Protein 6IEJ (pdb70)

InterPro domains:
  IPR000008 C2 domain [PF00168] (20-119)
  IPR000008 C2 domain [PS50004] (6-124)
  IPR000008 C2 domain [SM00239] (19-121)
  IPR002642 Lysophospholipase, catalytic domain [PF01735] (190-674)
  IPR002642 Lysophospholipase, catalytic domain [PS51210] (138-740)
  IPR002642 Lysophospholipase, catalytic domain [SM00022] (117-669)
  IPR016035 Acyl transferase/acyl hydrolase/lysophospholipase [SSF52151] (143-721)
  IPR035892 C2 domain superfamily [G3DSA:2.60.40.150] (14-139)
  IPR035892 C2 domain superfamily [SSF49562] (16-137)
  IPR041847 Cytosolic phospholipase A2, C2 domain [cd04036] (19-138)

CATH classification: 2.60.40.150

B-factor: mean 60.33, std 14.62, range [33.15, 112.2]

Radius of gyration: 29.11 Å; Cα contacts (8 Å, |Δi|>4): 959; chains: 3; bounding box: 84×60×53 Å

Sequence (378 aa):
SYSHVFTVTVRRKATNVTKGAIGDMLDTPDPYVELFIPSAPDCRKRTKHFNNDVNPVWNETFEFILDPNQDNVLEVTLMDANYVMDETLGMATFPISSLKLGEKKEVQLTFNNVTEMTLELSLEVCSSYSHVFTVTVRKATNVTKGAIGDMLDTPDPYVELFIPSAPDCRKRTKHFNNDVNPVWNETFEFILDPNQDNVLEVTLMDANYVMDETLGMATFPISSLKLGEKKEVQLTFNNVTEMTLELSLEVCSSYSHVFTVTVRKATNVTKGAIGDMLDTPDPYVELFIPSAPDCRKRTKHFNNDVNPVWNETFEFILDPNQDNVLEVTLMDANYVMDETLGMATFPISSLKLGEKKEVQLTFNNVTEMTLELSLEVCS

Secondary structure (DSSP, 8-state):
---EEEEEEEEEEES--S-HHHHHH----EEEEEE-TTSSS-EEEPPP-TTBSS-EEEEEEEEEE-TTS--EEEEEEEE--SSS-EEEEEEEEEGGG--TT-EEEEEEEETTTEEEEEEEEEEE--/---EEEEEEEEEEES--S-HHHHHH----EEEEEE-TTSSS-EEEPPP-TTBSS-EEEEEEEEEE-TTS--EEEEEEEE--SSS-EEEEEEEEEGGG--TT-EEEEEEEETTTEEEEEEEEEEE--/---EEEEEEEEEEES--S-HHHHHH----EEEEEE-TTSSS-EEE----TT-SS-EEEEEEEEEE-TTS--EEEEEEEE--SSS-EEEEEEEEEGGG--TT-EEEEEEEETTTEEEEEEEEEEE--

Structure (mmCIF, N/CA/C/O backbone):
data_6IEJ
#
_entry.id   6IEJ
#
_cell.length_a   108.294
_cell.length_b   187.388
_cell.length_c   68.754
_cell.angle_alpha   90.00
_cell.angle_beta   90.00
_cell.angle_gamma   90.00
#
_symmetry.space_group_name_H-M   'C 2 2 2'
#
loop_
_entity.id
_entity.type
_entity.pdbx_description
1 polymer 'Cytosolic phospholipase A2'
2 non-polymer 'CALCIUM ION'
3 non-polymer 'MAGNESIUM ION'
4 non-polymer 1,2-dihexanoyl-sn-glycero-3-phosphocholine
5 water water
#
loop_
_atom_site.group_PDB
_atom_site.id
_atom_site.type_symbol
_atom_site.label_atom_id
_atom_site.label_alt_id
_atom_site.label_comp_id
_atom_site.label_asym_id
_atom_site.label_entity_id
_atom_site.label_seq_id
_atom_site.pdbx_PDB_ins_code
_atom_site.Cartn_x
_atom_site.Cartn_y
_atom_site.Cartn_z
_atom_site.occupancy
_atom_site.B_iso_or_equiv
_atom_site.auth_seq_id
_atom_site.auth_comp_id
_atom_site.auth_asym_id
_atom_site.auth_atom_id
_atom_site.pdbx_PDB_model_num
ATOM 1 N N . SER A 1 2 ? -3.169 5.160 0.491 1.00 89.37 15 SER A N 1
ATOM 2 C CA . SER A 1 2 ? -3.633 3.814 0.168 1.00 83.40 15 SER A CA 1
ATOM 3 C C . SER A 1 2 ? -4.471 3.222 1.300 1.00 69.17 15 SER A C 1
ATOM 4 O O . SER A 1 2 ? -4.267 3.546 2.468 1.00 67.26 15 SER A O 1
ATOM 7 N N . TYR A 1 3 ? -5.426 2.358 0.956 1.00 62.37 16 TYR A N 1
ATOM 8 C CA . TYR A 1 3 ? -6.302 1.717 1.937 1.00 61.99 16 TYR A CA 1
ATOM 9 C C . TYR A 1 3 ? -5.709 0.349 2.259 1.00 65.28 16 TYR A C 1
ATOM 10 O O . TYR A 1 3 ? -5.811 -0.587 1.462 1.00 64.52 16 TYR A O 1
ATOM 19 N N . SER A 1 4 ? -5.098 0.231 3.440 1.00 70.67 17 SER A N 1
ATOM 20 C CA . SER A 1 4 ? -4.320 -0.952 3.783 1.00 71.30 17 SER A CA 1
ATOM 21 C C . SER A 1 4 ? -4.595 -1.471 5.190 1.00 67.54 17 SER A C 1
ATOM 22 O O . SER A 1 4 ? -3.869 -2.356 5.657 1.00 70.36 17 SER A O 1
ATOM 25 N N . HIS A 1 5 ? -5.618 -0.969 5.875 1.00 61.79 18 HIS A N 1
ATOM 26 C CA . HIS A 1 5 ? -5.974 -1.433 7.210 1.00 63.83 18 HIS A CA 1
ATOM 27 C C . HIS A 1 5 ? -7.333 -2.118 7.173 1.00 69.75 18 HIS A C 1
ATOM 28 O O . HIS A 1 5 ? -8.304 -1.559 6.652 1.00 68.09 18 HIS A O 1
ATOM 35 N N . VAL A 1 6 ? -7.393 -3.325 7.724 1.00 64.58 19 VAL A N 1
ATOM 36 C CA . VAL A 1 6 ? -8.617 -4.117 7.778 1.00 61.77 19 VAL A CA 1
ATOM 37 C C . VAL A 1 6 ? -9.192 -3.984 9.182 1.00 67.60 19 VAL A C 1
ATOM 38 O O . VAL A 1 6 ? -8.616 -4.490 10.151 1.00 61.90 19 VAL A O 1
ATOM 42 N N . PHE A 1 7 ? -10.333 -3.311 9.290 1.00 52.36 20 PHE A N 1
ATOM 43 C CA . PHE A 1 7 ? -10.995 -3.054 10.565 1.00 51.92 20 PHE A CA 1
ATOM 44 C C . PHE A 1 7 ? -12.226 -3.947 10.653 1.00 60.09 20 PHE A C 1
ATOM 45 O O . PHE A 1 7 ? -13.227 -3.702 9.972 1.00 61.87 20 PHE A O 1
ATOM 53 N N . THR A 1 8 ? -12.148 -4.983 11.486 1.00 61.21 21 THR A N 1
ATOM 54 C CA . THR A 1 8 ? -13.221 -5.957 11.629 1.00 57.05 21 THR A CA 1
ATOM 55 C C . THR A 1 8 ? -14.131 -5.594 12.798 1.00 61.81 21 THR A C 1
ATOM 56 O O . THR A 1 8 ? -13.656 -5.288 13.891 1.00 61.03 21 THR A O 1
ATOM 60 N N . VAL A 1 9 ? -15.439 -5.615 12.557 1.00 56.35 22 VAL A N 1
ATOM 61 C CA . VAL A 1 9 ? -16.413 -5.339 13.604 1.00 54.56 22 VAL A CA 1
ATOM 62 C C . VAL A 1 9 ? -17.413 -6.477 13.739 1.00 53.36 22 VAL A C 1
ATOM 63 O O . VAL A 1 9 ? -18.107 -6.829 12.784 1.00 51.14 22 VAL A O 1
ATOM 67 N N . THR A 1 10 ? -17.480 -7.054 14.930 1.00 47.81 23 THR A N 1
ATOM 68 C CA . THR A 1 10 ? -18.495 -8.049 15.215 1.00 51.05 23 THR A CA 1
ATOM 69 C C . THR A 1 10 ? -19.509 -7.464 16.188 1.00 52.23 23 THR A C 1
ATOM 70 O O . THR A 1 10 ? -19.186 -7.171 17.339 1.00 53.34 23 THR A O 1
ATOM 74 N N . VAL A 1 11 ? -20.726 -7.259 15.697 1.00 46.89 24 VAL A N 1
ATOM 75 C CA . VAL A 1 11 ? -21.837 -6.851 16.536 1.00 46.25 24 VAL A CA 1
ATOM 76 C C . VAL A 1 11 ? -22.408 -8.101 17.191 1.00 49.72 24 VAL A C 1
ATOM 77 O O . VAL A 1 11 ? -22.992 -8.946 16.515 1.00 49.73 24 VAL A O 1
ATOM 81 N N A ARG A 1 12 ? -22.206 -8.238 18.499 0.50 48.90 25 ARG A N 1
ATOM 82 N N B ARG A 1 12 ? -22.199 -8.245 18.502 0.50 48.95 25 ARG A N 1
ATOM 83 C CA A ARG A 1 12 ? -22.616 -9.453 19.196 0.50 47.85 25 ARG A CA 1
ATOM 84 C CA B ARG A 1 12 ? -22.594 -9.460 19.213 0.50 47.82 25 ARG A CA 1
ATOM 85 C C A ARG A 1 12 ? -24.067 -9.371 19.660 0.50 46.48 25 ARG A C 1
ATOM 86 C C B ARG A 1 12 ? -24.045 -9.397 19.691 0.50 46.57 25 ARG A C 1
ATOM 87 O O A ARG A 1 12 ? -24.917 -10.141 19.200 0.50 46.75 25 ARG A O 1
ATOM 88 O O B ARG A 1 12 ? -24.873 -10.215 19.278 0.50 46.60 25 ARG A O 1
ATOM 103 N N . LYS A 1 13 ? -24.368 -8.433 20.553 1.00 46.10 26 LYS A N 1
ATOM 104 C CA . LYS A 1 13 ? -25.701 -8.326 21.133 1.00 50.81 26 LYS A CA 1
ATOM 105 C C . LYS A 1 13 ? -25.941 -6.989 21.827 1.00 51.47 26 LYS A C 1
ATOM 106 O O . LYS A 1 13 ? -25.026 -6.175 21.976 1.00 45.67 26 LYS A O 1
ATOM 112 N N . ALA A 1 14 ? -27.186 -6.781 22.244 1.00 43.66 27 ALA A N 1
ATOM 113 C CA . ALA A 1 14 ? -27.569 -5.616 23.027 1.0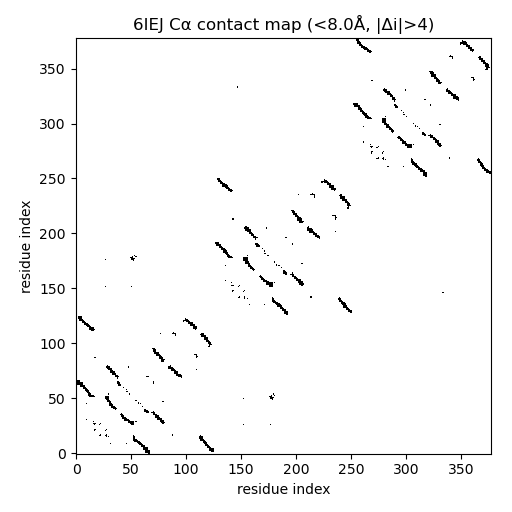0 47.70 27 ALA A CA 1
ATOM 114 C C . ALA A 1 14 ? -28.475 -6.047 24.175 1.00 51.75 27 ALA A C 1
ATOM 115 O O . ALA A 1 14 ? -29.097 -7.104 24.119 1.00 49.25 27 ALA A O 1
ATOM 117 N N . THR A 1 15 ? -28.540 -5.234 25.223 1.00 51.06 28 THR A N 1
ATOM 118 C CA . THR A 1 15 ? -29.389 -5.545 26.366 1.00 53.16 28 THR A CA 1
ATOM 119 C C . THR A 1 15 ? -30.252 -4.348 26.741 1.00 53.80 28 THR A C 1
ATOM 120 O O . THR A 1 15 ? -29.777 -3.208 26.782 1.00 50.70 28 THR A O 1
ATOM 124 N N . ASN A 1 16 ? -31.523 -4.627 27.008 1.00 52.03 29 ASN A N 1
ATOM 125 C CA . ASN A 1 16 ? -32.498 -3.619 27.405 1.00 45.85 29 ASN A CA 1
ATOM 126 C C . ASN A 1 16 ? -32.614 -2.479 26.404 1.00 43.32 29 ASN A C 1
ATOM 127 O O . ASN A 1 16 ? -32.480 -1.305 26.757 1.00 43.27 29 ASN A O 1
ATOM 132 N N . VAL A 1 17 ? -32.846 -2.838 25.149 1.00 41.52 30 VAL A N 1
ATOM 133 C CA . VAL A 1 17 ? -33.143 -1.864 24.117 1.00 40.20 30 VAL A CA 1
ATOM 134 C C . VAL A 1 17 ? -34.485 -1.211 24.443 1.00 42.95 30 VAL A C 1
ATOM 135 O O . VAL A 1 17 ? -35.445 -1.907 24.772 1.00 47.45 30 VAL A O 1
ATOM 139 N N . THR A 1 18 ? -34.552 0.117 24.375 1.00 43.10 31 THR A N 1
ATOM 140 C CA . THR A 1 18 ? -35.790 0.818 24.707 1.00 47.79 31 THR A CA 1
ATOM 141 C C . THR A 1 18 ? -36.017 2.048 23.837 1.00 51.46 31 THR A C 1
ATOM 142 O O . THR A 1 18 ? -35.069 2.723 23.435 1.00 49.26 31 THR A O 1
ATOM 146 N N . LYS A 1 19 ? -37.286 2.324 23.548 1.00 48.58 32 LYS A N 1
ATOM 147 C CA . LYS A 1 19 ? -37.680 3.536 22.845 1.00 50.54 32 LYS A CA 1
ATOM 148 C C . LYS A 1 19 ? -38.153 4.566 23.861 1.00 56.26 32 LYS A C 1
ATOM 149 O O . LYS A 1 19 ? -38.615 5.647 23.499 1.00 61.22 32 LYS A O 1
ATOM 155 N N . GLY A 1 20 ? -38.040 4.213 25.138 1.00 55.13 33 GLY A N 1
ATOM 156 C CA . GLY A 1 20 ? -38.597 5.016 26.209 1.00 56.07 33 GLY A CA 1
ATOM 157 C C . GLY A 1 20 ? -39.858 4.380 26.766 1.00 56.96 33 GLY A C 1
ATOM 158 O O . GLY A 1 20 ? -40.380 3.414 26.205 1.00 50.83 33 GLY A O 1
ATOM 159 N N . ALA A 1 21 ? -40.352 4.931 27.870 1.00 65.97 34 ALA A N 1
ATOM 160 C CA . ALA A 1 21 ? -41.522 4.390 28.556 1.00 66.88 34 ALA A CA 1
ATOM 161 C C . ALA A 1 21 ? -42.754 4.320 27.655 1.00 62.60 34 ALA A C 1
ATOM 162 O O . ALA A 1 21 ? -43.376 3.265 27.524 1.00 61.40 34 ALA A O 1
ATOM 164 N N . ILE A 1 22 ? -43.105 5.443 27.035 1.00 61.95 35 ILE A N 1
ATOM 165 C CA . ILE A 1 22 ? -44.297 5.510 26.191 1.00 57.44 35 ILE A CA 1
ATOM 166 C C . ILE A 1 22 ? -44.095 4.753 24.880 1.00 57.59 35 ILE A C 1
ATOM 167 O O . ILE A 1 22 ? -44.982 4.015 24.437 1.00 55.40 35 ILE A O 1
ATOM 172 N N . GLY A 1 23 ? -42.924 4.927 24.270 1.00 48.21 36 GLY A N 1
ATOM 173 C CA . GLY A 1 23 ? -42.603 4.261 23.018 1.00 37.92 36 GLY A CA 1
ATOM 174 C C . GLY A 1 23 ? -42.668 2.744 23.106 1.00 43.88 36 GLY A C 1
ATOM 175 O O . GLY A 1 23 ? -43.130 2.081 22.173 1.00 42.33 36 GLY A O 1
ATOM 176 N N . ASP A 1 24 ? -42.203 2.192 24.223 1.00 43.53 37 ASP A N 1
ATOM 177 C CA . ASP A 1 24 ? -42.223 0.744 24.422 1.00 43.26 37 ASP A CA 1
ATOM 178 C C . ASP A 1 24 ? -43.653 0.213 24.569 1.00 50.03 37 ASP A C 1
ATOM 179 O O . ASP A 1 24 ? -43.948 -0.911 24.167 1.00 48.44 37 ASP A O 1
ATOM 184 N N . MET A 1 25 ? -44.540 1.022 25.141 1.00 44.56 38 MET A N 1
ATOM 185 C CA . MET A 1 25 ? -45.946 0.623 25.287 1.00 49.18 38 MET A CA 1
ATOM 186 C C . MET A 1 25 ? -46.641 0.471 23.939 1.00 45.00 38 MET A C 1
ATOM 187 O O . MET A 1 25 ? -47.470 -0.419 23.748 1.00 48.33 38 MET A O 1
ATOM 192 N N . LEU A 1 26 ? -46.293 1.346 23.004 1.00 45.82 39 LEU A N 1
ATOM 193 C CA . LEU A 1 26 ? -46.843 1.295 21.656 1.00 48.36 39 LEU A CA 1
ATOM 194 C C . LEU A 1 26 ? -46.200 0.204 20.804 1.00 53.86 39 LEU A C 1
ATOM 195 O O . LEU A 1 26 ? -46.874 -0.451 20.005 1.00 49.56 39 LEU A O 1
ATOM 200 N N . ASP A 1 27 ? -44.896 0.006 20.974 1.00 41.60 40 ASP A N 1
ATOM 201 C CA . ASP A 1 27 ? -44.153 -0.852 20.062 1.00 48.06 40 ASP A CA 1
ATOM 202 C C . ASP A 1 27 ? -42.902 -1.430 20.722 1.00 50.10 40 ASP A C 1
ATOM 203 O O . ASP A 1 27 ? -41.971 -0.695 21.050 1.00 42.11 40 ASP A O 1
ATOM 208 N N . THR A 1 28 ? -42.889 -2.740 20.939 1.00 43.41 41 THR A N 1
ATOM 209 C CA . THR A 1 28 ? -41.689 -3.387 21.452 1.00 47.33 41 THR A CA 1
ATOM 210 C C . THR A 1 28 ? -40.605 -3.283 20.391 1.00 43.19 41 THR A C 1
ATOM 211 O O . THR A 1 28 ? -40.826 -3.670 19.242 1.00 42.72 41 THR A O 1
ATOM 215 N N . PRO A 1 29 ? -39.473 -2.762 20.735 1.00 43.71 42 PRO A N 1
ATOM 216 C CA . PRO A 1 29 ? -38.356 -2.542 19.802 1.00 36.70 42 PRO A CA 1
ATOM 217 C C . PRO A 1 29 ? -38.056 -3.746 18.940 1.00 37.84 42 PRO A C 1
ATOM 218 O O . PRO A 1 29 ? -38.025 -4.881 19.412 1.00 38.74 42 PRO A O 1
ATOM 222 N N . ASP A 1 30 ? -37.784 -3.432 17.679 1.00 39.83 43 ASP A N 1
ATOM 223 C CA . ASP A 1 30 ? -37.412 -4.457 16.717 1.00 36.09 43 ASP A CA 1
ATOM 224 C C . ASP A 1 30 ? -36.022 -4.133 16.175 1.00 47.98 43 ASP A C 1
ATOM 225 O O . ASP A 1 30 ? -35.879 -3.619 15.064 1.00 47.01 43 ASP A O 1
ATOM 230 N N . PRO A 1 31 ? -34.988 -4.440 16.968 1.00 43.67 44 PRO A N 1
ATOM 231 C CA . PRO A 1 31 ? -33.711 -3.744 16.800 1.00 40.58 44 PRO A CA 1
ATOM 232 C C . PRO A 1 31 ? -32.789 -4.295 15.724 1.00 47.11 44 PRO A C 1
ATOM 233 O O . PRO A 1 31 ? -32.708 -5.503 15.496 1.00 47.10 44 PRO A O 1
ATOM 237 N N . TYR A 1 32 ? -32.096 -3.377 15.060 1.00 51.20 45 TYR A N 1
ATOM 238 C CA . TYR A 1 32 ? -30.933 -3.721 14.259 1.00 42.80 45 TYR A CA 1
ATOM 239 C C . TYR A 1 32 ? -29.889 -2.635 14.451 1.00 49.66 45 TYR A C 1
ATOM 240 O O . TYR A 1 32 ? -30.189 -1.564 14.990 1.00 43.81 45 TYR A O 1
ATOM 249 N N . VAL A 1 33 ? -28.660 -2.927 14.037 1.00 46.16 46 VAL A N 1
ATOM 250 C CA . VAL A 1 33 ? -27.544 -2.009 14.212 1.00 43.47 46 VAL A CA 1
ATOM 251 C C . VAL A 1 33 ? -27.005 -1.574 12.863 1.00 45.46 46 VAL A C 1
ATOM 252 O O . VAL A 1 33 ? -26.909 -2.371 11.940 1.00 50.04 46 VAL A O 1
ATOM 256 N N . GLU A 1 34 ? -26.666 -0.300 12.747 1.00 45.57 47 GLU A N 1
ATOM 257 C CA . GLU A 1 34 ? -26.047 0.196 11.532 1.00 54.36 47 GLU A CA 1
ATOM 258 C C . GLU A 1 34 ? -24.649 0.744 11.824 1.00 47.81 47 GLU A C 1
ATOM 259 O O . GLU A 1 34 ? -24.454 1.474 12.797 1.00 49.11 47 GLU A O 1
ATOM 265 N N . LEU A 1 35 ? -23.683 0.375 10.986 1.00 47.82 48 LEU A N 1
ATOM 266 C CA . LEU A 1 35 ? -22.292 0.794 11.164 1.00 54.31 48 LEU A CA 1
ATOM 267 C C . LEU A 1 35 ? -21.857 1.730 10.043 1.00 52.18 48 LEU A C 1
ATOM 268 O O . LEU A 1 35 ? -22.081 1.445 8.866 1.00 56.16 48 LEU A O 1
ATOM 273 N N . PHE A 1 36 ? -21.219 2.835 10.411 1.00 48.21 49 PHE A N 1
ATOM 274 C CA . PHE A 1 36 ? -20.875 3.866 9.440 1.00 51.28 49 PHE A CA 1
ATOM 275 C C . PHE A 1 36 ? -19.495 4.471 9.697 1.00 53.02 49 PHE A C 1
ATOM 276 O O . PHE A 1 36 ? -19.225 4.997 10.779 1.00 52.15 49 PHE A O 1
ATOM 284 N N . ILE A 1 37 ? -18.623 4.372 8.697 1.00 52.09 50 ILE A N 1
ATOM 285 C CA . ILE A 1 37 ? -17.315 5.020 8.726 1.00 49.66 50 ILE A CA 1
ATOM 286 C C . ILE A 1 37 ? -17.194 5.885 7.481 1.00 54.45 50 ILE A C 1
ATOM 287 O O . ILE A 1 37 ? -16.929 5.375 6.392 1.00 59.28 50 ILE A O 1
ATOM 292 N N . PRO A 1 38 ? -17.398 7.200 7.636 1.00 54.82 51 PRO A N 1
ATOM 293 C CA . PRO A 1 38 ? -17.445 8.124 6.496 1.00 59.40 51 PRO A CA 1
ATOM 294 C C . PRO A 1 38 ? -16.170 8.123 5.651 1.00 64.66 51 PRO A C 1
ATOM 295 O O . PRO A 1 38 ? -16.237 8.382 4.448 1.00 67.16 51 PRO A O 1
ATOM 299 N N . SER A 1 39 ? -15.029 7.822 6.263 1.00 56.98 52 SER A N 1
ATOM 300 C CA . SER A 1 39 ? -13.772 7.832 5.531 1.00 58.23 52 SER A CA 1
ATOM 301 C C . SER A 1 39 ? -13.484 6.494 4.846 1.00 62.28 52 SER A C 1
ATOM 302 O O . SER A 1 39 ? -12.500 6.363 4.119 1.00 67.77 52 SER A O 1
ATOM 305 N N . ALA A 1 40 ? -14.351 5.461 5.054 1.00 60.74 53 ALA A N 1
ATOM 306 C CA . ALA A 1 40 ? -14.160 4.139 4.463 1.00 63.07 53 ALA A CA 1
ATOM 307 C C . ALA A 1 40 ? -14.805 4.055 3.081 1.00 62.37 53 ALA A C 1
ATOM 308 O O . ALA A 1 40 ? -15.792 4.742 2.806 1.00 62.29 53 ALA A O 1
ATOM 310 N N . PRO A 1 41 ? -14.275 3.215 2.184 1.00 59.26 54 PRO A N 1
ATOM 311 C CA . PRO A 1 41 ? -14.856 3.133 0.831 1.00 54.97 54 PRO A CA 1
ATOM 312 C C . PRO A 1 41 ? -16.282 2.607 0.800 1.00 59.49 54 PRO A C 1
ATOM 313 O O . PRO A 1 41 ? -17.087 3.081 -0.014 1.00 65.94 54 PRO A O 1
ATOM 317 N N . ASP A 1 42 ? -16.636 1.644 1.644 1.00 61.50 55 ASP A N 1
ATOM 318 C CA . ASP A 1 42 ? -18.042 1.306 1.825 1.00 70.57 55 ASP A CA 1
ATOM 319 C C . ASP A 1 42 ? -18.508 1.924 3.131 1.00 65.64 55 ASP A C 1
ATOM 320 O O . ASP A 1 42 ? -18.248 1.395 4.213 1.00 69.12 55 ASP A O 1
ATOM 325 N N . CYS A 1 43 ? -19.192 3.055 3.012 1.00 64.15 56 CYS A N 1
ATOM 326 C CA . CYS A 1 43 ? -19.587 3.855 4.165 1.00 80.12 56 CYS A CA 1
ATOM 327 C C . CYS A 1 43 ? -20.501 3.137 5.167 1.00 81.47 56 CYS A C 1
ATOM 328 O O . CYS A 1 43 ? -20.292 3.245 6.377 1.00 86.78 56 CYS A O 1
ATOM 330 N N . ARG A 1 44 ? -21.504 2.396 4.683 1.00 69.91 57 ARG A N 1
ATOM 331 C CA . ARG A 1 44 ? -22.607 1.965 5.534 1.00 54.50 57 ARG A CA 1
ATOM 332 C C . ARG A 1 44 ? -22.843 0.462 5.449 1.00 59.04 57 ARG A C 1
ATOM 333 O O . ARG A 1 44 ? -22.837 -0.119 4.359 1.00 71.16 57 ARG A O 1
ATOM 341 N N . LYS A 1 45 ? -23.066 -0.152 6.615 1.00 52.22 58 LYS A N 1
ATOM 342 C CA . LYS A 1 45 ? -23.412 -1.563 6.751 1.00 50.86 58 LYS A CA 1
ATOM 343 C C . LYS A 1 45 ? -24.433 -1.701 7.877 1.00 50.10 58 LYS A C 1
ATOM 344 O O . LYS A 1 45 ? -24.627 -0.782 8.678 1.00 53.35 58 LYS A O 1
ATOM 350 N N . ARG A 1 46 ? -25.085 -2.864 7.953 1.00 40.89 59 ARG A N 1
ATOM 351 C CA . ARG A 1 46 ? -26.091 -3.072 8.989 1.00 44.67 59 ARG A CA 1
ATOM 352 C C . ARG A 1 46 ? -26.333 -4.559 9.221 1.00 48.36 59 ARG A C 1
ATOM 353 O O . ARG A 1 46 ? -26.122 -5.393 8.336 1.00 53.03 59 ARG A O 1
ATOM 361 N N . THR A 1 47 ? -26.794 -4.867 10.435 1.00 44.26 60 THR A N 1
ATOM 362 C CA . THR A 1 47 ? -27.273 -6.185 10.825 1.00 46.47 60 THR A CA 1
ATOM 363 C C . THR A 1 47 ? -28.728 -6.369 10.420 1.00 53.99 60 THR A C 1
ATOM 364 O O . THR A 1 47 ? -29.411 -5.409 10.062 1.00 49.66 60 THR A O 1
ATOM 368 N N . LYS A 1 48 ? -29.219 -7.597 10.500 1.00 56.78 61 LYS A N 1
ATOM 369 C CA . LYS A 1 48 ? -30.647 -7.813 10.330 1.00 53.03 61 LYS A CA 1
ATOM 370 C C . LYS A 1 48 ? -31.349 -7.383 11.612 1.00 50.71 61 LYS A C 1
ATOM 371 O O . LYS A 1 48 ? -30.698 -7.156 12.635 1.00 48.83 61 LYS A O 1
ATOM 377 N N . HIS A 1 49 ? -32.670 -7.256 11.558 1.00 43.37 62 HIS A N 1
ATOM 378 C CA . HIS A 1 49 ? -33.439 -6.903 12.742 1.00 45.32 62 HIS A CA 1
ATOM 379 C C . HIS A 1 49 ? -34.064 -8.147 13.359 1.00 42.34 62 HIS A C 1
ATOM 380 O O . HIS A 1 49 ? -34.232 -9.156 12.688 1.00 44.02 62 HIS A O 1
ATOM 387 N N . PHE A 1 50 ? -34.395 -8.074 14.643 1.00 38.66 63 PHE A N 1
ATOM 388 C CA . PHE A 1 50 ? -35.194 -9.110 15.288 1.00 41.96 63 PHE A CA 1
ATOM 389 C C . PHE A 1 50 ? -36.482 -8.476 15.796 1.00 47.34 63 PHE A C 1
ATOM 390 O O . PHE A 1 50 ? -36.444 -7.438 16.441 1.00 49.42 63 PHE A O 1
ATOM 398 N N . ASN A 1 51 ? -37.621 -9.090 15.499 1.00 44.72 64 ASN A N 1
ATOM 399 C CA . ASN A 1 51 ? -38.898 -8.533 15.930 1.00 42.52 64 ASN A CA 1
ATOM 400 C C . ASN A 1 51 ? -39.131 -8.702 17.425 1.00 43.27 64 ASN A C 1
ATOM 401 O O . ASN A 1 51 ? -38.935 -9.786 17.968 1.00 43.58 64 ASN A O 1
ATOM 406 N N . ASN A 1 52 ? -39.551 -7.624 18.083 1.00 41.15 65 ASN A N 1
ATOM 407 C CA . ASN A 1 52 ? -40.005 -7.685 19.469 1.00 39.11 65 ASN A CA 1
ATOM 408 C C . ASN A 1 52 ? -39.013 -8.374 20.405 1.00 44.38 65 ASN A C 1
ATOM 409 O O . ASN A 1 52 ? -39.337 -9.369 21.044 1.00 42.03 65 ASN A O 1
ATOM 414 N N . ASP A 1 53 ? -37.801 -7.837 20.477 1.00 44.57 66 ASP A N 1
ATOM 415 C CA . ASP A 1 53 ? -36.739 -8.443 21.275 1.00 38.29 66 ASP A CA 1
ATOM 416 C C . ASP A 1 53 ? -35.857 -7.343 21.847 1.00 40.02 66 ASP A C 1
ATOM 417 O O . ASP A 1 53 ? -35.054 -6.759 21.127 1.00 45.47 66 ASP A O 1
ATOM 422 N N . VAL A 1 54 ? -35.998 -7.069 23.141 1.00 37.77 67 VAL A N 1
ATOM 423 C CA . VAL A 1 54 ? -35.234 -5.994 23.762 1.00 38.19 67 VAL A CA 1
ATOM 424 C C . VAL A 1 54 ? -33.811 -6.430 24.138 1.00 46.16 67 VAL A C 1
ATOM 425 O O . VAL A 1 54 ? -32.998 -5.601 24.547 1.00 47.84 67 VAL A O 1
ATOM 429 N N . ASN A 1 55 ? -33.513 -7.724 24.006 1.00 43.30 68 ASN A N 1
ATOM 430 C CA . ASN A 1 55 ? -32.134 -8.209 24.148 1.00 40.15 68 ASN A CA 1
ATOM 431 C C . ASN A 1 55 ? -31.741 -9.048 22.946 1.00 37.68 68 ASN A C 1
ATOM 432 O O . ASN A 1 55 ? -31.652 -10.267 23.045 1.00 38.14 68 ASN A O 1
ATOM 437 N N . PRO A 1 56 ? -31.540 -8.399 21.792 1.00 38.96 69 PRO A N 1
ATOM 438 C CA . PRO A 1 56 ? -31.233 -9.143 20.569 1.00 39.08 69 PRO A CA 1
ATOM 439 C C . PRO A 1 56 ? -29.799 -9.649 20.534 1.00 43.38 69 PRO A C 1
ATOM 440 O O . PRO A 1 56 ? -28.909 -9.031 21.120 1.00 40.39 69 PRO A O 1
ATOM 444 N N . VAL A 1 57 ? -29.603 -10.775 19.856 1.00 46.01 70 VAL A N 1
ATOM 445 C CA . VAL A 1 57 ? -28.290 -11.366 19.648 1.00 44.52 70 VAL A CA 1
ATOM 446 C C . VAL A 1 57 ? -28.080 -11.501 18.144 1.00 48.12 70 VAL A C 1
ATOM 447 O O . VAL A 1 57 ? -28.845 -12.191 17.474 1.00 53.35 70 VAL A O 1
ATOM 451 N N . TRP A 1 58 ? -27.070 -10.818 17.608 1.00 42.98 71 TRP A N 1
ATOM 452 C CA . TRP A 1 58 ? -26.838 -10.810 16.160 1.00 43.81 71 TRP A CA 1
ATOM 453 C C . TRP A 1 58 ? -25.646 -11.670 15.746 1.00 47.14 71 TRP A C 1
ATOM 454 O O . TRP A 1 58 ? -25.723 -12.415 14.768 1.00 47.90 71 TRP A O 1
ATOM 465 N N . ASN A 1 59 ? -24.542 -11.530 16.474 1.00 46.98 72 ASN A N 1
ATOM 466 C CA . ASN A 1 59 ? -23.278 -12.189 16.129 1.00 47.40 72 ASN A CA 1
ATOM 467 C C . ASN A 1 59 ? -22.913 -12.055 14.648 1.00 50.64 72 ASN A C 1
ATOM 468 O O . ASN A 1 59 ? -22.559 -13.036 14.000 1.00 51.82 72 ASN A O 1
ATOM 473 N N . GLU A 1 60 ? -23.016 -10.840 14.115 1.00 47.94 73 GLU A N 1
ATOM 474 C CA . GLU A 1 60 ? -22.700 -10.589 12.710 1.00 46.72 73 GLU A CA 1
ATOM 475 C C . GLU A 1 60 ? -21.379 -9.847 12.593 1.00 50.23 73 GLU A C 1
ATOM 476 O O . GLU A 1 60 ? -21.146 -8.874 13.310 1.00 52.03 73 GLU A O 1
ATOM 482 N N . THR A 1 61 ? -20.529 -10.308 11.679 1.00 49.37 74 THR A N 1
ATOM 483 C CA . THR A 1 61 ? -19.185 -9.766 11.506 1.00 46.07 74 THR A CA 1
ATOM 484 C C . THR A 1 61 ? -19.052 -8.968 10.210 1.00 52.34 74 THR A C 1
ATOM 485 O O . THR A 1 61 ? -19.405 -9.448 9.135 1.00 54.50 74 THR A O 1
ATOM 489 N N . PHE A 1 62 ? -18.535 -7.749 10.314 1.00 56.01 75 PHE A N 1
ATOM 490 C CA . PHE A 1 62 ? -18.353 -6.899 9.144 1.00 50.79 75 PHE A CA 1
ATOM 491 C C . PHE A 1 62 ? -16.887 -6.507 8.984 1.00 52.34 75 PHE A C 1
ATOM 492 O O . PHE A 1 62 ? -16.143 -6.467 9.959 1.00 52.82 75 PHE A O 1
ATOM 500 N N . GLU A 1 63 ? -16.481 -6.218 7.752 1.00 51.30 76 GLU A N 1
ATOM 501 C CA . GLU A 1 63 ? -15.107 -5.823 7.473 1.00 56.47 76 GLU A CA 1
ATOM 502 C C . GLU A 1 63 ? -15.040 -4.494 6.718 1.00 56.92 76 GLU A C 1
ATOM 503 O O . GLU A 1 63 ? -15.644 -4.343 5.657 1.00 57.88 76 GLU A O 1
ATOM 509 N N . PHE A 1 64 ? -14.306 -3.536 7.278 1.00 56.98 77 PHE A N 1
ATOM 510 C CA . PHE A 1 64 ? -14.053 -2.254 6.621 1.00 52.02 77 PHE A CA 1
ATOM 511 C C . PHE A 1 64 ? -12.599 -2.160 6.184 1.00 62.35 77 PHE A C 1
ATOM 512 O O . PHE A 1 64 ? -11.711 -2.728 6.822 1.00 62.44 77 PHE A O 1
ATOM 520 N N . ILE A 1 65 ? -12.359 -1.432 5.102 1.00 58.55 78 ILE A N 1
ATOM 521 C CA . ILE A 1 65 ? -11.005 -1.190 4.631 1.00 64.25 78 ILE A CA 1
ATOM 522 C C . ILE A 1 65 ? -10.652 0.272 4.882 1.00 65.34 78 ILE A C 1
ATOM 523 O O . ILE A 1 65 ? -11.386 1.160 4.465 1.00 64.93 78 ILE A O 1
ATOM 528 N N . LEU A 1 66 ? -9.553 0.521 5.590 1.00 60.89 79 LEU A N 1
ATOM 529 C CA . LEU A 1 66 ? -9.283 1.854 6.111 1.00 55.41 79 LEU A CA 1
ATOM 530 C C . LEU A 1 66 ? -7.971 2.419 5.580 1.00 70.23 79 LEU A C 1
ATOM 531 O O . LEU A 1 66 ? -7.024 1.681 5.293 1.00 66.37 79 LEU A O 1
ATOM 536 N N . ASP A 1 67 ? -7.937 3.748 5.457 1.00 67.29 80 ASP A N 1
ATOM 537 C CA . ASP A 1 67 ? -6.727 4.482 5.118 1.00 61.82 80 ASP A CA 1
ATOM 538 C C . ASP A 1 67 ? -6.090 4.983 6.404 1.00 69.34 80 ASP A C 1
ATOM 539 O O . ASP A 1 67 ? -6.721 5.771 7.125 1.00 76.02 80 ASP A O 1
ATOM 544 N N . PRO A 1 68 ? -4.867 4.564 6.739 1.00 72.67 81 PRO A N 1
ATOM 545 C CA . PRO A 1 68 ? -4.267 5.002 8.011 1.00 75.75 81 PRO A CA 1
ATOM 546 C C . PRO A 1 68 ? -4.026 6.501 8.093 1.00 74.26 81 PRO A C 1
ATOM 547 O O . PRO A 1 68 ? -3.832 7.021 9.200 1.00 74.28 81 PRO A O 1
ATOM 551 N N . ASN A 1 69 ? -4.038 7.212 6.966 1.00 70.40 82 ASN A N 1
ATOM 552 C CA . ASN A 1 69 ? -3.781 8.646 6.928 1.00 74.32 82 ASN A CA 1
ATOM 553 C C . ASN A 1 69 ? -5.055 9.484 6.897 1.00 77.04 82 ASN A C 1
ATOM 554 O O . ASN A 1 69 ? -5.002 10.704 6.739 1.00 80.60 82 ASN A O 1
ATOM 559 N N . GLN A 1 70 ? -6.194 8.847 7.107 1.00 70.06 83 GLN A N 1
ATOM 560 C CA . GLN A 1 70 ? -7.448 9.574 7.150 1.00 69.28 83 GLN A CA 1
ATOM 561 C C . GLN A 1 70 ? -7.969 9.398 8.550 1.00 72.79 83 GLN A C 1
ATOM 562 O O . GLN A 1 70 ? -7.617 8.459 9.221 1.00 79.00 83 GLN A O 1
ATOM 568 N N . ASP A 1 71 ? -8.793 10.315 9.004 1.00 74.49 84 ASP A N 1
ATOM 569 C CA . ASP A 1 71 ? -9.334 10.227 10.334 1.00 79.45 84 ASP A CA 1
ATOM 570 C C . ASP A 1 71 ? -10.479 9.244 10.212 1.00 73.30 84 ASP A C 1
ATOM 571 O O . ASP A 1 71 ? -11.442 9.516 9.539 1.00 72.57 84 ASP A O 1
ATOM 576 N N . ASN A 1 72 ? -10.373 8.097 10.858 1.00 64.11 85 ASN A N 1
ATOM 577 C CA . ASN A 1 72 ? -11.420 7.112 10.771 1.00 64.26 85 ASN A CA 1
ATOM 578 C C . ASN A 1 72 ? -12.148 6.944 12.072 1.00 66.36 85 ASN A C 1
ATOM 579 O O . ASN A 1 72 ? -11.589 6.520 13.047 1.00 65.59 85 ASN A O 1
ATOM 584 N N . VAL A 1 73 ? -13.423 7.252 12.060 1.00 61.88 86 VAL A N 1
ATOM 585 C CA . VAL A 1 73 ? -14.244 7.144 13.258 1.00 58.99 86 VAL A CA 1
ATOM 586 C C . VAL A 1 73 ? -15.481 6.302 12.979 1.00 57.06 86 VAL A C 1
ATOM 587 O O . VAL A 1 73 ? -16.192 6.534 12.003 1.00 57.57 86 VAL A O 1
ATOM 591 N N . LEU A 1 74 ? -15.727 5.319 13.839 1.00 56.09 87 LEU A N 1
ATOM 592 C CA . LEU A 1 74 ? -16.866 4.421 13.687 1.00 54.71 87 LEU A CA 1
ATOM 593 C C . LEU A 1 74 ? -18.128 4.986 14.335 1.00 57.70 87 LEU A C 1
ATOM 594 O O . LEU A 1 74 ? -18.130 5.323 15.518 1.00 56.78 87 LEU A O 1
ATOM 599 N N . GLU A 1 75 ? -19.198 5.080 13.555 1.00 53.61 88 GLU A N 1
ATOM 600 C CA . GLU A 1 75 ? -20.491 5.521 14.074 1.00 52.61 88 GLU A CA 1
ATOM 601 C C . GLU A 1 75 ? -21.436 4.340 14.185 1.00 42.43 88 GLU A C 1
ATOM 602 O O . GLU A 1 75 ? -21.779 3.720 13.182 1.00 42.67 88 GLU A O 1
ATOM 608 N N . VAL A 1 76 ? -21.843 4.023 15.408 1.00 47.00 89 VAL A N 1
ATOM 609 C CA . VAL A 1 76 ? -22.740 2.902 15.650 1.00 46.03 89 VAL A CA 1
ATOM 610 C C . VAL A 1 76 ? -24.148 3.401 15.947 1.00 47.54 89 VAL A C 1
ATOM 611 O O . VAL A 1 76 ? -24.374 4.083 16.945 1.00 50.10 89 VAL A O 1
ATOM 615 N N . THR A 1 77 ? -25.096 3.059 15.081 1.00 45.55 90 THR A N 1
ATOM 616 C CA . THR A 1 77 ? -26.469 3.506 15.269 1.00 47.50 90 THR A CA 1
ATOM 617 C C . THR A 1 77 ? -27.395 2.354 15.626 1.00 51.57 90 THR A C 1
ATOM 618 O O . THR A 1 77 ? -27.487 1.366 14.898 1.00 51.94 90 THR A O 1
ATOM 622 N N . LEU A 1 78 ? -28.074 2.492 16.760 1.00 47.85 91 LEU A N 1
ATOM 623 C CA . LEU A 1 78 ? -29.056 1.514 17.193 1.00 46.76 91 LEU A CA 1
ATOM 624 C C . LEU A 1 78 ? -30.417 1.886 16.623 1.00 51.03 91 LEU A C 1
ATOM 625 O O . LEU A 1 78 ? -30.934 2.971 16.891 1.00 50.90 91 LEU A O 1
ATOM 630 N N . MET A 1 79 ? -30.989 0.980 15.836 1.00 46.79 92 MET A N 1
ATOM 631 C CA . MET A 1 79 ? -32.207 1.264 15.086 1.00 49.68 92 MET A CA 1
ATOM 632 C C . MET A 1 79 ? -33.390 0.395 15.512 1.00 50.31 92 MET A C 1
ATOM 633 O O . MET A 1 79 ? -33.212 -0.718 16.017 1.00 40.72 92 MET A O 1
ATOM 638 N N . ASP A 1 80 ? -34.594 0.922 15.306 1.00 45.36 93 ASP A N 1
ATOM 639 C CA . ASP A 1 80 ? -35.820 0.146 15.452 1.00 44.19 93 ASP A CA 1
ATOM 640 C C . ASP A 1 80 ? -36.495 -0.002 14.092 1.00 49.88 93 ASP A C 1
ATOM 641 O O . ASP A 1 80 ? -36.814 0.991 13.444 1.00 50.02 93 ASP A O 1
ATOM 646 N N . ALA A 1 81 ? -36.713 -1.240 13.664 1.00 41.78 94 ALA A N 1
ATOM 647 C CA . ALA A 1 81 ? -37.311 -1.488 12.362 1.00 38.92 94 ALA A CA 1
ATOM 648 C C . ALA A 1 81 ? -38.821 -1.271 12.399 1.00 50.60 94 ALA A C 1
ATOM 649 O O . ALA A 1 81 ? -39.492 -1.628 13.373 1.00 52.50 94 ALA A O 1
ATOM 651 N N . ASN A 1 82 ? -39.346 -0.688 11.326 1.00 44.60 95 ASN A N 1
ATOM 652 C CA . ASN A 1 82 ? -40.779 -0.481 11.170 1.00 48.21 95 ASN A CA 1
ATOM 653 C C . ASN A 1 82 ? -41.195 -0.739 9.725 1.00 55.59 95 ASN A C 1
ATOM 654 O O . ASN A 1 82 ? -40.346 -0.869 8.840 1.00 61.34 95 ASN A O 1
ATOM 659 N N . TYR A 1 83 ? -42.570 -0.896 9.650 1.00 58.75 96 TYR A N 1
ATOM 660 C CA . TYR A 1 83 ? -43.145 -0.899 8.312 1.00 60.92 96 TYR A CA 1
ATOM 66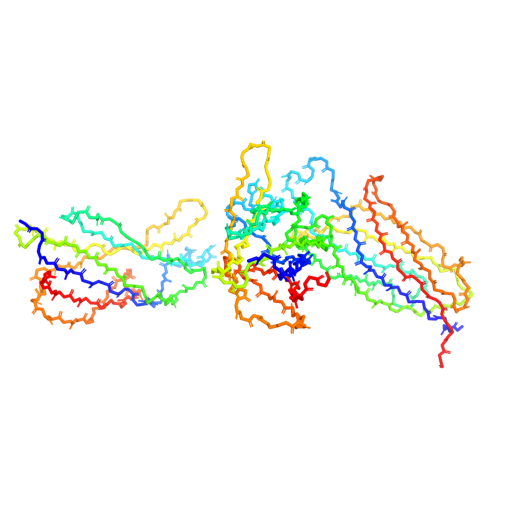1 C C . TYR A 1 83 ? -43.034 0.477 7.683 1.00 64.69 96 TYR A C 1
ATOM 662 O O . TYR A 1 83 ? -42.729 0.604 6.493 1.00 68.46 96 TYR A O 1
ATOM 671 N N . VAL A 1 84 ? -43.288 1.517 8.474 1.00 69.14 97 VAL A N 1
ATOM 672 C CA . VAL A 1 84 ? -43.161 2.907 8.059 1.00 75.51 97 VAL A CA 1
ATOM 673 C C . VAL A 1 84 ? -41.683 3.234 7.881 1.00 82.88 97 VAL A C 1
ATOM 674 O O . VAL A 1 84 ? -40.937 2.461 7.270 1.00 82.58 97 VAL A O 1
ATOM 678 N N . MET A 1 85 ? -41.249 4.379 8.397 1.00 80.76 98 MET A N 1
ATOM 679 C CA . MET A 1 85 ? -39.829 4.684 8.465 1.00 74.42 98 MET A CA 1
ATOM 680 C C . MET A 1 85 ? -39.276 4.178 9.793 1.00 62.20 98 MET A C 1
ATOM 681 O O . MET A 1 85 ? -39.927 4.287 10.837 1.00 48.79 98 MET A O 1
ATOM 686 N N . ASP A 1 86 ? -38.091 3.576 9.730 1.00 53.54 99 ASP A N 1
ATOM 687 C CA . ASP A 1 86 ? -37.394 3.079 10.913 1.00 51.57 99 ASP A CA 1
ATOM 688 C C . ASP A 1 86 ? -36.997 4.223 11.833 1.00 52.46 99 ASP A C 1
ATOM 689 O O . ASP A 1 86 ? -36.703 5.326 11.375 1.00 58.03 99 ASP A O 1
ATOM 694 N N . GLU A 1 87 ? -36.899 3.982 13.094 1.00 50.11 100 GLU A N 1
ATOM 695 C CA . GLU A 1 87 ? -36.579 5.008 14.003 1.00 51.71 100 GLU A CA 1
ATOM 696 C C . GLU A 1 87 ? -35.197 4.863 14.599 1.00 58.35 100 GLU A C 1
ATOM 697 O O . GLU A 1 87 ? -34.715 3.803 14.840 1.00 51.22 100 GLU A O 1
ATOM 703 N N . THR A 1 88 ? -34.557 5.985 14.796 1.00 51.19 101 THR A N 1
ATOM 704 C CA . THR A 1 88 ? -33.220 6.015 15.368 1.00 49.97 101 THR A CA 1
ATOM 705 C C . THR A 1 88 ? -33.299 6.122 16.885 1.00 49.33 101 THR A C 1
ATOM 706 O O . THR A 1 88 ? -33.839 7.088 17.416 1.00 54.60 101 THR A O 1
ATOM 710 N N . LEU A 1 89 ? -32.759 5.127 17.581 1.00 43.92 102 LEU A N 1
ATOM 711 C CA . LEU A 1 89 ? -32.844 5.084 19.036 1.00 45.25 102 LEU A CA 1
ATOM 712 C C . LEU A 1 89 ? -31.637 5.724 19.712 1.00 49.30 102 LEU A C 1
ATOM 713 O O . LEU A 1 89 ? -31.741 6.249 20.823 1.00 51.20 102 LEU A O 1
ATOM 718 N N . GLY A 1 90 ? -30.488 5.666 19.050 1.00 53.03 103 GLY A N 1
ATOM 719 C CA . GLY A 1 90 ? -29.270 6.188 19.635 1.00 50.48 103 GLY A CA 1
ATOM 720 C C . GLY A 1 90 ? -28.066 6.031 18.732 1.00 55.30 103 GLY A C 1
ATOM 721 O O . GLY A 1 90 ? -28.095 5.272 17.762 1.00 58.53 103 GLY A O 1
ATOM 722 N N . MET A 1 91 ? -27.002 6.757 19.054 1.00 53.87 104 MET A N 1
ATOM 723 C CA . MET A 1 91 ? -25.774 6.702 18.279 1.00 59.47 104 MET A CA 1
ATOM 724 C C . MET A 1 91 ? -24.579 6.825 19.214 1.00 62.27 104 MET A C 1
ATOM 725 O O . MET A 1 91 ? -24.590 7.634 20.140 1.00 63.90 104 MET A O 1
ATOM 730 N N . ALA A 1 92 ? -23.563 6.000 18.981 1.00 60.93 105 ALA A N 1
ATOM 731 C CA . ALA A 1 92 ? -22.327 6.058 19.753 1.00 58.24 105 ALA A CA 1
ATOM 732 C C . ALA A 1 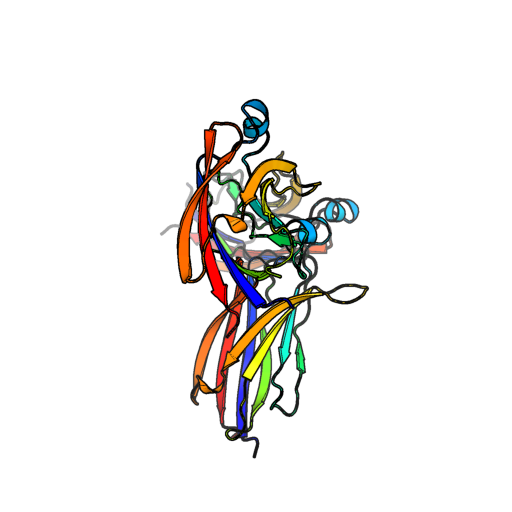92 ? -21.129 5.979 18.816 1.00 62.59 105 ALA A C 1
ATOM 733 O O . ALA A 1 92 ? -21.160 5.249 17.821 1.00 59.99 105 ALA A O 1
ATOM 735 N N . THR A 1 93 ? -20.079 6.730 19.132 1.00 64.28 106 THR A N 1
ATOM 736 C CA . THR A 1 93 ? -18.891 6.769 18.286 1.00 69.26 106 THR A CA 1
ATOM 737 C C . THR A 1 93 ? -17.698 6.081 18.934 1.00 67.93 106 THR A C 1
ATOM 738 O O . THR A 1 93 ? -17.576 6.036 20.158 1.00 62.33 106 THR A O 1
ATOM 742 N N . PHE A 1 94 ? -16.813 5.555 18.095 1.00 74.56 107 PHE A N 1
ATOM 743 C CA . PHE A 1 94 ? -15.591 4.910 18.557 1.00 68.13 107 PHE A CA 1
ATOM 744 C C . PHE A 1 94 ? -14.395 5.376 17.732 1.00 65.03 107 PHE A C 1
ATOM 745 O O . PHE A 1 94 ? -14.344 5.141 16.526 1.00 55.31 107 PHE A O 1
ATOM 753 N N . PRO A 1 95 ? -13.424 6.038 18.381 1.00 70.75 108 PRO A N 1
ATOM 754 C CA . PRO A 1 95 ? -12.202 6.440 17.677 1.00 70.99 108 PRO A CA 1
ATOM 755 C C . PRO A 1 95 ? -11.349 5.226 17.321 1.00 68.13 108 PRO A C 1
ATOM 756 O O . PRO A 1 95 ? -10.787 4.588 18.208 1.00 72.31 108 PRO A O 1
ATOM 760 N N . ILE A 1 96 ? -11.265 4.908 16.035 1.00 65.71 109 ILE A N 1
ATOM 761 C CA . ILE A 1 96 ? -10.532 3.730 15.588 1.00 64.96 109 ILE A CA 1
ATOM 762 C C . ILE A 1 96 ? -9.030 3.939 15.780 1.00 68.93 109 ILE A C 1
ATOM 763 O O . ILE A 1 96 ? -8.259 2.980 15.844 1.00 62.85 109 ILE A O 1
ATOM 768 N N . SER A 1 97 ? -8.623 5.197 15.922 1.00 73.97 110 SER A N 1
ATOM 769 C CA . SER A 1 97 ? -7.221 5.521 16.180 1.00 77.10 110 SER A CA 1
ATOM 770 C C . SER A 1 97 ? -6.805 5.180 17.613 1.00 82.39 110 SER A C 1
ATOM 771 O O . SER A 1 97 ? -5.716 5.547 18.051 1.00 87.67 110 SER A O 1
ATOM 774 N N . SER A 1 98 ? -7.670 4.484 18.343 1.00 78.75 111 SER A N 1
ATOM 775 C CA . SER A 1 98 ? -7.337 4.035 19.689 1.00 79.69 111 SER A CA 1
ATOM 776 C C . SER A 1 98 ? -6.932 2.565 19.681 1.00 81.17 111 SER A C 1
ATOM 777 O O . SER A 1 98 ? -6.527 2.014 20.706 1.00 87.13 111 SER A O 1
ATOM 780 N N . LEU A 1 99 ? -7.042 1.934 18.517 1.00 76.28 112 LEU A N 1
ATOM 781 C CA . LEU A 1 99 ? -6.682 0.529 18.371 1.00 69.79 112 LEU A CA 1
ATOM 782 C C . LEU A 1 99 ? -5.302 0.375 17.750 1.00 69.15 112 LEU A C 1
ATOM 783 O O . LEU A 1 99 ? -4.883 1.190 16.930 1.00 73.61 112 LEU A O 1
ATOM 788 N N . LYS A 1 100 ? -4.606 -0.684 18.146 1.00 65.43 113 LYS A N 1
ATOM 789 C CA . LYS A 1 100 ? -3.296 -1.010 17.608 1.00 71.68 113 LYS A CA 1
ATOM 790 C C . LYS A 1 100 ? -3.413 -2.195 16.658 1.00 72.61 113 LYS A C 1
ATOM 791 O O . LYS A 1 100 ? -4.348 -2.996 16.755 1.00 71.64 113 LYS A O 1
ATOM 793 N N . LEU A 1 101 ? -2.465 -2.293 15.727 1.00 62.68 114 LEU A N 1
ATOM 794 C CA . LEU A 1 101 ? -2.458 -3.412 14.792 1.00 65.78 114 LEU A CA 1
ATOM 795 C C . LEU A 1 101 ? -2.292 -4.733 15.527 1.00 67.34 114 LEU A C 1
ATOM 796 O O . LEU A 1 101 ? -1.406 -4.877 16.365 1.00 72.60 114 LEU A O 1
ATOM 801 N N . GLY A 1 102 ? -3.153 -5.695 15.218 1.00 64.48 115 GLY A N 1
ATOM 802 C CA . GLY A 1 102 ? -3.070 -7.003 15.842 1.00 73.20 115 GLY A CA 1
ATOM 803 C C . GLY A 1 102 ? -3.897 -7.099 17.110 1.00 79.00 115 GLY A C 1
ATOM 804 O O . GLY A 1 102 ? -4.186 -8.196 17.592 1.00 85.27 115 GLY A O 1
ATOM 805 N N . GLU A 1 103 ? -4.278 -5.948 17.653 1.00 71.93 116 GLU A N 1
ATOM 806 C CA . GLU A 1 103 ? -5.103 -5.908 18.855 1.00 79.83 116 GLU A CA 1
ATOM 807 C C . GLU A 1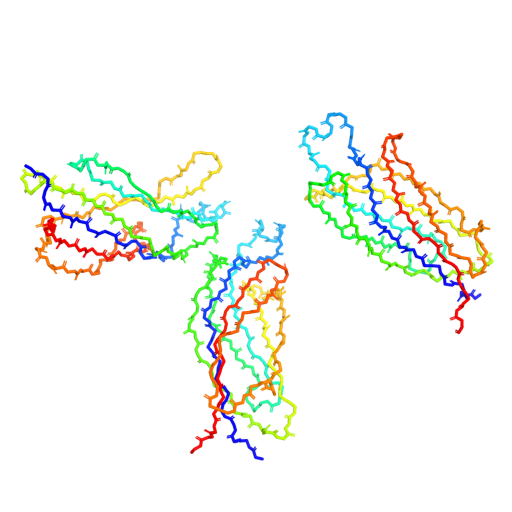 103 ? -6.547 -6.309 18.558 1.00 74.49 116 GLU A C 1
ATOM 808 O O . GLU A 1 103 ? -7.122 -5.899 17.549 1.00 70.02 116 GLU A O 1
ATOM 814 N N . LYS A 1 104 ? -7.118 -7.119 19.443 1.00 77.46 117 LYS A N 1
ATOM 815 C CA . LYS A 1 104 ? -8.525 -7.497 19.373 1.00 73.66 117 LYS A CA 1
ATOM 816 C C . LYS A 1 104 ? -9.180 -7.192 20.717 1.00 70.21 117 LYS A C 1
ATOM 817 O O . LYS A 1 104 ? -8.670 -7.594 21.762 1.00 70.99 117 LYS A O 1
ATOM 823 N N . LYS A 1 105 ? -10.305 -6.480 20.694 1.00 65.05 118 LYS A N 1
ATOM 824 C CA . LYS A 1 105 ? -10.852 -5.898 21.916 1.00 60.94 118 LYS A CA 1
ATOM 825 C C . LYS A 1 105 ? -12.379 -5.948 21.989 1.00 67.39 118 LYS A C 1
ATOM 826 O O . LYS A 1 105 ? -13.065 -5.654 21.010 1.00 62.59 118 LYS A O 1
ATOM 832 N N . GLU A 1 106 ? -12.910 -6.319 23.149 1.00 65.69 119 GLU A N 1
ATOM 833 C CA . GLU A 1 106 ? -14.352 -6.303 23.356 1.00 72.80 119 GLU A CA 1
ATOM 834 C C . GLU A 1 106 ? -14.758 -4.946 23.917 1.00 71.45 119 GLU A C 1
ATOM 835 O O . GLU A 1 106 ? -14.240 -4.519 24.957 1.00 76.13 119 GLU A O 1
ATOM 841 N N . VAL A 1 107 ? -15.682 -4.277 23.238 1.00 64.13 120 VAL A N 1
ATOM 842 C CA . VAL A 1 107 ? -16.133 -2.941 23.608 1.00 61.71 120 VAL A CA 1
ATOM 843 C C . VAL A 1 107 ? -17.622 -2.931 23.947 1.00 62.92 120 VAL A C 1
ATOM 844 O O . VAL A 1 107 ? -18.429 -3.516 23.232 1.00 65.25 120 VAL A O 1
ATOM 848 N N . GLN A 1 108 ? -17.981 -2.271 25.043 1.00 66.04 121 GLN A N 1
ATOM 849 C CA . GLN A 1 108 ? -19.383 -2.136 25.419 1.00 68.52 121 GLN A CA 1
ATOM 850 C C . GLN A 1 108 ? -19.858 -0.691 25.290 1.00 69.67 121 GLN A C 1
ATOM 851 O O . GLN A 1 108 ? -19.371 0.197 25.991 1.00 73.20 121 GLN A O 1
ATOM 857 N N . LEU A 1 109 ? -20.808 -0.460 24.388 1.00 62.85 122 LEU A N 1
ATOM 858 C CA . LEU A 1 109 ? -21.361 0.875 24.186 1.00 64.52 122 LEU A CA 1
ATOM 859 C C . LEU A 1 109 ? -22.644 1.058 24.982 1.00 67.55 122 LEU A C 1
ATOM 860 O O . LEU A 1 109 ? -23.290 0.086 25.375 1.00 69.28 122 LEU A O 1
ATOM 865 N N . THR A 1 110 ? -23.011 2.311 25.215 1.00 66.68 123 THR A N 1
ATOM 866 C CA . THR A 1 110 ? -24.212 2.617 25.977 1.00 65.74 123 THR A CA 1
ATOM 867 C C . THR A 1 110 ? -25.098 3.599 25.222 1.00 65.79 123 THR A C 1
ATOM 868 O O . THR A 1 110 ? -24.616 4.587 24.661 1.00 61.38 123 THR A O 1
ATOM 872 N N . PHE A 1 111 ? -26.395 3.302 25.200 1.00 64.16 124 PHE A N 1
ATOM 873 C CA . PHE A 1 111 ? -27.386 4.147 24.552 1.00 61.20 124 PHE A CA 1
ATOM 874 C C . PHE A 1 111 ? -28.493 4.498 25.539 1.00 65.54 124 PHE A C 1
ATOM 875 O O . PHE A 1 111 ? -28.994 3.621 26.247 1.00 60.78 124 PHE A O 1
ATOM 883 N N . ASN A 1 112 ? -28.862 5.778 25.581 1.00 68.76 125 ASN A N 1
ATOM 884 C CA . ASN A 1 112 ? -29.953 6.265 26.426 1.00 65.75 125 ASN A CA 1
ATOM 885 C C . ASN A 1 112 ? -29.807 5.863 27.894 1.00 71.10 125 ASN A C 1
ATOM 886 O O . ASN A 1 112 ? -30.798 5.590 28.575 1.00 70.29 125 ASN A O 1
ATOM 891 N N . ASN A 1 113 ? -28.556 5.807 28.350 1.00 74.92 126 ASN A N 1
ATOM 892 C CA . ASN A 1 113 ? -28.193 5.559 29.748 1.00 79.62 126 ASN A CA 1
ATOM 893 C C . ASN A 1 113 ? -28.532 4.170 30.299 1.00 72.86 126 ASN A C 1
ATOM 894 O O . ASN A 1 113 ? -27.973 3.756 31.318 1.00 72.02 126 ASN A O 1
ATOM 899 N N . VAL A 1 114 ? -29.426 3.444 29.635 1.00 68.71 127 VAL A N 1
ATOM 900 C CA . VAL A 1 114 ? -29.901 2.179 30.182 1.00 64.06 127 VAL A CA 1
ATOM 901 C C . VAL A 1 114 ? -29.696 1.006 29.220 1.00 58.63 127 VAL A C 1
ATOM 902 O O . VAL A 1 114 ? -29.763 -0.156 29.625 1.00 61.24 127 VAL A O 1
ATOM 906 N N . THR A 1 115 ? -29.436 1.310 27.951 1.00 54.37 128 THR A N 1
ATOM 907 C CA . THR A 1 115 ? -29.223 0.269 26.953 1.00 51.51 128 THR A CA 1
ATOM 908 C C . THR A 1 115 ? -27.734 0.029 26.720 1.00 55.46 128 THR A C 1
ATOM 909 O O . THR A 1 115 ? -26.957 0.970 26.556 1.00 59.70 128 THR A O 1
ATOM 913 N N . GLU A 1 116 ? -27.337 -1.238 26.709 1.00 50.06 129 GLU A N 1
ATOM 914 C CA . GLU A 1 116 ? -25.947 -1.587 26.457 1.00 63.25 129 GLU A CA 1
ATOM 915 C C . GLU A 1 116 ? -25.810 -2.413 25.185 1.00 58.30 129 GLU A C 1
ATOM 916 O O . GLU A 1 116 ? -26.744 -3.099 24.776 1.00 58.57 129 GLU A O 1
ATOM 922 N N . MET A 1 117 ? -24.644 -2.322 24.559 1.00 49.48 130 MET A N 1
ATOM 923 C CA . MET A 1 117 ? -24.346 -3.091 23.364 1.00 42.33 130 MET A CA 1
ATOM 924 C C . MET A 1 117 ? -22.909 -3.587 23.404 1.00 54.60 130 MET A C 1
ATOM 925 O O . MET A 1 117 ? -21.989 -2.837 23.730 1.00 52.86 130 MET A O 1
ATOM 930 N N . THR A 1 118 ? -22.725 -4.858 23.067 1.00 57.03 131 THR A N 1
ATOM 931 C CA . THR A 1 118 ? -21.407 -5.464 23.075 1.00 50.23 131 THR A CA 1
ATOM 932 C C . THR A 1 118 ? -20.879 -5.598 21.653 1.00 55.96 131 THR A C 1
ATOM 933 O O . THR A 1 118 ? -21.529 -6.192 20.790 1.00 54.99 131 THR A O 1
ATOM 937 N N . LEU A 1 119 ? -19.705 -5.020 21.422 1.00 52.15 132 LEU A N 1
ATOM 938 C CA . LEU A 1 119 ? -19.010 -5.115 20.147 1.00 51.81 132 LEU A CA 1
ATOM 939 C C . LEU A 1 119 ? -17.652 -5.777 20.344 1.00 62.10 132 LEU A C 1
ATOM 940 O O . LEU A 1 119 ? -17.079 -5.728 21.424 1.00 62.45 132 LEU A O 1
ATOM 945 N N . GLU A 1 120 ? -17.137 -6.385 19.287 1.00 60.75 133 GLU A N 1
ATOM 946 C CA . GLU A 1 120 ? -15.804 -6.963 19.304 1.00 64.84 133 GLU A CA 1
ATOM 947 C C . GLU A 1 120 ? -15.043 -6.372 18.122 1.00 66.16 133 GLU A C 1
ATOM 948 O O . GLU A 1 120 ? -15.425 -6.559 16.967 1.00 68.07 133 GLU A O 1
ATOM 954 N N . LEU A 1 121 ? -13.999 -5.606 18.420 1.00 59.16 134 LEU A N 1
ATOM 955 C CA . LEU A 1 121 ? -13.280 -4.858 17.394 1.00 61.18 134 LEU A CA 1
ATOM 956 C C . LEU A 1 121 ? -11.841 -5.338 17.249 1.00 64.98 134 LEU A C 1
ATOM 957 O O . LEU A 1 121 ? -11.144 -5.563 18.237 1.00 65.60 134 LEU A O 1
ATOM 962 N N . SER A 1 122 ? -11.399 -5.493 16.008 1.00 62.40 13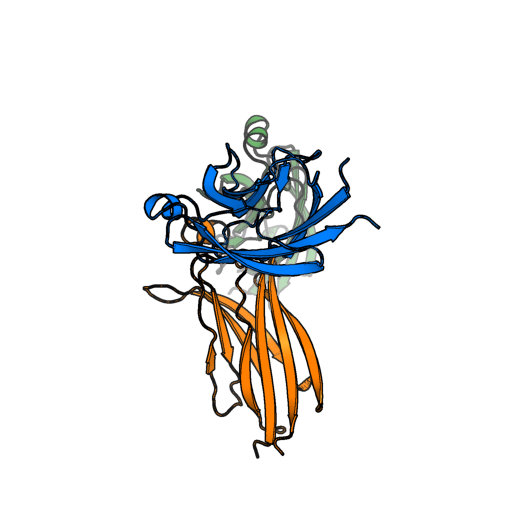5 SER A N 1
ATOM 963 C CA . SER A 1 122 ? -10.028 -5.897 15.746 1.00 65.26 135 SER A CA 1
ATOM 964 C C . SER A 1 122 ? -9.468 -5.129 14.558 1.00 65.95 135 SER A C 1
ATOM 965 O O . SER A 1 122 ? -10.213 -4.653 13.700 1.00 62.75 135 SER A O 1
ATOM 968 N N . LEU A 1 123 ? -8.149 -5.003 14.525 1.00 64.54 136 LEU A N 1
ATOM 969 C CA . LEU A 1 123 ? -7.471 -4.241 13.489 1.00 65.62 136 LEU A CA 1
ATOM 970 C C . LEU A 1 123 ? -6.231 -4.991 13.009 1.00 62.95 136 LEU A C 1
ATOM 971 O O . LEU A 1 123 ? -5.382 -5.370 13.810 1.00 67.69 136 LEU A O 1
ATOM 976 N N . GLU A 1 124 ? -6.148 -5.215 11.702 1.00 62.95 137 GLU A N 1
ATOM 977 C CA . GLU A 1 124 ? -5.011 -5.894 11.089 1.00 72.45 137 GLU A CA 1
ATOM 978 C C . GLU A 1 124 ? -4.575 -5.141 9.844 1.00 73.26 137 GLU A C 1
ATOM 979 O O . GLU A 1 124 ? -5.303 -4.281 9.345 1.00 62.34 137 GLU A O 1
ATOM 985 N N . VAL A 1 125 ? -3.395 -5.470 9.334 1.00 60.43 138 VAL A N 1
ATOM 986 C CA . VAL A 1 125 ? -2.977 -4.961 8.036 1.00 61.44 138 VAL A CA 1
ATOM 987 C C . VAL A 1 125 ? -3.451 -5.924 6.950 1.00 66.38 138 VAL A C 1
ATOM 988 O O . VAL A 1 125 ? -3.695 -7.098 7.227 1.00 66.82 138 VAL A O 1
ATOM 992 N N . CYS A 1 126 ? -3.589 -5.426 5.725 1.00 68.86 139 CYS A N 1
ATOM 993 C CA . CYS A 1 126 ? -3.973 -6.268 4.593 1.00 74.16 139 CYS A CA 1
ATOM 994 C C . CYS A 1 126 ? -2.960 -7.386 4.362 1.00 79.69 139 CYS A C 1
ATOM 995 O O . CYS A 1 126 ? -1.759 -7.189 4.537 1.00 81.54 139 CYS A O 1
ATOM 998 N N . SER A 1 127 ? -3.449 -8.557 3.967 1.00 83.74 140 SER A N 1
ATOM 999 C CA . SER A 1 127 ? -2.574 -9.681 3.650 1.00 89.95 140 SER A CA 1
ATOM 1000 C C . SER A 1 127 ? -1.983 -9.538 2.250 1.00 94.94 140 SER A C 1
ATOM 1001 O O . SER A 1 127 ? -2.594 -8.938 1.364 1.00 93.85 140 SER A O 1
ATOM 1005 N N . SER B 1 2 ? -33.068 -46.697 45.265 1.00 86.12 15 SER B N 1
ATOM 1006 C CA . SER B 1 2 ? -32.152 -45.613 45.605 1.00 79.72 15 SER B CA 1
ATOM 1007 C C . SER B 1 2 ? -32.061 -44.585 44.476 1.00 66.26 15 SER B C 1
ATOM 1008 O O . SER B 1 2 ? -32.227 -44.924 43.306 1.00 64.11 15 SER B O 1
ATOM 1011 N N . TYR B 1 3 ? -31.809 -43.327 44.829 1.00 63.07 16 TYR B N 1
ATOM 1012 C CA . TYR B 1 3 ? -31.674 -42.260 43.836 1.00 58.68 16 TYR B CA 1
ATOM 1013 C C . TYR B 1 3 ? -30.201 -42.057 43.497 1.00 62.93 16 TYR B C 1
ATOM 1014 O O . TYR B 1 3 ? -29.448 -41.499 44.292 1.00 64.20 16 TYR B O 1
ATOM 1023 N N . SER B 1 4 ? -29.792 -42.513 42.317 1.00 67.27 17 SER B N 1
ATOM 1024 C CA . SER B 1 4 ? -28.370 -42.628 42.016 1.00 66.91 17 SER B CA 1
ATOM 1025 C C . SER B 1 4 ? -27.997 -42.126 40.627 1.00 66.29 17 SER B C 1
ATOM 1026 O O . SER B 1 4 ? -26.840 -42.233 40.218 1.00 68.22 17 SER B O 1
ATOM 1029 N N . HIS B 1 5 ? -28.976 -41.598 39.901 1.00 61.80 18 HIS B N 1
ATOM 1030 C CA . HIS B 1 5 ? -28.727 -41.030 38.583 1.00 63.09 18 HIS B CA 1
ATOM 1031 C C . HIS B 1 5 ? -28.817 -39.507 38.610 1.00 67.19 18 HIS B C 1
ATOM 1032 O O . HIS B 1 5 ? -29.816 -38.943 39.053 1.00 65.54 18 HIS B O 1
ATOM 1039 N N . VAL B 1 6 ? -27.775 -38.844 38.124 1.00 64.30 19 VAL B N 1
ATOM 1040 C CA . VAL B 1 6 ? -27.773 -37.392 38.047 1.00 60.84 19 VAL B CA 1
ATOM 1041 C C . VAL B 1 6 ? -28.202 -36.952 36.657 1.00 64.53 19 VAL B C 1
ATOM 1042 O O . VAL B 1 6 ? -27.539 -37.254 35.665 1.00 65.36 19 VAL B O 1
ATOM 1046 N N . PHE B 1 7 ? -29.326 -36.246 36.598 1.00 52.74 20 PHE B N 1
ATOM 1047 C CA . PHE B 1 7 ? -29.890 -35.783 35.342 1.00 53.96 20 PHE B CA 1
ATOM 1048 C C . PHE B 1 7 ? -29.725 -34.271 35.243 1.00 63.28 20 PHE B C 1
ATOM 1049 O O . PHE B 1 7 ? -30.373 -33.517 35.966 1.00 63.30 20 PHE B O 1
ATOM 1057 N N . THR B 1 8 ? -28.836 -33.838 34.356 1.00 63.38 21 THR B N 1
ATOM 1058 C CA . THR B 1 8 ? -28.519 -32.427 34.206 1.00 56.83 21 THR B CA 1
ATOM 1059 C C . THR B 1 8 ? -29.279 -31.828 33.029 1.00 61.79 21 THR B C 1
ATOM 1060 O O . THR B 1 8 ? -29.290 -32.393 31.934 1.00 59.44 21 THR B O 1
ATOM 1064 N N . VAL B 1 9 ? -29.924 -30.690 33.267 1.00 57.23 22 VAL B N 1
ATOM 1065 C CA . VAL B 1 9 ? -30.649 -29.985 32.220 1.00 57.21 22 VAL B CA 1
ATOM 1066 C C . VAL B 1 9 ? -30.155 -28.554 32.080 1.00 53.92 22 VAL B C 1
ATOM 1067 O O . VAL B 1 9 ? -30.215 -27.769 33.028 1.00 48.96 22 VAL B O 1
ATOM 1071 N N . THR B 1 10 ? -29.657 -28.217 30.898 1.00 51.91 23 THR B N 1
ATOM 1072 C CA . THR B 1 10 ? -29.315 -26.837 30.611 1.00 54.47 23 THR B CA 1
ATOM 1073 C C . THR B 1 10 ? -30.339 -26.248 29.651 1.00 51.59 23 THR B C 1
ATOM 1074 O O . THR B 1 10 ? -30.449 -26.670 28.501 1.00 51.78 23 THR B O 1
ATOM 1078 N N . VAL B 1 11 ? -31.111 -25.291 30.150 1.00 48.91 24 VAL B N 1
ATOM 1079 C CA . VAL B 1 11 ? -32.032 -24.541 29.315 1.00 47.76 24 VAL B CA 1
ATOM 1080 C C . VAL B 1 11 ? -31.257 -23.417 28.642 1.00 49.94 24 VAL B C 1
ATOM 1081 O O . VAL B 1 11 ? -30.819 -22.475 29.302 1.00 50.18 24 VAL B O 1
ATOM 1085 N N . ARG B 1 12 ? -31.063 -23.523 27.329 1.00 48.38 25 ARG B N 1
ATOM 1086 C CA . ARG B 1 12 ? -30.213 -22.563 26.616 1.00 47.74 25 ARG B CA 1
ATOM 1087 C C . ARG B 1 12 ? -31.015 -21.345 26.165 1.00 46.57 25 ARG B C 1
ATOM 1088 O O . ARG B 1 12 ? -30.819 -20.240 26.678 1.00 46.56 25 ARG B O 1
ATOM 1096 N N . LYS B 1 13 ? -31.928 -21.537 25.217 1.00 48.34 26 LYS B N 1
ATOM 1097 C CA . LYS B 1 13 ? -32.679 -20.424 24.652 1.00 52.06 26 LYS B CA 1
ATOM 1098 C C . LYS B 1 13 ? -33.966 -20.886 23.981 1.00 53.52 26 LYS B C 1
ATOM 1099 O O . LYS B 1 13 ? -34.218 -22.088 23.854 1.00 45.88 26 LYS B O 1
ATOM 1105 N N . ALA B 1 14 ? -34.775 -19.918 23.558 1.00 45.91 27 ALA B N 1
ATOM 1106 C CA . ALA B 1 14 ? -35.980 -20.190 22.791 1.00 50.33 27 ALA B CA 1
ATOM 1107 C C . ALA B 1 14 ? -36.086 -19.192 21.646 1.00 53.09 27 ALA B C 1
ATOM 1108 O O . ALA B 1 14 ? -35.524 -18.104 21.712 1.00 50.97 27 ALA B O 1
ATOM 1110 N N . THR B 1 15 ? -36.796 -19.569 20.590 1.00 53.36 28 THR B N 1
ATOM 1111 C CA . THR B 1 15 ? -36.963 -18.686 19.443 1.00 55.32 28 THR B CA 1
ATOM 1112 C C . THR B 1 15 ? -38.433 -18.541 19.069 1.00 53.49 28 THR B C 1
ATOM 1113 O O . THR B 1 15 ? -39.182 -19.521 19.025 1.00 49.34 28 THR B O 1
ATOM 1117 N N . ASN B 1 16 ? -38.825 -17.300 18.806 1.00 51.03 29 ASN B N 1
ATOM 1118 C CA . ASN B 1 16 ? -40.184 -16.950 18.416 1.00 46.10 29 ASN B CA 1
ATOM 1119 C C . ASN B 1 16 ? -41.227 -17.417 19.415 1.00 45.63 29 ASN B C 1
ATOM 1120 O O . ASN B 1 16 ? -42.182 -18.112 19.062 1.00 45.20 29 ASN B O 1
ATOM 1125 N N . VAL B 1 17 ? -41.027 -17.041 20.670 1.00 41.88 30 VAL B N 1
ATOM 1126 C CA . VAL B 1 17 ? -42.013 -17.276 21.704 1.00 42.65 30 VAL B CA 1
ATOM 1127 C C . VAL B 1 17 ? -43.249 -16.446 21.370 1.00 46.46 30 VAL B C 1
ATOM 1128 O O . VAL B 1 17 ? -43.124 -15.297 20.947 1.00 48.07 30 VAL B O 1
ATOM 1132 N N . THR B 1 18 ? -44.436 -17.023 21.531 1.00 42.44 31 THR B N 1
ATOM 1133 C CA . THR B 1 18 ? -45.655 -16.301 21.184 1.00 51.71 31 THR B CA 1
ATOM 1134 C C . THR B 1 18 ? -46.851 -16.734 22.017 1.00 51.24 31 THR B C 1
ATOM 1135 O O . THR B 1 18 ? -46.969 -17.900 22.394 1.00 50.52 31 THR B O 1
ATOM 1139 N N . LYS B 1 19 ? -47.727 -15.776 22.304 1.00 48.28 32 LYS B N 1
ATOM 1140 C CA . LYS B 1 19 ? -48.985 -16.040 22.990 1.00 51.44 32 LYS B CA 1
ATOM 1141 C C . LYS B 1 19 ? -50.106 -16.122 21.965 1.00 54.44 32 LYS B C 1
ATOM 1142 O O . LYS B 1 19 ? -51.276 -16.244 22.320 1.00 54.45 32 LYS B O 1
ATOM 1148 N N . GLY B 1 20 ? -49.735 -16.048 20.691 1.00 55.08 33 GLY B N 1
ATOM 1149 C CA . GLY B 1 20 ? -50.706 -15.940 19.618 1.00 54.83 33 GLY B CA 1
ATOM 1150 C C . GLY B 1 20 ? -50.770 -14.519 19.085 1.00 56.16 33 GLY B C 1
ATOM 1151 O O . GLY B 1 20 ? -50.239 -13.588 19.696 1.00 51.41 33 GLY B O 1
ATOM 1152 N N . ALA B 1 21 ? -51.429 -14.355 17.943 1.00 62.53 34 ALA B N 1
ATOM 1153 C CA . ALA B 1 21 ? -51.527 -13.060 17.277 1.00 62.57 34 ALA B CA 1
ATOM 1154 C C . ALA B 1 21 ? -52.121 -11.977 18.178 1.00 57.70 34 ALA B C 1
ATOM 1155 O O . ALA B 1 21 ? -51.552 -10.893 18.311 1.00 61.03 34 ALA B O 1
ATOM 1157 N N . ILE B 1 22 ? -53.261 -12.271 18.797 1.00 57.01 35 ILE B N 1
ATOM 1158 C CA . ILE B 1 22 ? -53.936 -11.297 19.655 1.00 53.61 35 ILE B CA 1
ATOM 1159 C C . ILE B 1 22 ? -53.197 -11.111 20.979 1.00 51.21 35 ILE B C 1
ATOM 1160 O O . ILE B 1 22 ? -53.050 -9.987 21.467 1.00 47.07 35 ILE B O 1
ATOM 1165 N N . GLY B 1 23 ? -52.735 -12.217 21.556 1.00 44.36 36 GLY B N 1
ATOM 1166 C CA . GLY B 1 23 ? -51.989 -12.175 22.801 1.00 41.84 36 GLY B CA 1
ATOM 1167 C C . GLY B 1 23 ? -50.725 -11.333 22.706 1.00 41.64 36 GLY B C 1
ATOM 1168 O O . GLY B 1 23 ? -50.406 -10.587 23.628 1.00 40.72 36 GLY B O 1
ATOM 1169 N N . ASP B 1 24 ? -50.005 -11.452 21.594 1.00 42.58 37 ASP B N 1
ATOM 1170 C CA . ASP B 1 24 ? -48.772 -10.689 21.397 1.00 41.87 37 ASP B CA 1
ATOM 1171 C C . ASP B 1 24 ? -49.051 -9.190 21.267 1.00 53.97 37 ASP B C 1
ATOM 1172 O O . ASP B 1 24 ? -48.254 -8.362 21.709 1.00 53.53 37 ASP B O 1
ATOM 1177 N N . MET B 1 25 ? -50.185 -8.838 20.667 1.00 48.76 38 MET B N 1
ATOM 1178 C CA . MET B 1 25 ? -50.565 -7.426 20.538 1.00 48.15 38 MET B CA 1
ATOM 1179 C C . MET B 1 25 ? -50.815 -6.769 21.888 1.00 41.68 38 MET B C 1
ATOM 1180 O O . MET B 1 25 ? -50.520 -5.591 22.086 1.00 46.67 38 MET B O 1
ATOM 1185 N N . LEU B 1 26 ? -51.367 -7.535 22.817 1.00 45.90 39 LEU B N 1
ATOM 1186 C CA . LEU B 1 26 ? -51.631 -7.037 24.161 1.00 46.76 39 LEU B CA 1
ATOM 1187 C C . LEU B 1 26 ? -50.367 -7.002 25.014 1.00 53.98 39 LEU B C 1
ATOM 1188 O O . LEU B 1 26 ? -50.171 -6.085 25.814 1.00 51.49 39 LEU B O 1
ATOM 1193 N N . ASP B 1 27 ? -49.512 -8.006 24.838 1.00 39.86 40 ASP B N 1
ATOM 1194 C CA . ASP B 1 27 ? -48.404 -8.210 25.754 1.00 49.44 40 ASP B CA 1
ATOM 1195 C C . ASP B 1 27 ? -47.278 -8.995 25.086 1.00 51.32 40 ASP B C 1
ATOM 1196 O O . ASP B 1 27 ? -47.452 -10.166 24.741 1.00 43.32 40 ASP B O 1
ATOM 1201 N N . THR B 1 28 ? -46.137 -8.341 24.936 1.00 45.61 41 THR B N 1
ATOM 1202 C CA . THR B 1 28 ? -44.958 -9.030 24.459 1.00 47.76 41 THR B CA 1
ATOM 1203 C C . THR B 1 28 ? -44.550 -10.088 25.483 1.00 39.29 41 THR B C 1
ATOM 1204 O O . THR B 1 28 ? -44.380 -9.766 26.666 1.00 43.80 41 THR B O 1
ATOM 1208 N N . PRO B 1 29 ? -44.444 -11.351 25.079 1.00 42.05 42 PRO B N 1
ATOM 1209 C CA . PRO B 1 29 ? -44.080 -12.432 26.002 1.00 37.61 42 PRO B CA 1
ATOM 1210 C C . PRO B 1 29 ? -42.891 -12.082 26.892 1.00 42.26 42 PRO B C 1
ATOM 1211 O O . PRO B 1 29 ? -41.911 -11.497 26.427 1.00 42.51 42 PRO B O 1
ATOM 1215 N N . ASP B 1 30 ? -43.003 -12.427 28.169 1.00 43.95 43 ASP B N 1
ATOM 1216 C CA . ASP B 1 30 ? -41.932 -12.234 29.135 1.00 36.02 43 ASP B CA 1
ATOM 1217 C C . ASP B 1 30 ? -41.517 -13.597 29.672 1.00 46.09 43 ASP B C 1
ATOM 1218 O O . ASP B 1 30 ? -41.879 -13.974 30.786 1.00 48.82 43 ASP B O 1
ATOM 1223 N N . PRO B 1 31 ? -40.747 -14.342 28.868 1.00 39.20 44 PRO B N 1
ATOM 1224 C CA . PRO B 1 31 ? -40.686 -15.795 29.030 1.00 39.32 44 PRO B CA 1
ATOM 1225 C C . PRO B 1 31 ? -39.751 -16.307 30.114 1.00 50.87 44 PRO B C 1
ATOM 1226 O O . PRO B 1 31 ? -38.678 -15.753 30.359 1.00 51.41 44 PRO B O 1
ATOM 1230 N N . TYR B 1 32 ? -40.189 -17.378 30.765 1.00 52.29 45 TYR B N 1
ATOM 1231 C CA . TYR B 1 32 ? -39.302 -18.216 31.554 1.00 45.23 45 TYR B CA 1
ATOM 1232 C C . TYR B 1 32 ? -39.718 -19.663 31.355 1.00 52.49 45 TYR B C 1
ATOM 1233 O O . TYR B 1 32 ? -40.797 -19.935 30.816 1.00 47.24 45 TYR B O 1
ATOM 1242 N N . VAL B 1 33 ? -38.845 -20.580 31.762 1.00 47.88 46 VAL B N 1
ATOM 1243 C CA . VAL B 1 33 ? -39.077 -22.006 31.595 1.00 44.36 46 VAL B CA 1
ATOM 1244 C C . VAL B 1 33 ? -39.176 -22.673 32.955 1.00 50.76 46 VAL B C 1
ATOM 1245 O O . VAL B 1 33 ? -38.456 -22.326 33.879 1.00 54.68 46 VAL B O 1
ATOM 1249 N N . GLU B 1 34 ? -40.047 -23.644 33.055 1.00 47.28 47 GLU B N 1
ATOM 1250 C CA . GLU B 1 34 ? -40.220 -24.390 34.273 1.00 52.66 47 GLU B CA 1
ATOM 1251 C C . GLU B 1 34 ? -39.984 -25.878 34.007 1.00 47.87 47 GLU B C 1
ATOM 1252 O O . GLU B 1 34 ? -40.465 -26.401 33.040 1.00 45.55 47 GLU B O 1
ATOM 1258 N N . LEU B 1 35 ? -39.235 -26.540 34.875 1.00 48.46 48 LEU B N 1
ATOM 1259 C CA . LEU B 1 35 ? -38.902 -27.950 34.682 1.00 55.25 48 LEU B CA 1
ATOM 1260 C C . LEU B 1 35 ? -39.507 -28.801 35.790 1.00 53.17 48 LEU B C 1
ATOM 1261 O O . LEU B 1 35 ? -39.372 -28.481 36.973 1.00 54.94 48 LEU B O 1
ATOM 1266 N N . PHE B 1 36 ? -40.169 -29.888 35.409 1.00 49.60 49 PHE B N 1
ATOM 1267 C CA . PHE B 1 36 ? -40.881 -30.711 36.378 1.00 52.42 49 PHE B CA 1
ATOM 1268 C C . PHE B 1 36 ? -40.698 -32.205 36.120 1.00 52.17 49 PHE B C 1
ATOM 1269 O O . PHE B 1 36 ? -41.019 -32.707 35.042 1.00 52.32 49 PHE B O 1
ATOM 1277 N N . ILE B 1 37 ? -40.161 -32.901 37.118 1.00 51.69 50 ILE B N 1
ATOM 1278 C CA . ILE B 1 37 ? -40.073 -34.356 37.096 1.00 48.49 50 ILE B CA 1
ATOM 1279 C C . ILE B 1 37 ? -40.762 -34.880 38.346 1.00 52.74 50 ILE B C 1
ATOM 1280 O O . ILE B 1 37 ? -40.212 -34.789 39.445 1.00 61.03 50 ILE B O 1
ATOM 1285 N N . PRO B 1 38 ? -41.977 -35.422 38.183 1.00 50.81 51 PRO B N 1
ATOM 1286 C CA . PRO B 1 38 ? -42.805 -35.903 39.296 1.00 57.94 51 PRO B CA 1
ATOM 1287 C C . PRO B 1 38 ? -42.082 -36.931 40.165 1.00 64.15 51 PRO B C 1
ATOM 1288 O O . PRO B 1 38 ? -42.280 -36.970 41.381 1.00 66.13 51 PRO B O 1
ATOM 1292 N N . SER B 1 39 ? -41.240 -37.743 39.533 1.00 54.06 52 SER B N 1
ATOM 1293 C CA . SER B 1 39 ? -40.544 -38.826 40.213 1.00 58.54 52 SER B CA 1
ATOM 1294 C C . SER B 1 39 ? -39.316 -38.354 40.986 1.00 60.58 52 SER B C 1
ATOM 1295 O O . SER B 1 39 ? -38.754 -39.100 41.787 1.00 57.77 52 SER B O 1
ATOM 1298 N N . ALA B 1 40 ? -38.896 -37.121 40.732 1.00 58.90 53 ALA B N 1
ATOM 1299 C CA . ALA B 1 40 ? -37.709 -36.568 41.375 1.00 61.91 53 ALA B CA 1
ATOM 1300 C C . ALA B 1 40 ? -38.040 -36.000 42.754 1.00 60.56 53 ALA B C 1
ATOM 1301 O O . ALA B 1 40 ? -39.151 -35.531 42.982 1.00 64.58 53 ALA B O 1
ATOM 1303 N N . PRO B 1 41 ? -37.072 -36.052 43.682 1.00 54.45 54 PRO B N 1
ATOM 1304 C CA . PRO B 1 41 ? -37.235 -35.507 45.035 1.00 52.18 54 PRO B CA 1
ATOM 1305 C C . PRO B 1 41 ? -37.444 -33.991 45.044 1.00 55.53 54 PRO B C 1
ATOM 1306 O O . PRO B 1 41 ? -38.253 -33.507 45.836 1.00 60.62 54 PRO B O 1
ATOM 1310 N N . ASP B 1 42 ? -36.723 -33.255 44.202 1.00 58.56 55 ASP B N 1
ATOM 1311 C CA . ASP B 1 42 ? -37.041 -31.842 43.992 1.00 70.67 55 ASP B CA 1
ATOM 1312 C C . ASP B 1 42 ? -37.856 -31.731 42.716 1.00 66.32 55 ASP B C 1
ATOM 1313 O O . ASP B 1 42 ? -37.306 -31.671 41.616 1.00 71.32 55 ASP B O 1
ATOM 1318 N N . CYS B 1 43 ? -39.171 -31.711 42.879 1.00 61.16 56 CYS B N 1
ATOM 1319 C CA . CYS B 1 43 ? -40.101 -31.788 41.761 1.00 77.75 56 CYS B CA 1
ATOM 1320 C C . CYS B 1 43 ? -39.971 -30.658 40.733 1.00 81.36 56 CYS B C 1
ATOM 1321 O O . CYS B 1 43 ? -39.938 -30.922 39.530 1.00 89.94 56 CYS B O 1
ATOM 1323 N N . ARG B 1 44 ? -39.877 -29.408 41.188 1.00 70.30 57 ARG B N 1
ATOM 1324 C CA . ARG B 1 44 ? -40.070 -28.261 40.310 1.00 58.28 57 ARG B CA 1
ATOM 1325 C C . ARG B 1 44 ? -38.907 -27.284 40.401 1.00 58.55 57 ARG B C 1
ATOM 1326 O O . ARG B 1 44 ? -38.429 -26.975 41.499 1.00 70.67 57 ARG B O 1
ATOM 1334 N N . LYS B 1 45 ? -38.469 -26.793 39.239 1.00 52.47 58 LYS B N 1
ATOM 1335 C CA . LYS B 1 45 ? -37.427 -25.780 39.112 1.00 51.56 58 LYS B CA 1
ATOM 1336 C C . LYS B 1 45 ? -37.815 -24.833 37.979 1.00 51.14 58 LYS B C 1
ATOM 1337 O O . LYS B 1 45 ? -38.694 -25.138 37.169 1.00 52.59 58 LYS B O 1
ATOM 1343 N N . ARG B 1 46 ? -37.148 -23.680 37.909 1.00 45.90 59 ARG B N 1
ATOM 1344 C CA . ARG B 1 46 ? -37.477 -22.706 36.873 1.00 48.05 59 ARG B CA 1
ATOM 1345 C C . ARG B 1 46 ? -36.298 -21.778 36.612 1.00 51.64 59 ARG B C 1
ATOM 1346 O O . ARG B 1 46 ? -35.468 -21.537 37.492 1.00 58.38 59 ARG B O 1
ATOM 1354 N N . THR B 1 47 ? -36.251 -21.253 35.387 1.00 46.98 60 THR B N 1
ATOM 1355 C CA . THR B 1 47 ? -35.324 -20.204 34.981 1.00 49.63 60 THR B CA 1
ATOM 1356 C C . THR B 1 47 ? -35.829 -18.823 35.378 1.00 56.61 60 THR B C 1
ATOM 1357 O O . THR B 1 47 ? -36.978 -18.660 35.794 1.00 53.67 60 THR B O 1
ATOM 1361 N N . LYS B 1 48 ? -34.972 -17.821 35.222 1.00 58.76 61 LYS B N 1
ATOM 1362 C CA . LYS B 1 48 ? -35.413 -16.436 35.328 1.00 52.59 61 LYS B CA 1
ATOM 1363 C C . LYS B 1 48 ? -36.289 -16.094 34.131 1.00 45.92 61 LYS B C 1
ATOM 1364 O O . LYS B 1 48 ? -36.271 -16.802 33.123 1.00 47.95 61 LYS B O 1
ATOM 1370 N N . HIS B 1 49 ? -37.053 -15.013 34.238 1.00 43.81 62 HIS B N 1
ATOM 1371 C CA . HIS B 1 49 ? -37.788 -14.499 33.092 1.00 49.37 62 HIS B CA 1
ATOM 1372 C C . HIS B 1 49 ? -37.039 -13.312 32.500 1.00 44.47 62 HIS B C 1
ATOM 1373 O O . HIS B 1 49 ? -36.283 -12.646 33.196 1.00 47.65 62 HIS B O 1
ATOM 1380 N N . PHE B 1 50 ? -37.233 -13.069 31.209 1.00 40.60 63 PHE B N 1
ATOM 1381 C CA . PHE B 1 50 ? -36.768 -11.837 30.583 1.00 43.42 63 PHE B CA 1
ATOM 1382 C C . PHE B 1 50 ? -37.982 -11.059 30.088 1.00 49.32 63 PHE B C 1
ATOM 1383 O O . PHE B 1 50 ? -38.874 -11.632 29.474 1.00 50.35 63 PHE B O 1
ATOM 1391 N N . ASN B 1 51 ? -38.024 -9.761 30.362 1.00 46.66 64 ASN B N 1
ATOM 1392 C CA . ASN B 1 51 ? -39.140 -8.942 29.906 1.00 40.87 64 ASN B CA 1
ATOM 1393 C C . ASN B 1 51 ? -39.071 -8.669 28.410 1.00 45.12 64 ASN B C 1
ATOM 1394 O O . ASN B 1 51 ? -38.014 -8.320 27.887 1.00 44.34 64 ASN B O 1
ATOM 1399 N N . ASN B 1 52 ? -40.199 -8.842 27.726 1.00 42.86 65 ASN B N 1
ATOM 1400 C CA . ASN B 1 52 ? -40.357 -8.379 26.349 1.00 38.24 65 ASN B CA 1
ATOM 1401 C C . ASN B 1 52 ? -39.281 -8.892 25.396 1.00 42.33 65 ASN B C 1
ATOM 1402 O O . ASN B 1 52 ? -38.621 -8.121 24.706 1.00 40.66 65 ASN B O 1
ATOM 1407 N N . ASP B 1 53 ? -39.125 -10.208 25.354 1.00 43.75 66 ASP B N 1
ATOM 1408 C CA . ASP B 1 53 ? -38.084 -10.830 24.551 1.00 41.03 66 ASP B CA 1
ATOM 1409 C C . ASP B 1 53 ? -38.610 -12.142 23.998 1.00 42.27 66 ASP B C 1
ATOM 1410 O O . ASP B 1 53 ? -38.735 -13.114 24.735 1.00 46.84 66 ASP B O 1
ATOM 1415 N N . VAL B 1 54 ? -38.904 -12.176 22.701 1.00 37.66 67 VAL B N 1
ATOM 1416 C CA . VAL B 1 54 ? -39.462 -13.379 22.098 1.00 39.01 67 VAL B CA 1
ATOM 1417 C C . VAL B 1 54 ? -38.377 -14.389 21.718 1.00 48.10 67 VAL B C 1
ATOM 1418 O O . VAL B 1 54 ? -38.690 -15.519 21.348 1.00 50.98 67 VAL B O 1
ATOM 1422 N N . ASN B 1 55 ? -37.107 -13.990 21.806 1.00 44.87 68 ASN B N 1
ATOM 1423 C CA . ASN B 1 55 ? -36.001 -14.946 21.675 1.00 41.75 68 ASN B CA 1
ATOM 1424 C C . ASN B 1 55 ? -35.095 -14.864 22.889 1.00 41.00 68 ASN B C 1
ATOM 1425 O O . ASN B 1 55 ? -33.998 -14.323 22.810 1.00 40.13 68 ASN B O 1
ATOM 1430 N N . PRO B 1 56 ? -35.567 -15.369 24.034 1.00 41.94 69 PRO B N 1
ATOM 1431 C CA . PRO B 1 56 ? -34.779 -15.239 25.261 1.00 40.86 69 PRO B CA 1
ATOM 1432 C C . PRO B 1 56 ? -33.623 -16.228 25.306 1.00 44.66 69 PRO B C 1
ATOM 1433 O O . PRO B 1 56 ? -33.707 -17.308 24.717 1.00 40.98 69 PRO B O 1
ATOM 1437 N N . VAL B 1 57 ? -32.549 -15.837 25.984 1.00 46.21 70 VAL B N 1
ATOM 1438 C CA . VAL B 1 57 ? -31.375 -16.682 26.176 1.00 43.05 70 VAL B CA 1
ATOM 1439 C C . VAL B 1 57 ? -31.143 -16.796 27.678 1.00 45.78 70 VAL B C 1
ATOM 1440 O O . VAL B 1 57 ? -30.926 -15.787 28.346 1.00 51.05 70 VAL B O 1
ATOM 1444 N N . TRP B 1 58 ? -31.234 -18.010 28.217 1.00 41.52 71 TRP B N 1
ATOM 1445 C CA . TRP B 1 58 ? -31.124 -18.209 29.666 1.00 45.42 71 TRP B CA 1
ATOM 1446 C C . TRP B 1 58 ? -29.786 -18.809 30.083 1.00 46.33 71 TRP B C 1
ATOM 1447 O O . TRP B 1 58 ? -29.186 -18.372 31.063 1.00 49.64 71 TRP B O 1
ATOM 1458 N N . ASN B 1 59 ? -29.353 -19.836 29.356 1.00 45.60 72 ASN B N 1
ATOM 1459 C CA . ASN B 1 59 ? -28.149 -20.596 29.703 1.00 52.25 72 ASN B CA 1
ATOM 1460 C C . ASN B 1 59 ? -28.087 -20.980 31.186 1.00 55.10 72 ASN B C 1
ATOM 1461 O O . ASN B 1 59 ? -27.052 -20.817 31.831 1.00 55.87 72 ASN B O 1
ATOM 1466 N N . GLU B 1 60 ? -29.199 -21.475 31.723 1.00 51.26 73 GLU B N 1
ATOM 1467 C CA . GLU B 1 60 ? -29.258 -21.892 33.123 1.00 47.87 73 GLU B CA 1
ATOM 1468 C C . GLU B 1 60 ? -29.241 -23.412 33.228 1.00 53.43 73 GLU B C 1
ATOM 1469 O O . GLU B 1 60 ? -29.944 -24.098 32.485 1.00 53.57 73 GLU B O 1
ATOM 1475 N N . THR B 1 61 ? -28.439 -23.922 34.161 1.00 55.73 74 THR B N 1
ATOM 1476 C CA . THR B 1 61 ? -28.226 -25.358 34.333 1.00 48.70 74 THR B CA 1
ATOM 1477 C C . THR B 1 61 ? -28.845 -25.876 35.636 1.00 54.77 74 THR B C 1
ATOM 1478 O O . THR B 1 61 ? -28.624 -25.313 36.707 1.00 57.02 74 THR B O 1
ATOM 1482 N N . PHE B 1 62 ? -29.625 -26.949 35.541 1.00 57.15 75 PHE B N 1
ATOM 1483 C CA . PHE B 1 62 ? -30.265 -27.536 36.715 1.00 54.10 75 PHE B CA 1
ATOM 1484 C C . PHE B 1 62 ? -29.884 -29.007 36.858 1.00 52.76 75 PHE B C 1
ATOM 1485 O O . PHE B 1 62 ? -29.606 -29.674 35.863 1.00 54.73 75 PHE B O 1
ATOM 1493 N N . GLU B 1 63 ? -29.873 -29.510 38.090 1.00 52.87 76 GLU B N 1
ATOM 1494 C CA . GLU B 1 63 ? -29.577 -30.918 38.329 1.00 54.84 76 GLU B CA 1
ATOM 1495 C C . GLU B 1 63 ? -30.692 -31.620 39.105 1.00 54.88 76 GLU B C 1
ATOM 1496 O O . GLU B 1 63 ? -31.091 -31.171 40.178 1.00 55.48 76 GLU B O 1
ATOM 1502 N N . PHE B 1 64 ? -31.182 -32.727 38.550 1.00 56.93 77 PHE B N 1
ATOM 1503 C CA . PHE B 1 64 ? -32.148 -33.584 39.231 1.00 55.64 77 PHE B CA 1
ATOM 1504 C C . PHE B 1 64 ? -31.477 -34.872 39.694 1.00 61.19 77 PHE B C 1
ATOM 1505 O O . PHE B 1 64 ? -30.498 -35.319 39.095 1.00 63.40 77 PHE B O 1
ATOM 1513 N N . ILE B 1 65 ? -32.012 -35.469 40.753 1.00 58.57 78 ILE B N 1
ATOM 1514 C CA . ILE B 1 65 ? -31.539 -36.765 41.224 1.00 62.75 78 ILE B CA 1
ATOM 1515 C C . ILE B 1 65 ? -32.619 -37.812 40.976 1.00 66.89 78 ILE B C 1
ATOM 1516 O O . ILE B 1 65 ? -33.737 -37.671 41.457 1.00 67.09 78 ILE B O 1
ATOM 1521 N N . LEU B 1 66 ? -32.298 -38.849 40.206 1.00 60.79 79 LEU B N 1
ATOM 1522 C CA . LEU B 1 66 ? -33.318 -39.749 39.687 1.00 54.83 79 LEU B CA 1
ATOM 1523 C C . LEU B 1 66 ? -33.148 -41.166 40.218 1.00 66.76 79 LEU B C 1
ATOM 1524 O O . LEU B 1 66 ? -32.031 -41.626 40.473 1.00 65.10 79 LEU B O 1
ATOM 1529 N N . ASP B 1 67 ? -34.283 -41.848 40.379 1.00 68.32 80 ASP B N 1
ATOM 1530 C CA . ASP B 1 67 ? -34.303 -43.267 40.709 1.00 59.98 80 ASP B CA 1
ATOM 1531 C C . ASP B 1 67 ? -34.404 -44.067 39.416 1.00 69.33 80 ASP B C 1
ATOM 1532 O O . ASP B 1 67 ? -35.386 -43.910 38.681 1.00 75.13 80 ASP B O 1
ATOM 1537 N N . PRO B 1 68 ? -33.426 -44.918 39.095 1.00 70.48 81 PRO B N 1
ATOM 1538 C CA . PRO B 1 68 ? -33.491 -45.659 37.824 1.00 73.09 81 PRO B CA 1
ATOM 1539 C C . PRO B 1 68 ? -34.681 -46.599 37.722 1.00 71.18 81 PRO B C 1
ATOM 1540 O O . PRO B 1 68 ? -35.047 -46.989 36.606 1.00 72.67 81 PRO B O 1
ATOM 1544 N N . ASN B 1 69 ? -35.296 -46.972 38.841 1.00 68.63 82 ASN B N 1
ATOM 1545 C CA . ASN B 1 69 ? -36.421 -47.898 38.856 1.00 72.23 82 ASN B CA 1
ATOM 1546 C C . ASN B 1 69 ? -37.783 -47.216 38.853 1.00 76.91 82 ASN B C 1
ATOM 1547 O O . ASN B 1 69 ? -38.813 -47.878 38.974 1.00 81.38 82 ASN B O 1
ATOM 1552 N N . GLN B 1 70 ? -37.824 -45.905 38.696 1.00 72.99 83 GLN B N 1
ATOM 1553 C CA . GLN B 1 70 ? -39.102 -45.212 38.661 1.00 67.52 83 GLN B CA 1
ATOM 1554 C C . GLN B 1 70 ? -39.256 -44.660 37.274 1.00 67.25 83 GLN B C 1
ATOM 1555 O O . GLN B 1 70 ? -38.289 -44.483 36.577 1.00 74.66 83 GLN B O 1
ATOM 1561 N N . ASP B 1 71 ? -40.480 -44.412 36.861 1.00 69.07 84 ASP B N 1
ATOM 1562 C CA . ASP B 1 71 ? -40.730 -43.862 35.552 1.00 74.90 84 ASP B CA 1
ATOM 1563 C C . ASP B 1 71 ? -40.349 -42.406 35.694 1.00 74.10 84 ASP B C 1
ATOM 1564 O O . ASP B 1 71 ? -40.923 -41.709 36.497 1.00 72.30 84 ASP B O 1
ATOM 1569 N N . ASN B 1 72 ? -39.381 -41.940 34.926 1.00 65.28 85 ASN B N 1
ATOM 1570 C CA . ASN B 1 72 ? -38.970 -40.567 35.025 1.00 60.20 85 ASN B CA 1
ATOM 1571 C C . ASN B 1 72 ? -39.197 -39.840 33.740 1.00 61.92 85 ASN B C 1
ATOM 1572 O O . ASN B 1 72 ? -38.571 -40.114 32.751 1.00 61.10 85 ASN B O 1
ATOM 1577 N N . VAL B 1 73 ? -40.074 -38.869 33.781 1.00 58.41 86 VAL B N 1
ATOM 1578 C CA . VAL B 1 73 ? -40.403 -38.091 32.597 1.00 58.13 86 VAL B CA 1
ATOM 1579 C C . VAL B 1 73 ? -40.253 -36.597 32.867 1.00 57.97 86 VAL B C 1
ATOM 1580 O O . VAL B 1 73 ? -40.759 -36.083 33.864 1.00 57.54 86 VAL B O 1
ATOM 1584 N N . LEU B 1 74 ? -39.541 -35.911 31.978 1.00 57.40 87 LEU B N 1
ATOM 1585 C CA . LEU B 1 74 ? -39.319 -34.476 32.106 1.00 56.36 87 LEU B CA 1
ATOM 1586 C C . LEU B 1 74 ? -40.439 -33.662 31.464 1.00 57.66 87 LEU B C 1
ATOM 1587 O O . LEU B 1 74 ? -40.718 -33.806 30.276 1.00 56.00 87 LEU B O 1
ATOM 1592 N N . GLU B 1 75 ? -41.072 -32.802 32.253 1.00 56.36 88 GLU B N 1
ATOM 1593 C CA . GLU B 1 75 ? -42.095 -31.897 31.731 1.00 54.79 88 GLU B CA 1
ATOM 1594 C C . GLU B 1 75 ? -41.544 -30.487 31.617 1.00 45.46 88 GLU B C 1
ATOM 1595 O O . GLU B 1 75 ? -41.190 -29.874 32.621 1.00 43.42 88 GLU B O 1
ATOM 1601 N N . VAL B 1 76 ? -41.462 -29.980 30.393 1.00 47.74 89 VAL B N 1
ATOM 1602 C CA . VAL B 1 76 ? -40.945 -28.638 30.160 1.00 48.48 89 VAL B CA 1
ATOM 1603 C C . VAL B 1 76 ? -42.077 -27.661 29.870 1.00 49.72 89 VAL B C 1
ATOM 1604 O O . VAL B 1 76 ? -42.796 -27.807 28.883 1.00 49.70 89 VAL B O 1
ATOM 1608 N N . THR B 1 77 ? -42.233 -26.660 30.728 1.00 45.54 90 THR B N 1
ATOM 1609 C CA . THR B 1 77 ? -43.308 -25.693 30.549 1.00 49.70 90 THR B CA 1
ATOM 1610 C C . THR B 1 77 ? -42.785 -24.310 30.193 1.00 52.94 90 THR B C 1
ATOM 1611 O O . THR B 1 77 ? -41.988 -23.725 30.927 1.00 57.08 90 THR B O 1
ATOM 1615 N N . LEU B 1 78 ? -43.245 -23.796 29.057 1.00 49.80 91 LEU B N 1
ATOM 1616 C CA . LEU B 1 78 ? -42.903 -22.453 28.624 1.00 46.18 91 LEU B CA 1
ATOM 1617 C C . LEU B 1 78 ? -43.913 -21.464 29.190 1.00 50.43 91 LEU B C 1
ATOM 1618 O O . LEU B 1 78 ? -45.108 -21.547 28.898 1.00 48.68 91 LEU B O 1
ATOM 1623 N N . MET B 1 79 ? -43.422 -20.533 30.001 1.00 45.62 92 MET B N 1
ATOM 1624 C CA . MET B 1 79 ? -44.279 -19.620 30.743 1.00 49.30 92 MET B CA 1
ATOM 1625 C C . MET B 1 79 ? -44.121 -18.165 30.308 1.00 50.69 92 MET B C 1
ATOM 1626 O O . MET B 1 79 ? -43.081 -17.765 29.775 1.00 41.42 92 MET B O 1
ATOM 1631 N N . ASP B 1 80 ? -45.172 -17.384 30.535 1.00 48.38 93 ASP B N 1
ATOM 1632 C CA . ASP B 1 80 ? -45.117 -15.938 30.387 1.00 45.63 93 ASP B CA 1
ATOM 1633 C C . ASP B 1 80 ? -45.351 -15.299 31.746 1.00 49.32 93 ASP B C 1
ATOM 1634 O O . ASP B 1 80 ? -46.392 -15.515 32.363 1.00 49.64 93 ASP B O 1
ATOM 1639 N N . ALA B 1 81 ? -44.385 -14.516 32.213 1.00 40.81 94 ALA B N 1
ATOM 1640 C CA . ALA B 1 81 ? -44.503 -13.886 33.518 1.00 42.35 94 ALA B CA 1
ATOM 1641 C C . ALA B 1 81 ? -45.415 -12.666 33.458 1.00 48.52 94 ALA B C 1
ATOM 1642 O O . ALA B 1 81 ? -45.419 -11.925 32.472 1.00 52.32 94 ALA B O 1
ATOM 1644 N N . ASN B 1 82 ? -46.186 -12.474 34.525 1.00 47.72 95 ASN B N 1
ATOM 1645 C CA . ASN B 1 82 ? -47.078 -11.331 34.666 1.00 49.92 95 ASN B CA 1
ATOM 1646 C C . ASN B 1 82 ? -47.033 -10.808 36.096 1.00 57.06 95 ASN B C 1
ATOM 1647 O O . ASN B 1 82 ? -46.507 -11.472 36.990 1.00 63.05 95 ASN B O 1
ATOM 1652 N N . TYR B 1 83 ? -47.536 -9.585 36.269 1.00 60.17 96 TYR B N 1
ATOM 1653 C CA . TYR B 1 83 ? -47.796 -9.077 37.607 1.00 63.29 96 TYR B CA 1
ATOM 1654 C C . TYR B 1 83 ? -48.930 -9.853 38.258 1.00 66.48 96 TYR B C 1
ATOM 1655 O O . TYR B 1 83 ? -48.863 -10.183 39.446 1.00 67.87 96 TYR B O 1
ATOM 1664 N N . VAL B 1 84 ? -49.984 -10.129 37.489 1.00 72.01 97 VAL B N 1
ATOM 1665 C CA . VAL B 1 84 ? -51.145 -10.881 37.947 1.00 77.00 97 VAL B CA 1
ATOM 1666 C C . VAL B 1 84 ? -50.746 -12.341 38.116 1.00 80.56 97 VAL B C 1
ATOM 1667 O O . VAL B 1 84 ? -49.849 -12.663 38.902 1.00 78.57 97 VAL B O 1
ATOM 1671 N N . MET B 1 85 ? -51.402 -13.230 37.379 1.00 75.48 98 MET B N 1
ATOM 1672 C CA . MET B 1 85 ? -51.018 -14.631 37.315 1.00 68.76 98 MET B CA 1
ATOM 1673 C C . MET B 1 85 ? -50.265 -14.899 36.014 1.00 57.85 98 MET B C 1
ATOM 1674 O O . MET B 1 85 ? -50.624 -14.374 34.955 1.00 45.14 98 MET B O 1
ATOM 1679 N N . ASP B 1 86 ? -49.206 -15.702 36.108 1.00 51.41 99 ASP B N 1
ATOM 1680 C CA . ASP B 1 86 ? -48.426 -16.058 34.930 1.00 50.36 99 ASP B CA 1
ATOM 1681 C C . ASP B 1 86 ? -49.236 -16.952 34.000 1.00 54.42 99 ASP B C 1
ATOM 1682 O O . ASP B 1 86 ? -50.108 -17.697 34.446 1.00 61.24 99 ASP B O 1
ATOM 1687 N N . GLU B 1 87 ? -48.936 -16.886 32.708 1.00 48.13 100 GLU B N 1
ATOM 1688 C CA . GLU B 1 87 ? -49.683 -17.642 31.712 1.00 48.92 100 GLU B CA 1
ATOM 1689 C C . GLU B 1 87 ? -48.874 -18.800 31.138 1.00 56.83 100 GLU B C 1
ATOM 1690 O O . GLU B 1 87 ? -47.708 -18.639 30.763 1.00 48.06 100 GLU B O 1
ATOM 1696 N N . THR B 1 88 ? -49.504 -19.969 31.072 1.00 48.16 101 THR B N 1
ATOM 1697 C CA . THR B 1 88 ? -48.883 -21.138 30.475 1.00 44.77 101 THR B CA 1
ATOM 1698 C C . THR B 1 88 ? -49.035 -21.090 28.959 1.00 50.11 101 THR B C 1
ATOM 1699 O O . THR B 1 88 ? -50.150 -21.060 28.442 1.00 58.93 101 THR B O 1
ATOM 1703 N N . LEU B 1 89 ? -47.911 -21.075 28.251 1.00 44.68 102 LEU B N 1
ATOM 1704 C CA . LEU B 1 89 ? -47.926 -20.968 26.798 1.00 46.60 102 LEU B CA 1
ATOM 1705 C C . LEU B 1 89 ? -47.870 -22.332 26.125 1.00 50.64 102 LEU B C 1
ATOM 1706 O O . LEU B 1 89 ? -48.377 -22.517 25.016 1.00 51.92 102 LEU B O 1
ATOM 1711 N N . GLY B 1 90 ? -47.235 -23.287 26.789 1.00 55.78 103 GLY B N 1
ATOM 1712 C CA . GLY B 1 90 ? -47.046 -24.594 26.197 1.00 54.28 103 GLY B CA 1
ATOM 1713 C C . GLY B 1 90 ? -46.330 -25.562 27.110 1.00 57.12 103 GLY B C 1
ATOM 1714 O O . GLY B 1 90 ? -45.748 -25.175 28.124 1.00 57.75 103 GLY B O 1
ATOM 1715 N N . MET B 1 91 ? -46.380 -26.835 26.742 1.00 58.39 104 MET B N 1
ATOM 1716 C CA . MET B 1 91 ? -45.747 -27.884 27.519 1.00 62.20 104 MET B CA 1
ATOM 1717 C C . MET B 1 91 ? -45.277 -28.977 26.574 1.00 62.73 104 MET B C 1
ATOM 1718 O O . MET B 1 91 ? -45.982 -29.338 25.632 1.00 62.20 104 MET B O 1
ATOM 1723 N N . ALA B 1 92 ? -44.069 -29.475 26.815 1.00 59.44 105 ALA B N 1
ATOM 1724 C CA . ALA B 1 92 ? -43.520 -30.581 26.047 1.00 58.05 105 ALA B CA 1
ATOM 1725 C C . ALA B 1 92 ? -42.855 -31.563 26.999 1.00 62.08 105 ALA B C 1
ATOM 1726 O O . ALA B 1 92 ? -42.268 -31.156 28.005 1.00 57.98 105 ALA B O 1
ATOM 1728 N N . THR B 1 93 ? -42.956 -32.853 26.688 1.00 64.14 106 THR B N 1
ATOM 1729 C CA . THR B 1 93 ? -42.384 -33.884 27.546 1.00 67.08 106 THR B CA 1
ATOM 1730 C C . THR B 1 93 ? -41.191 -34.572 26.902 1.00 64.79 106 THR B C 1
ATOM 1731 O O . THR B 1 93 ? -41.109 -34.697 25.681 1.00 62.07 106 THR B O 1
ATOM 1735 N N . PHE B 1 94 ? -40.274 -35.030 27.745 1.00 71.05 107 PHE B N 1
ATOM 1736 C CA . PHE B 1 94 ? -39.107 -35.775 27.298 1.00 66.45 107 PHE B CA 1
ATOM 1737 C C . PHE B 1 94 ? -38.944 -37.038 28.132 1.00 64.30 107 PHE B C 1
ATOM 1738 O O . PHE B 1 94 ? -38.757 -36.958 29.345 1.00 59.26 107 PHE B O 1
ATOM 1746 N N . PRO B 1 95 ? -39.018 -38.212 27.486 1.00 70.03 108 PRO B N 1
ATOM 1747 C CA . PRO B 1 95 ? -38.753 -39.468 28.196 1.00 69.41 108 PRO B CA 1
ATOM 1748 C C . PRO B 1 95 ? -37.272 -39.601 28.531 1.00 67.57 108 PRO B C 1
ATOM 1749 O O . PRO B 1 95 ? -36.451 -39.783 27.633 1.00 71.15 108 PRO B O 1
ATOM 1753 N N . ILE B 1 96 ? -36.938 -39.500 29.813 1.00 65.77 109 ILE B N 1
ATOM 1754 C CA . ILE B 1 96 ? -35.548 -39.554 30.251 1.00 65.42 109 ILE B CA 1
ATOM 1755 C C . ILE B 1 96 ? -34.974 -40.957 30.042 1.00 70.87 109 ILE B C 1
ATOM 1756 O O . ILE B 1 96 ? -33.758 -41.142 29.964 1.00 67.65 109 ILE B O 1
ATOM 1761 N N . SER B 1 97 ? -35.857 -41.941 29.902 1.00 73.11 110 SER B N 1
ATOM 1762 C CA . SER B 1 97 ? -35.430 -43.317 29.652 1.00 76.07 110 SER B CA 1
ATOM 1763 C C . SER B 1 97 ? -34.872 -43.503 28.237 1.00 80.47 110 SER B C 1
ATOM 1764 O O . SER B 1 97 ? -34.462 -44.601 27.868 1.00 87.97 110 SER B O 1
ATOM 1767 N N . SER B 1 98 ? -34.862 -42.436 27.444 1.00 80.20 111 SER B N 1
ATOM 1768 C CA . SER B 1 98 ? -34.279 -42.489 26.106 1.00 81.50 111 SER B CA 1
ATOM 1769 C C . SER B 1 98 ? -32.791 -42.166 26.175 1.00 82.90 111 SER B C 1
ATOM 1770 O O . SER B 1 98 ? -32.036 -42.437 25.242 1.00 89.49 111 SER B O 1
ATOM 1773 N N . LEU B 1 99 ? -32.353 -41.621 27.282 1.00 78.98 112 LEU B N 1
ATOM 1774 C CA . LEU B 1 99 ? -30.958 -41.310 27.419 1.00 71.13 112 LEU B CA 1
ATOM 1775 C C . LEU B 1 99 ? -30.226 -42.453 28.063 1.00 75.46 112 LEU B C 1
ATOM 1776 O O . LEU B 1 99 ? -30.819 -43.259 28.740 1.00 80.16 112 LEU B O 1
ATOM 1781 N N . LYS B 1 100 ? -28.926 -42.469 27.892 1.00 71.18 113 LYS B N 1
ATOM 1782 C CA . LYS B 1 100 ? -28.103 -43.503 28.433 1.00 83.82 113 LYS B CA 1
ATOM 1783 C C . LYS B 1 100 ? -26.926 -42.891 29.110 1.00 82.13 113 LYS B C 1
ATOM 1784 O O . LYS B 1 100 ? -26.481 -41.837 28.731 1.00 80.88 113 LYS B O 1
ATOM 1790 N N . LEU B 1 101 ? -26.433 -43.563 30.131 1.00 67.53 114 LEU B N 1
ATOM 1791 C CA . LEU B 1 101 ? -25.414 -42.983 30.952 1.00 67.69 114 LEU B CA 1
ATOM 1792 C C . LEU B 1 101 ? -24.230 -42.517 30.205 1.00 69.66 114 LEU B C 1
ATOM 1793 O O . LEU B 1 101 ? -23.784 -43.151 29.304 1.00 74.04 114 LEU B O 1
ATOM 1798 N N . GLY B 1 102 ? -23.726 -41.372 30.599 1.00 67.34 115 GLY B N 1
ATOM 1799 C CA . GLY B 1 102 ? -22.554 -40.810 29.946 1.00 73.95 115 GLY B CA 1
ATOM 1800 C C . GLY B 1 102 ? -22.882 -39.998 28.708 1.00 77.50 115 GLY B C 1
ATOM 1801 O O . GLY B 1 102 ? -22.059 -39.220 28.224 1.00 82.64 115 GLY B O 1
ATOM 1802 N N . GLU B 1 103 ? -24.093 -40.183 28.195 1.00 72.22 116 GLU B N 1
ATOM 1803 C CA . GLU B 1 103 ? -24.544 -39.478 27.002 1.00 79.69 116 GLU B CA 1
ATOM 1804 C C . GLU B 1 103 ? -24.908 -38.024 27.299 1.00 74.69 116 GLU B C 1
ATOM 1805 O O . GLU B 1 103 ? -25.590 -37.734 28.281 1.00 71.00 116 GLU B O 1
ATOM 1811 N N . LYS B 1 104 ? -24.435 -37.118 26.446 1.00 75.19 117 LYS B N 1
ATOM 1812 C CA . LYS B 1 104 ? -24.823 -35.710 26.490 1.00 71.62 117 LYS B CA 1
ATOM 1813 C C . LYS B 1 104 ? -25.449 -35.340 25.150 1.00 68.94 117 LYS B C 1
ATOM 1814 O O . LYS B 1 104 ? -24.912 -35.681 24.098 1.00 68.79 117 LYS B O 1
ATOM 1820 N N . LYS B 1 105 ? -26.580 -34.643 25.179 1.00 66.66 118 LYS B N 1
ATOM 1821 C CA . LYS B 1 105 ? -27.369 -34.467 23.965 1.00 65.08 118 LYS B CA 1
ATOM 1822 C C . LYS B 1 105 ? -28.094 -33.124 23.896 1.00 70.03 118 LYS B C 1
ATOM 1823 O O . LYS B 1 105 ? -28.688 -32.678 24.878 1.00 65.61 118 LYS B O 1
ATOM 1829 N N . GLU B 1 106 ? -28.052 -32.492 22.725 1.00 68.65 119 GLU B N 1
ATOM 1830 C CA . GLU B 1 106 ? -28.788 -31.254 22.502 1.00 75.65 119 GLU B CA 1
ATOM 1831 C C . GLU B 1 106 ? -30.161 -31.553 21.905 1.00 74.21 119 GLU B C 1
ATOM 1832 O O . GLU B 1 106 ? -30.267 -32.111 20.813 1.00 78.86 119 GLU B O 1
ATOM 1838 N N . VAL B 1 107 ? -31.205 -31.177 22.634 1.00 66.90 120 VAL B N 1
ATOM 1839 C CA . VAL B 1 107 ? -32.582 -31.451 22.238 1.00 64.04 120 VAL B CA 1
ATOM 1840 C C . VAL B 1 107 ? -33.344 -30.165 21.923 1.00 63.72 120 VAL B C 1
ATOM 1841 O O . VAL B 1 107 ? -33.287 -29.204 22.686 1.00 61.52 120 VAL B O 1
ATOM 1845 N N . GLN B 1 108 ? -34.050 -30.148 20.797 1.00 66.79 121 GLN B N 1
ATOM 1846 C CA . GLN B 1 108 ? -34.884 -29.005 20.445 1.00 69.33 121 GLN B CA 1
ATOM 1847 C C . GLN B 1 108 ? -36.370 -29.330 20.584 1.00 71.41 121 GLN B C 1
ATOM 1848 O O . GLN B 1 108 ? -36.882 -30.229 19.917 1.00 76.05 121 GLN B O 1
ATOM 1854 N N . LEU B 1 109 ? -37.058 -28.594 21.453 1.00 64.43 122 LEU B N 1
ATOM 1855 C CA . LEU B 1 109 ? -38.491 -28.786 21.651 1.00 62.97 122 LEU B CA 1
ATOM 1856 C C . LEU B 1 109 ? -39.293 -27.778 20.839 1.00 65.72 122 LEU B C 1
ATOM 1857 O O . LEU B 1 109 ? -38.764 -26.760 20.396 1.00 67.80 122 LEU B O 1
ATOM 1862 N N . THR B 1 110 ? -40.573 -28.068 20.646 1.00 64.76 123 THR B N 1
ATOM 1863 C CA . THR B 1 110 ? -41.433 -27.189 19.868 1.00 64.79 123 THR B CA 1
ATOM 1864 C C . THR B 1 110 ? -42.741 -26.913 20.600 1.00 65.25 123 THR B C 1
ATOM 1865 O O . THR B 1 110 ? -43.372 -27.826 21.140 1.00 60.03 123 THR B O 1
ATOM 1869 N N . PHE B 1 111 ? -43.127 -25.641 20.625 1.00 64.91 124 PHE B N 1
ATOM 1870 C CA . PHE B 1 111 ? -44.354 -25.206 21.276 1.00 61.18 124 PHE B CA 1
ATOM 1871 C C . PHE B 1 111 ? -45.217 -24.424 20.294 1.00 64.11 124 PHE B C 1
ATOM 1872 O O . PHE B 1 111 ? -44.712 -23.563 19.574 1.00 61.32 124 PHE B O 1
ATOM 1880 N N . ASN B 1 112 ? -46.513 -24.730 20.273 1.00 65.43 125 ASN B N 1
ATOM 1881 C CA . ASN B 1 112 ? -47.478 -24.055 19.405 1.00 64.60 125 ASN B CA 1
ATOM 1882 C C . ASN B 1 112 ? -47.022 -23.960 17.950 1.00 67.76 125 ASN B C 1
ATOM 1883 O O . ASN B 1 112 ? -47.198 -22.925 17.304 1.00 67.39 125 ASN B O 1
ATOM 1888 N N . ASN B 1 113 ? -46.410 -25.039 17.466 1.00 74.02 126 ASN B N 1
ATOM 1889 C CA . ASN B 1 113 ? -45.981 -25.190 16.072 1.00 80.55 126 ASN B CA 1
ATOM 1890 C C . ASN B 1 113 ? -44.870 -24.248 15.602 1.00 75.61 126 ASN B C 1
ATOM 1891 O O . ASN B 1 113 ? -44.070 -24.617 14.739 1.00 73.88 126 ASN B O 1
ATOM 1896 N N . VAL B 1 114 ? -44.810 -23.044 16.160 1.00 73.56 127 VAL B N 1
ATOM 1897 C CA . VAL B 1 114 ? -43.916 -22.023 15.627 1.00 66.94 127 VAL B CA 1
ATOM 1898 C C . VAL B 1 114 ? -42.804 -21.634 16.606 1.00 59.21 127 VAL B C 1
ATOM 1899 O O . VAL B 1 114 ? -41.821 -21.005 16.218 1.00 62.36 127 VAL B O 1
ATOM 1903 N N . THR B 1 115 ? -42.955 -22.020 17.870 1.00 55.14 128 THR B N 1
ATOM 1904 C CA . THR B 1 115 ? -41.957 -21.706 18.886 1.00 52.30 128 THR B CA 1
ATOM 1905 C C . THR B 1 115 ? -41.013 -22.883 19.115 1.00 60.13 128 THR B C 1
ATOM 1906 O O . THR B 1 115 ? -41.449 -24.028 19.250 1.00 62.96 128 THR B O 1
ATOM 1910 N N . GLU B 1 116 ? -39.717 -22.599 19.165 1.00 53.69 129 GLU B N 1
ATOM 1911 C CA . GLU B 1 116 ? -38.735 -23.640 19.423 1.00 61.66 129 GLU B CA 1
ATOM 1912 C C . GLU B 1 116 ? -37.896 -23.321 20.655 1.00 58.60 129 GLU B C 1
ATOM 1913 O O . GLU B 1 116 ? -37.741 -22.160 21.030 1.00 61.04 129 GLU B O 1
ATOM 1919 N N . MET B 1 117 ? -37.378 -24.365 21.289 1.00 50.55 130 MET B N 1
ATOM 1920 C CA . MET B 1 117 ? -36.545 -24.223 22.472 1.00 44.03 130 MET B CA 1
ATOM 1921 C C . MET B 1 117 ? -35.409 -25.230 22.444 1.00 56.91 130 MET B C 1
ATOM 1922 O O . MET B 1 117 ? -35.608 -26.401 22.116 1.00 57.23 130 MET B O 1
ATOM 1927 N N . THR B 1 118 ? -34.217 -24.767 22.798 1.00 58.55 131 THR B N 1
ATOM 1928 C CA . THR B 1 118 ? -33.034 -25.609 22.773 1.00 49.47 131 THR B CA 1
ATOM 1929 C C . THR B 1 118 ? -32.622 -25.999 24.185 1.00 55.68 131 THR B C 1
ATOM 1930 O O . THR B 1 118 ? -32.426 -25.140 25.047 1.00 54.15 131 THR B O 1
ATOM 1934 N N . LEU B 1 119 ? -32.513 -27.304 24.412 1.00 55.87 132 LEU B N 1
ATOM 1935 C CA . LEU B 1 119 ? -32.062 -27.846 25.686 1.00 54.59 132 LEU B CA 1
ATOM 1936 C C . LEU B 1 119 ? -30.820 -28.701 25.479 1.00 60.70 132 LEU B C 1
ATOM 1937 O O . LEU B 1 119 ? -30.606 -29.254 24.402 1.00 56.06 132 LEU B O 1
ATOM 1942 N N . GLU B 1 120 ? -30.001 -28.808 26.514 1.00 61.39 133 GLU B N 1
ATOM 1943 C CA . GLU B 1 120 ? -28.886 -29.739 26.486 1.00 67.63 133 GLU B CA 1
ATOM 1944 C C . GLU B 1 120 ? -29.035 -30.686 27.668 1.00 68.10 133 GLU B C 1
ATOM 1945 O O . GLU B 1 120 ? -29.006 -30.257 28.824 1.00 70.53 133 GLU B O 1
ATOM 1951 N N . LEU B 1 121 ? -29.225 -31.968 27.370 1.00 60.96 134 LEU B N 1
ATOM 1952 C CA . LEU B 1 121 ? -29.515 -32.956 28.398 1.00 61.90 134 LEU B CA 1
ATOM 1953 C C . LEU B 1 121 ? -28.389 -33.968 28.542 1.00 65.92 134 LEU B C 1
ATOM 1954 O O . LEU B 1 121 ? -27.866 -34.475 27.551 1.00 65.17 134 LEU B O 1
ATOM 1959 N N . SER B 1 122 ? -28.025 -34.262 29.785 1.00 62.69 135 SER B N 1
ATOM 1960 C CA . SER B 1 122 ? -27.007 -35.263 30.053 1.00 65.73 135 SER B CA 1
ATOM 1961 C C . SER B 1 122 ? -27.415 -36.126 31.238 1.00 64.69 135 SER B C 1
ATOM 1962 O O . SER B 1 122 ? -28.252 -35.735 32.052 1.00 62.34 135 SER B O 1
ATOM 1965 N N . LEU B 1 123 ? -26.814 -37.305 31.324 1.00 63.02 136 LEU B N 1
ATOM 1966 C CA . LEU B 1 123 ? -27.149 -38.270 32.362 1.00 65.75 136 LEU B CA 1
ATOM 1967 C C . LEU B 1 123 ? -25.886 -38.996 32.820 1.00 61.31 136 LEU B C 1
ATOM 1968 O O . LEU B 1 123 ? -25.137 -39.517 31.999 1.00 65.78 136 LEU B O 1
ATOM 1973 N N . GLU B 1 124 ? -25.648 -39.002 34.128 1.00 61.88 137 GLU B N 1
ATOM 1974 C CA . GLU B 1 124 ? -24.471 -39.644 34.714 1.00 70.02 137 GLU B CA 1
ATOM 1975 C C . GLU B 1 124 ? -24.851 -40.340 36.013 1.00 70.96 137 GLU B C 1
ATOM 1976 O O . GLU B 1 124 ? -25.927 -40.090 36.564 1.00 54.91 137 GLU B O 1
ATOM 1982 N N . VAL B 1 125 ? -23.964 -41.200 36.505 1.00 56.79 138 VAL B N 1
ATOM 1983 C CA . VAL B 1 125 ? -24.135 -41.807 37.821 1.00 62.79 138 VAL B CA 1
ATOM 1984 C C . VAL B 1 125 ? -23.627 -40.862 38.906 1.00 66.00 138 VAL B C 1
ATOM 1985 O O . VAL B 1 125 ? -22.809 -39.983 38.636 1.00 70.03 138 VAL B O 1
ATOM 1989 N N . CYS B 1 126 ? -24.067 -41.096 40.146 1.00 73.33 139 CYS B N 1
ATOM 1990 C CA . CYS B 1 126 ? -23.799 -40.159 41.237 1.00 79.23 139 CYS B CA 1
ATOM 1991 C C . CYS B 1 126 ? -22.309 -40.027 41.538 1.00 85.33 139 CYS B C 1
ATOM 1992 O O . CYS B 1 126 ? -21.795 -38.913 41.687 1.00 95.17 139 CYS B O 1
ATOM 1995 N N . SER B 1 127 ? -21.610 -41.149 41.671 1.00 86.74 140 SER B N 1
ATOM 1996 C CA . SER B 1 127 ? -20.200 -41.171 42.092 1.00 96.99 140 SER B CA 1
ATOM 1997 C C . SER B 1 127 ? -20.020 -40.701 43.539 1.00 100.78 140 SER B C 1
ATOM 1998 O O . SER B 1 127 ? -20.938 -40.162 44.160 1.00 98.97 140 SER B O 1
ATOM 2002 N N . SER C 1 2 ? -84.029 -41.581 22.542 1.00 74.86 15 SER C N 1
ATOM 2003 C CA . SER C 1 2 ? -82.626 -41.880 22.809 1.00 72.78 15 SER C CA 1
ATOM 2004 C C . SER C 1 2 ? -81.728 -41.400 21.667 1.00 60.25 15 SER C C 1
ATOM 2005 O O . SER C 1 2 ? -82.145 -41.377 20.511 1.00 58.58 15 SER C O 1
ATOM 2008 N N . TYR C 1 3 ? -80.501 -41.004 21.992 1.00 56.38 16 TYR C N 1
ATOM 2009 C CA . TYR C 1 3 ? -79.543 -40.571 20.974 1.00 56.86 16 TYR C CA 1
ATOM 2010 C C . TYR C 1 3 ? -78.650 -41.746 20.586 1.00 59.65 16 TYR C C 1
ATOM 2011 O O . TYR C 1 3 ? -77.748 -42.118 21.333 1.00 58.66 16 TYR C O 1
ATOM 2020 N N . SER C 1 4 ? -78.904 -42.332 19.421 1.00 66.17 17 SER C N 1
ATOM 2021 C CA . SER C 1 4 ? -78.296 -43.616 19.086 1.00 68.25 17 SER C CA 1
ATOM 2022 C C . SER C 1 4 ? -77.665 -43.673 17.696 1.00 66.05 17 SER C C 1
ATOM 2023 O O . SER C 1 4 ? -77.239 -44.741 17.255 1.00 64.27 17 SER C O 1
ATOM 2026 N N . HIS C 1 5 ? -77.609 -42.537 17.008 1.00 63.02 18 HIS C N 1
ATOM 2027 C CA . HIS C 1 5 ? -76.994 -42.478 15.685 1.00 61.35 18 HIS C CA 1
ATOM 2028 C C . HIS C 1 5 ? -75.713 -41.646 15.690 1.00 61.80 18 HIS C C 1
ATOM 2029 O O . HIS C 1 5 ? -75.714 -40.489 16.110 1.00 61.07 18 HIS C O 1
ATOM 2036 N N . VAL C 1 6 ? -74.623 -42.232 15.211 1.00 59.21 19 VAL C N 1
ATOM 2037 C CA . VAL C 1 6 ? -73.361 -41.513 15.121 1.00 57.15 19 VAL C CA 1
ATOM 2038 C C . VAL C 1 6 ? -73.199 -40.926 13.726 1.00 62.41 19 VAL C C 1
ATOM 2039 O O . VAL C 1 6 ? -73.138 -41.655 12.735 1.00 61.11 19 VAL C O 1
ATOM 2043 N N . PHE C 1 7 ? -73.145 -39.600 13.662 1.00 51.54 20 PHE C N 1
ATOM 2044 C CA . PHE C 1 7 ? -73.025 -38.881 12.405 1.00 51.80 20 PHE C CA 1
ATOM 2045 C C . PHE C 1 7 ? -71.633 -38.271 12.302 1.00 60.16 20 PHE C C 1
ATOM 2046 O O . PHE C 1 7 ? -71.301 -37.330 13.020 1.00 57.02 20 PHE C O 1
ATOM 2054 N N . THR C 1 8 ? -70.815 -38.832 11.418 1.00 60.35 21 THR C N 1
ATOM 2055 C CA . THR C 1 8 ? -69.430 -38.410 11.270 1.00 54.47 21 THR C CA 1
ATOM 2056 C C . THR C 1 8 ? -69.282 -37.450 10.095 1.00 58.06 21 THR C C 1
ATOM 2057 O O . THR C 1 8 ? -69.768 -37.721 8.996 1.00 58.68 21 THR C O 1
ATOM 2061 N N . VAL C 1 9 ? -68.623 -36.322 10.338 1.00 56.05 22 VAL C N 1
ATOM 2062 C CA . VAL C 1 9 ? -68.375 -35.340 9.291 1.00 55.81 22 VAL C CA 1
ATOM 2063 C C . VAL C 1 9 ? -66.894 -35.031 9.163 1.00 51.88 22 VAL C C 1
ATOM 2064 O O . VAL C 1 9 ? -66.268 -34.546 10.103 1.00 49.92 22 VAL C O 1
ATOM 2068 N N . THR C 1 10 ? -66.332 -35.324 7.998 1.00 49.55 23 THR C N 1
ATOM 2069 C CA . THR C 1 10 ? -64.973 -34.906 7.710 1.00 52.17 23 THR C CA 1
ATOM 2070 C C . THR C 1 10 ? -64.997 -33.723 6.749 1.00 50.59 23 THR C C 1
ATOM 2071 O O . THR C 1 10 ? -65.396 -33.853 5.590 1.00 52.44 23 THR C O 1
ATOM 2075 N N . VAL C 1 11 ? -64.606 -32.561 7.259 1.00 48.88 24 VAL C N 1
ATOM 2076 C CA . VAL C 1 11 ? -64.405 -31.389 6.426 1.00 47.07 24 VAL C CA 1
ATOM 2077 C C . VAL C 1 11 ? -63.026 -31.503 5.793 1.00 49.94 24 VAL C C 1
ATOM 2078 O O . VAL C 1 11 ? -62.013 -31.439 6.489 1.00 50.65 24 VAL C O 1
ATOM 2082 N N . ARG C 1 12 ? -62.985 -31.714 4.478 1.00 45.83 25 ARG C N 1
ATOM 2083 C CA . ARG C 1 12 ? -61.721 -31.963 3.794 1.00 44.44 25 ARG C CA 1
ATOM 2084 C C . ARG C 1 12 ? -61.077 -30.671 3.298 1.00 46.42 25 ARG C C 1
ATOM 2085 O O . ARG C 1 12 ? -60.013 -30.276 3.785 1.00 49.76 25 ARG C O 1
ATOM 2093 N N . LYS C 1 13 ? -61.710 -30.001 2.338 1.00 50.37 26 LYS C N 1
ATOM 2094 C CA . LYS C 1 13 ? -61.137 -28.795 1.752 1.00 53.03 26 LYS C CA 1
ATOM 2095 C C . LYS C 1 13 ? -62.186 -27.914 1.084 1.00 54.04 26 LYS C C 1
ATOM 2096 O O . LYS C 1 13 ? -63.343 -28.315 0.931 1.00 48.26 26 LYS C O 1
ATOM 2102 N N . ALA C 1 14 ? -61.764 -26.714 0.690 1.00 46.78 27 ALA C N 1
ATOM 2103 C CA . ALA C 1 14 ? -62.586 -25.807 -0.104 1.00 49.03 27 ALA C CA 1
ATOM 2104 C C . ALA C 1 14 ? -61.761 -25.241 -1.255 1.00 52.73 27 ALA C C 1
ATOM 2105 O O . ALA C 1 14 ? -60.535 -25.199 -1.182 1.00 51.94 27 ALA C O 1
ATOM 2107 N N . THR C 1 15 ? -62.429 -24.816 -2.322 1.00 50.64 28 THR C N 1
ATOM 2108 C CA . THR C 1 15 ? -61.735 -24.228 -3.461 1.00 52.42 28 THR C CA 1
ATOM 2109 C C . THR C 1 15 ? -62.336 -22.877 -3.830 1.00 53.16 28 THR C C 1
ATOM 2110 O O . THR C 1 15 ? -63.559 -22.715 -3.883 1.00 47.96 28 THR C O 1
ATOM 2114 N N . ASN C 1 16 ? -61.455 -21.913 -4.077 1.00 50.52 29 ASN C N 1
ATOM 2115 C CA . ASN C 1 16 ? -61.833 -20.562 -4.471 1.00 45.88 29 ASN C CA 1
ATOM 2116 C C . ASN C 1 16 ? -62.773 -19.894 -3.482 1.00 43.81 29 ASN C C 1
ATOM 2117 O O . ASN C 1 16 ? -63.864 -19.449 -3.843 1.00 45.57 29 ASN C O 1
ATOM 2122 N N . VAL C 1 17 ? -62.345 -19.845 -2.228 1.00 40.51 30 VAL C N 1
ATOM 2123 C CA . VAL C 1 17 ? -63.054 -19.102 -1.205 1.00 41.53 30 VAL C CA 1
ATOM 2124 C C . VAL C 1 17 ? -62.960 -17.610 -1.530 1.00 44.23 30 VAL C C 1
ATOM 2125 O O . VAL C 1 17 ? -61.889 -17.129 -1.905 1.00 46.84 30 VAL C O 1
ATOM 2129 N N . THR C 1 18 ? -64.068 -16.882 -1.409 1.00 39.90 31 THR C N 1
ATOM 2130 C CA . THR C 1 18 ? -64.059 -15.456 -1.738 1.00 49.70 31 THR C CA 1
ATOM 2131 C C . THR C 1 18 ? -65.019 -14.638 -0.882 1.00 52.47 31 THR C C 1
ATOM 2132 O O . THR C 1 18 ? -66.084 -15.117 -0.495 1.00 52.44 31 THR C O 1
ATOM 2136 N N . LYS C 1 19 ? -64.624 -13.401 -0.590 1.00 49.38 32 LYS C N 1
ATOM 2137 C CA . LYS C 1 19 ? -65.485 -12.451 0.100 1.00 50.77 32 LYS C CA 1
ATOM 2138 C C . LYS C 1 19 ? -66.123 -11.527 -0.926 1.00 55.93 32 LYS C C 1
ATOM 2139 O O . LYS C 1 19 ? -66.839 -10.590 -0.574 1.00 58.87 32 LYS C O 1
ATOM 2145 N N . GLY C 1 20 ? -65.847 -11.797 -2.198 1.00 53.16 33 GLY C N 1
ATOM 2146 C CA . GLY C 1 20 ? -66.267 -10.922 -3.274 1.00 54.55 33 GLY C CA 1
ATOM 2147 C C . GLY C 1 20 ? -65.088 -10.161 -3.848 1.00 55.06 33 GLY C C 1
ATOM 2148 O O . GLY C 1 20 ? -63.987 -10.186 -3.294 1.00 51.77 33 GLY C O 1
ATOM 2149 N N . ALA C 1 21 ? -65.324 -9.475 -4.962 1.00 64.78 34 ALA C N 1
ATOM 2150 C CA . ALA C 1 21 ? -64.279 -8.728 -5.653 1.00 67.34 34 ALA C CA 1
ATOM 2151 C C . ALA C 1 21 ? -63.586 -7.713 -4.743 1.00 62.38 34 ALA C C 1
ATOM 2152 O O . ALA C 1 21 ? -62.361 -7.717 -4.621 1.00 59.00 34 ALA C O 1
ATOM 2154 N N . ILE C 1 22 ? -64.372 -6.850 -4.104 1.00 62.63 35 ILE C N 1
ATOM 2155 C CA . ILE C 1 22 ? -63.824 -5.794 -3.253 1.00 57.28 35 ILE C CA 1
ATOM 2156 C C . ILE C 1 22 ? -63.279 -6.359 -1.944 1.00 55.55 35 ILE C C 1
ATOM 2157 O O . ILE C 1 22 ? -62.195 -5.974 -1.494 1.00 51.89 35 ILE C O 1
ATOM 2162 N N . GLY C 1 23 ? -64.034 -7.276 -1.343 1.00 49.16 36 GLY C N 1
ATOM 2163 C CA . GLY C 1 23 ? -63.621 -7.922 -0.109 1.00 42.02 36 GLY C CA 1
ATOM 2164 C C . GLY C 1 23 ? -62.267 -8.607 -0.212 1.00 43.15 36 GLY C C 1
ATOM 2165 O O . GLY C 1 23 ? -61.459 -8.525 0.711 1.00 40.38 36 GLY C O 1
ATOM 2166 N N . ASP C 1 24 ? -62.014 -9.279 -1.332 1.00 45.16 37 ASP C N 1
ATOM 2167 C CA . ASP C 1 24 ? -60.743 -9.982 -1.527 1.00 45.98 37 ASP C CA 1
ATOM 2168 C C . ASP C 1 24 ? -59.574 -9.006 -1.665 1.00 50.87 37 ASP C C 1
ATOM 2169 O O . ASP C 1 24 ? -58.452 -9.313 -1.266 1.00 51.81 37 ASP C O 1
ATOM 2174 N N . MET C 1 25 ? -59.838 -7.833 -2.231 1.00 44.20 38 MET C N 1
ATOM 2175 C CA . MET C 1 25 ? -58.795 -6.812 -2.380 1.00 46.70 38 MET C CA 1
ATOM 2176 C C . MET C 1 25 ? -58.341 -6.262 -1.030 1.00 41.67 38 MET C C 1
ATOM 2177 O O . MET C 1 25 ? -57.159 -5.988 -0.824 1.00 49.07 38 MET C O 1
ATOM 2182 N N . LEU C 1 26 ? -59.242 -6.129 -0.088 1.00 42.88 39 LEU C N 1
ATOM 2183 C CA . LEU C 1 26 ? -58.869 -5.653 1.213 1.00 45.26 39 LEU C CA 1
ATOM 2184 C C . LEU C 1 26 ? -58.333 -6.741 2.101 1.00 54.89 39 LEU C C 1
ATOM 2185 O O . LEU C 1 26 ? -57.539 -6.477 2.973 1.00 53.36 39 LEU C O 1
ATOM 2190 N N . ASP C 1 27 ? -58.777 -7.980 1.912 1.00 40.57 40 ASP C N 1
ATOM 2191 C CA . ASP C 1 27 ? -58.422 -9.049 2.838 1.00 48.10 40 ASP C CA 1
ATOM 2192 C C . ASP C 1 27 ? -58.480 -10.374 2.101 1.00 51.52 40 ASP C C 1
ATOM 2193 O O . ASP C 1 27 ? -59.526 -10.728 1.548 1.00 47.92 40 ASP C O 1
ATOM 2198 N N . THR C 1 28 ? -57.372 -11.101 2.092 1.00 41.77 41 THR C N 1
ATOM 2199 C CA . THR C 1 28 ? -57.425 -12.453 1.545 1.00 45.49 41 THR C CA 1
ATOM 2200 C C . THR C 1 28 ? -58.117 -13.372 2.548 1.00 41.82 41 THR C C 1
ATOM 2201 O O . THR C 1 28 ? -57.771 -13.351 3.735 1.00 44.77 41 THR C O 1
ATOM 2205 N N . PRO C 1 29 ? -59.121 -14.145 2.132 1.00 44.12 42 PRO C N 1
ATOM 2206 C CA . PRO C 1 29 ? -59.877 -14.962 3.089 1.00 39.61 42 PRO C CA 1
ATOM 2207 C C . PRO C 1 29 ? -58.976 -15.803 3.985 1.00 42.11 42 PRO C C 1
ATOM 2208 O O . PRO C 1 29 ? -57.957 -16.345 3.550 1.00 41.92 42 PRO C O 1
ATOM 2212 N N . ASP C 1 30 ? -59.354 -15.882 5.261 1.00 41.56 43 ASP C N 1
ATOM 2213 C CA . ASP C 1 30 ? -58.662 -16.685 6.267 1.00 37.94 43 ASP C CA 1
ATOM 2214 C C . ASP C 1 30 ? -59.637 -17.747 6.765 1.00 48.06 43 ASP C C 1
ATOM 2215 O O . ASP C 1 30 ? -60.172 -17.648 7.877 1.00 47.64 43 ASP C O 1
ATOM 2220 N N . PRO C 1 31 ? -59.878 -18.784 5.969 1.00 43.54 44 PRO C N 1
ATOM 2221 C CA . PRO C 1 31 ? -61.115 -19.554 6.119 1.00 38.37 44 PRO C CA 1
ATOM 2222 C C . PRO C 1 31 ? -61.102 -20.635 7.190 1.00 45.74 44 PRO C C 1
ATOM 2223 O O . PRO C 1 31 ? -60.095 -21.312 7.411 1.00 47.78 44 PRO C O 1
ATOM 2227 N N . TYR C 1 32 ? -62.244 -20.780 7.853 1.00 49.02 45 TYR C N 1
ATOM 2228 C CA . TYR C 1 32 ? -62.535 -21.972 8.634 1.00 46.44 45 TYR C CA 1
ATOM 2229 C C . TYR C 1 32 ? -64.002 -22.324 8.448 1.00 50.53 45 TYR C C 1
ATOM 2230 O O . TYR C 1 32 ? -64.768 -21.531 7.890 1.00 45.04 45 TYR C O 1
ATOM 2239 N N . VAL C 1 33 ? -64.380 -23.519 8.895 1.00 50.46 46 VAL C N 1
ATOM 2240 C CA . VAL C 1 33 ? -65.740 -24.021 8.737 1.00 45.62 46 VAL C CA 1
ATOM 2241 C C . VAL C 1 33 ? -66.394 -24.258 10.094 1.00 47.53 46 VAL C C 1
ATOM 2242 O O . VAL C 1 33 ? -65.756 -24.759 11.008 1.00 50.39 46 VAL C O 1
ATOM 2246 N N . GLU C 1 34 ? -67.662 -23.885 10.230 1.00 45.95 47 GLU C N 1
ATOM 2247 C CA . GLU C 1 34 ? -68.431 -24.230 11.422 1.00 53.22 47 GLU C CA 1
ATOM 2248 C C . GLU C 1 34 ? -69.559 -25.201 11.085 1.00 46.91 47 GLU C C 1
ATOM 2249 O O . GLU C 1 34 ? -70.262 -25.034 10.091 1.00 49.98 47 GLU C O 1
ATOM 2255 N N . LEU C 1 35 ? -69.719 -26.223 11.919 1.00 50.28 48 LEU C N 1
ATOM 2256 C CA . LEU C 1 35 ? -70.778 -27.216 11.740 1.00 54.96 48 LEU C CA 1
ATOM 2257 C C . LEU C 1 35 ? -71.795 -27.110 12.869 1.00 52.30 48 LEU C C 1
ATOM 2258 O O . LEU C 1 35 ? -71.425 -27.073 14.045 1.00 54.35 48 LEU C O 1
ATOM 2263 N N . PHE C 1 36 ? -73.075 -27.066 12.515 1.00 48.68 49 PHE C N 1
ATOM 2264 C CA . PHE C 1 36 ? -74.124 -26.860 13.504 1.00 49.61 49 PHE C CA 1
ATOM 2265 C C . PHE C 1 36 ? -75.345 -27.741 13.246 1.00 50.64 49 PHE C C 1
ATOM 2266 O O . PHE C 1 36 ? -75.976 -27.657 12.190 1.00 50.11 49 PHE C O 1
ATOM 2274 N N . ILE C 1 37 ? -75.662 -28.596 14.214 1.00 50.67 50 ILE C N 1
ATOM 2275 C CA . ILE C 1 37 ? -76.887 -29.386 14.178 1.00 49.33 50 ILE C CA 1
ATOM 2276 C C . ILE C 1 37 ? -77.716 -29.036 15.405 1.00 52.12 50 ILE C C 1
ATOM 2277 O O . ILE C 1 37 ? -77.409 -29.479 16.513 1.00 58.17 50 ILE C O 1
ATOM 2282 N N . PRO C 1 38 ? -78.770 -28.232 15.208 1.00 49.75 51 PRO C N 1
ATOM 2283 C CA . PRO C 1 38 ? -79.600 -27.696 16.294 1.00 57.52 51 PRO C CA 1
ATOM 2284 C C . PRO C 1 38 ? -80.147 -28.778 17.224 1.00 63.30 51 PRO C C 1
ATOM 2285 O O . PRO C 1 38 ? -80.278 -28.554 18.430 1.00 66.63 51 PRO C O 1
ATOM 2289 N N . SER C 1 39 ? -80.452 -29.942 16.665 1.00 50.37 52 SER C N 1
ATOM 2290 C CA . SER C 1 39 ? -81.076 -31.008 17.433 1.00 53.74 52 SER C CA 1
ATOM 2291 C C . SER C 1 39 ? -80.057 -31.934 18.092 1.00 57.41 52 SER C C 1
ATOM 2292 O O . SER C 1 39 ? -80.427 -32.874 18.792 1.00 56.53 52 SER C O 1
ATOM 2295 N N . ALA C 1 40 ? -78.775 -31.669 17.868 1.00 54.99 53 ALA C N 1
ATOM 2296 C CA . ALA C 1 40 ? -77.718 -32.470 18.477 1.00 59.89 53 ALA C CA 1
ATOM 2297 C C . ALA C 1 40 ? -77.341 -31.918 19.854 1.00 60.88 53 ALA C C 1
ATOM 2298 O O . ALA C 1 40 ? -77.469 -30.720 20.100 1.00 62.43 53 ALA C O 1
ATOM 2300 N N . PRO C 1 41 ? -76.890 -32.797 20.764 1.00 57.16 54 PRO C N 1
ATOM 2301 C CA . PRO C 1 41 ? -76.471 -32.398 22.114 1.00 55.07 54 PRO C CA 1
ATOM 2302 C C . PRO C 1 41 ? -75.277 -31.434 22.121 1.00 55.65 54 PRO C C 1
ATOM 2303 O O . PRO C 1 41 ? -75.302 -30.473 22.883 1.00 60.43 54 PRO C O 1
ATOM 2307 N N . ASP C 1 42 ? -74.256 -31.681 21.305 1.00 58.01 55 ASP C N 1
ATOM 2308 C CA . ASP C 1 42 ? -73.205 -30.683 21.103 1.00 69.43 55 ASP C CA 1
ATOM 2309 C C . ASP C 1 42 ? -73.538 -29.925 19.828 1.00 68.57 55 ASP C C 1
ATOM 2310 O O . ASP C 1 42 ? -73.242 -30.378 18.727 1.00 74.65 55 ASP C O 1
ATOM 2315 N N . CYS C 1 43 ? -74.162 -28.767 19.992 1.00 67.17 56 CYS C N 1
ATOM 2316 C CA . CYS C 1 43 ? -74.672 -27.981 18.872 1.00 80.23 56 CYS C CA 1
ATOM 2317 C C . CYS C 1 43 ? -73.613 -27.549 17.844 1.00 82.14 56 CYS C C 1
ATOM 2318 O O . CYS C 1 43 ? -73.797 -27.765 16.643 1.00 89.33 56 CYS C O 1
ATOM 2320 N N . ARG C 1 44 ? -72.512 -26.938 18.292 1.00 66.68 57 ARG C N 1
ATOM 2321 C CA . ARG C 1 44 ? -71.613 -26.249 17.372 1.00 55.82 57 ARG C CA 1
ATOM 2322 C C . ARG C 1 44 ? -70.185 -26.769 17.478 1.00 60.00 57 ARG C C 1
ATO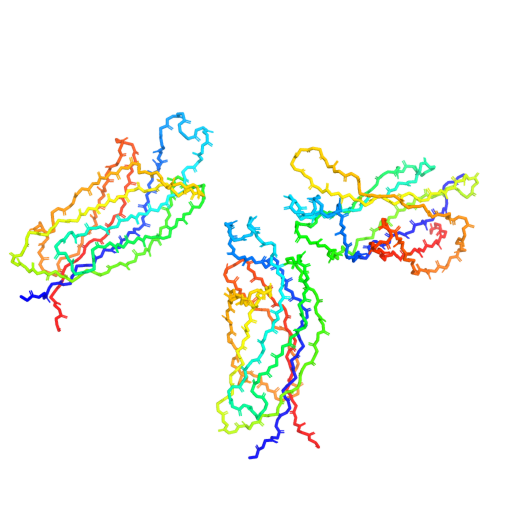M 2323 O O . ARG C 1 44 ? -69.670 -26.981 18.579 1.00 67.69 57 ARG C O 1
ATOM 2331 N N . LYS C 1 45 ? -69.554 -26.962 16.317 1.00 54.86 58 LYS C N 1
ATOM 2332 C CA . LYS C 1 45 ? -68.148 -27.334 16.205 1.00 51.34 58 LYS C CA 1
ATOM 2333 C C . LYS C 1 45 ? -67.528 -26.535 15.063 1.00 48.12 58 LYS C C 1
ATOM 2334 O O . LYS C 1 45 ? -68.236 -25.926 14.257 1.00 52.14 58 LYS C O 1
ATOM 2340 N N . ARG C 1 46 ? -66.196 -26.548 14.987 1.00 40.54 59 ARG C N 1
ATOM 2341 C CA . ARG C 1 46 ? -65.509 -25.781 13.954 1.00 47.81 59 ARG C CA 1
ATOM 2342 C C . ARG C 1 46 ? -64.109 -26.332 13.710 1.00 50.47 59 ARG C C 1
ATOM 2343 O O . ARG C 1 46 ? -63.500 -26.953 14.587 1.00 54.14 59 ARG C O 1
ATOM 2351 N N . THR C 1 47 ? -63.609 -26.087 12.497 1.00 45.86 60 THR C N 1
ATOM 2352 C CA . THR C 1 47 ? -62.233 -26.361 12.107 1.00 47.78 60 THR C CA 1
ATOM 2353 C C . THR C 1 47 ? -61.309 -25.224 12.517 1.00 54.25 60 THR C C 1
ATOM 2354 O O . THR C 1 47 ? -61.758 -24.169 12.960 1.00 50.30 60 THR C O 1
ATOM 2358 N N . LYS C 1 48 ? -60.013 -25.435 12.342 1.00 56.86 61 LYS C N 1
ATOM 2359 C CA . LYS C 1 48 ? -59.059 -24.345 12.467 1.00 54.10 61 LYS C CA 1
ATOM 2360 C C . LYS C 1 48 ? -59.163 -23.459 11.234 1.00 48.15 61 LYS C C 1
ATOM 2361 O O . LYS C 1 48 ? -59.728 -23.869 10.220 1.00 47.56 61 LYS C O 1
ATOM 2367 N N . HIS C 1 49 ? -58.563 -22.293 11.282 1.00 43.87 62 HIS C N 1
ATOM 2368 C CA . HIS C 1 49 ? -58.543 -21.430 10.136 1.00 45.16 62 HIS C CA 1
ATOM 2369 C C . HIS C 1 49 ? -57.151 -21.456 9.537 1.00 43.95 62 HIS C C 1
ATOM 2370 O O . HIS C 1 49 ? -56.216 -21.735 10.217 1.00 45.29 62 HIS C O 1
ATOM 2377 N N . PHE C 1 50 ? -57.034 -21.154 8.266 1.00 40.64 63 PHE C N 1
ATOM 2378 C CA . PHE C 1 50 ? -55.733 -20.977 7.631 1.00 42.37 63 PHE C CA 1
ATOM 2379 C C . PHE C 1 50 ? -55.636 -19.536 7.130 1.00 50.11 63 PHE C C 1
ATOM 2380 O O . PHE C 1 50 ? -56.567 -19.031 6.513 1.00 49.93 63 PHE C O 1
ATOM 2388 N N . ASN C 1 51 ? -54.535 -18.868 7.386 1.00 45.47 64 ASN C N 1
ATOM 2389 C CA . ASN C 1 51 ? -54.386 -17.507 6.946 1.00 41.61 64 ASN C CA 1
ATOM 2390 C C . ASN C 1 51 ? -54.122 -17.377 5.470 1.00 44.75 64 ASN C C 1
ATOM 2391 O O . ASN C 1 51 ? -53.358 -18.110 4.926 1.00 44.26 64 ASN C O 1
ATOM 2396 N N . ASN C 1 52 ? -54.769 -16.427 4.829 1.00 43.70 65 ASN C N 1
ATOM 2397 C CA . ASN C 1 52 ? -54.523 -16.142 3.441 1.00 42.37 65 ASN C CA 1
ATOM 2398 C C . ASN C 1 52 ? -54.430 -17.326 2.511 1.00 42.61 65 ASN C C 1
ATOM 2399 O O . ASN C 1 52 ? -53.449 -17.550 1.864 1.00 37.89 65 ASN C O 1
ATOM 2404 N N . ASP C 1 53 ? -55.494 -18.079 2.439 1.00 42.87 66 ASP C N 1
ATOM 2405 C CA . ASP C 1 53 ? -55.506 -19.287 1.622 1.00 37.51 66 ASP C CA 1
ATOM 2406 C C . ASP C 1 53 ? -56.905 -19.485 1.059 1.00 39.08 66 ASP C C 1
ATOM 2407 O O . ASP C 1 53 ? -57.824 -19.814 1.803 1.00 43.96 66 ASP C O 1
ATOM 2412 N N . VAL C 1 54 ? -57.072 -19.289 -0.247 1.00 38.49 67 VAL C N 1
ATOM 2413 C CA . VAL C 1 54 ? -58.398 -19.398 -0.840 1.00 40.84 67 VAL C CA 1
ATOM 2414 C C . VAL C 1 54 ? -58.741 -20.846 -1.197 1.00 47.23 67 VAL C C 1
ATOM 2415 O O . VAL C 1 54 ? -59.885 -21.144 -1.539 1.00 48.15 67 VAL C O 1
ATOM 2419 N N . ASN C 1 55 ? -57.757 -21.742 -1.115 1.00 44.17 68 ASN C N 1
ATOM 2420 C CA . ASN C 1 55 ? -58.024 -23.176 -1.251 1.00 41.43 68 ASN C CA 1
ATOM 2421 C C . ASN C 1 55 ? -57.516 -23.919 -0.031 1.00 37.13 68 ASN C C 1
ATOM 2422 O O . ASN C 1 55 ? -56.501 -24.602 -0.097 1.00 39.01 68 ASN C O 1
ATOM 2427 N N . PRO C 1 56 ? -58.200 -23.756 1.106 1.00 37.27 69 PRO C N 1
ATOM 2428 C CA . PRO C 1 56 ? -57.704 -24.374 2.337 1.00 35.77 69 PRO C CA 1
ATOM 2429 C C . PRO C 1 56 ? -57.968 -25.876 2.375 1.00 44.69 69 PRO C C 1
ATOM 2430 O O . PRO C 1 56 ? -58.926 -26.356 1.762 1.00 41.09 69 PRO C O 1
ATOM 2434 N N . VAL C 1 57 ? -57.094 -26.599 3.067 1.00 48.94 70 VAL C N 1
ATOM 2435 C CA . VAL C 1 57 ? -57.222 -28.038 3.267 1.00 45.81 70 VAL C CA 1
ATOM 2436 C C . VAL C 1 57 ? -57.213 -28.296 4.768 1.00 49.23 70 VAL C C 1
ATOM 2437 O O . VAL C 1 57 ? -56.217 -28.021 5.434 1.00 50.70 70 VAL C O 1
ATOM 2441 N N . TRP C 1 58 ? -58.327 -28.784 5.309 1.00 42.50 71 TRP C N 1
ATOM 2442 C CA . TRP C 1 58 ? -58.439 -28.993 6.754 1.00 44.74 71 TRP C CA 1
ATOM 2443 C C . TRP C 1 58 ? -58.274 -30.456 7.159 1.00 46.35 71 TRP C C 1
ATOM 2444 O O . TRP C 1 58 ? -57.595 -30.758 8.140 1.00 46.02 71 TRP C O 1
ATOM 2455 N N . ASN C 1 59 ? -58.923 -31.350 6.418 1.00 43.89 72 ASN C N 1
ATOM 2456 C CA . ASN C 1 59 ? -58.970 -32.772 6.771 1.00 48.11 72 ASN C CA 1
ATOM 2457 C C . ASN C 1 59 ? -59.277 -33.007 8.255 1.00 52.02 72 ASN C C 1
ATOM 2458 O O . ASN C 1 59 ? -58.582 -33.770 8.918 1.00 50.07 72 ASN C O 1
ATOM 2463 N N . GLU C 1 60 ? -60.298 -32.330 8.777 1.00 50.27 73 GLU C N 1
ATOM 2464 C CA . GLU C 1 60 ? -60.684 -32.485 10.181 1.00 51.70 73 GLU C CA 1
ATOM 2465 C C . GLU C 1 60 ? -61.992 -33.258 10.302 1.00 53.70 73 GLU C C 1
ATOM 2466 O O . GLU C 1 60 ? -62.959 -32.964 9.596 1.00 52.59 73 GLU C O 1
ATOM 2472 N N . THR C 1 61 ? -62.011 -34.231 11.211 1.00 53.12 74 THR C N 1
ATOM 2473 C CA . THR C 1 61 ? -63.154 -35.121 11.402 1.00 47.20 74 THR C CA 1
ATOM 2474 C C . THR C 1 61 ? -63.911 -34.823 12.699 1.00 50.89 74 THR C C 1
ATOM 2475 O O . THR C 1 61 ? -63.313 -34.724 13.768 1.00 51.82 74 THR C O 1
ATOM 2479 N N . PHE C 1 62 ? -65.229 -34.681 12.599 1.00 55.36 75 PHE C N 1
ATOM 2480 C CA . PHE C 1 62 ? -66.065 -34.421 13.768 1.00 50.05 75 PHE C CA 1
ATOM 2481 C C . PHE C 1 62 ? -67.136 -35.502 13.910 1.00 52.37 75 PHE C C 1
ATOM 2482 O O . PHE C 1 62 ? -67.514 -36.133 12.926 1.00 51.79 75 PHE C O 1
ATOM 2490 N N . GLU C 1 63 ? -67.622 -35.715 15.130 1.00 50.66 76 GLU C N 1
ATOM 2491 C CA . GLU C 1 63 ? -68.690 -36.682 15.359 1.00 53.10 76 GLU C CA 1
ATOM 2492 C C . GLU C 1 63 ? -69.857 -36.082 16.144 1.00 51.76 76 GLU C C 1
ATOM 2493 O O . GLU C 1 63 ? -69.666 -35.494 17.209 1.00 52.62 76 GLU C O 1
ATOM 2499 N N . PHE C 1 64 ? -71.064 -36.240 15.605 1.00 52.78 77 PHE C N 1
ATOM 2500 C CA . PHE C 1 64 ? -72.286 -35.811 16.279 1.00 52.59 77 PHE C CA 1
ATOM 2501 C C . PHE C 1 64 ? -73.095 -37.025 16.731 1.00 58.13 77 PHE C C 1
ATOM 2502 O O . PHE C 1 64 ? -73.077 -38.070 16.082 1.00 60.61 77 PHE C O 1
ATOM 2510 N N . ILE C 1 65 ? -73.808 -36.880 17.841 1.00 55.86 78 ILE C N 1
ATOM 2511 C CA . ILE C 1 65 ? -74.690 -37.931 18.325 1.00 61.04 78 ILE C CA 1
ATOM 2512 C C . ILE C 1 65 ? -76.137 -37.521 18.077 1.00 61.99 78 ILE C C 1
ATOM 2513 O O . ILE C 1 65 ? -76.569 -36.478 18.551 1.00 62.52 78 ILE C O 1
ATOM 2518 N N . LEU C 1 66 ? -76.873 -38.321 17.310 1.00 52.44 79 LEU C N 1
ATOM 2519 C CA . LEU C 1 66 ? -78.171 -37.901 16.800 1.00 52.11 79 LEU C CA 1
ATOM 25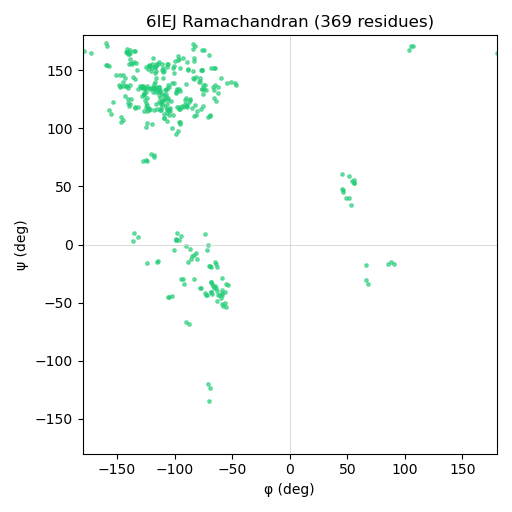20 C C . LEU C 1 66 ? -79.298 -38.763 17.353 1.00 61.97 79 LEU C C 1
ATOM 2521 O O . LEU C 1 66 ? -79.116 -39.948 17.646 1.00 61.38 79 LEU C O 1
ATOM 2526 N N . ASP C 1 67 ? -80.472 -38.141 17.489 1.00 64.56 80 ASP C N 1
ATOM 2527 C CA . ASP C 1 67 ? -81.696 -38.841 17.847 1.00 61.65 80 ASP C CA 1
ATOM 2528 C C . ASP C 1 67 ? -82.481 -39.127 16.577 1.00 66.32 80 ASP C C 1
ATOM 2529 O O . ASP C 1 67 ? -82.878 -38.177 15.885 1.00 66.43 80 ASP C O 1
ATOM 2534 N N . PRO C 1 68 ? -82.728 -40.392 16.228 1.00 64.29 81 PRO C N 1
ATOM 2535 C CA . PRO C 1 68 ? -83.378 -40.682 14.938 1.00 68.93 81 PRO C CA 1
ATOM 2536 C C . PRO C 1 68 ? -84.799 -40.152 14.829 1.00 70.03 81 PRO C C 1
ATOM 2537 O O . PRO C 1 68 ? -85.333 -40.086 13.715 1.00 69.67 81 PRO C O 1
ATOM 2541 N N . ASN C 1 69 ? -85.423 -39.769 15.940 1.00 68.19 82 ASN C N 1
ATOM 2542 C CA . ASN C 1 69 ? -86.795 -39.282 15.950 1.00 71.42 82 ASN C CA 1
ATOM 2543 C C . ASN C 1 69 ? -86.906 -37.763 15.913 1.00 77.28 82 ASN C C 1
ATOM 2544 O O . ASN C 1 69 ? -88.007 -37.215 15.944 1.00 81.20 82 ASN C O 1
ATOM 2549 N N . GLN C 1 70 ? -85.781 -37.079 15.800 1.00 71.70 83 GLN C N 1
ATOM 2550 C CA . GLN C 1 70 ? -85.803 -35.631 15.728 1.00 69.88 83 GLN C CA 1
ATOM 2551 C C . GLN C 1 70 ? -85.394 -35.245 14.342 1.00 70.55 83 GLN C C 1
ATOM 2552 O O . GLN C 1 70 ? -84.724 -35.989 13.664 1.00 75.90 83 GLN C O 1
ATOM 2558 N N . ASP C 1 71 ? -85.817 -34.077 13.915 1.00 71.45 84 ASP C N 1
ATOM 2559 C CA . ASP C 1 71 ? -85.485 -33.590 12.597 1.00 77.74 84 ASP C CA 1
ATOM 2560 C C . ASP C 1 71 ? -84.052 -33.114 12.726 1.00 75.30 84 ASP C C 1
ATOM 2561 O O . ASP C 1 71 ? -83.771 -32.198 13.465 1.00 74.97 84 ASP C O 1
ATOM 2566 N N . ASN C 1 72 ? -83.144 -33.746 12.008 1.00 68.36 85 ASN C N 1
ATOM 2567 C CA . ASN C 1 72 ? -81.760 -33.373 12.092 1.00 67.68 85 ASN C CA 1
ATOM 2568 C C . ASN C 1 72 ? -81.214 -32.827 10.812 1.00 63.69 85 ASN C C 1
ATOM 2569 O O . ASN C 1 72 ? -81.108 -33.520 9.837 1.00 63.09 85 ASN C O 1
ATOM 2574 N N . VAL C 1 73 ? -80.818 -31.577 10.846 1.00 59.94 86 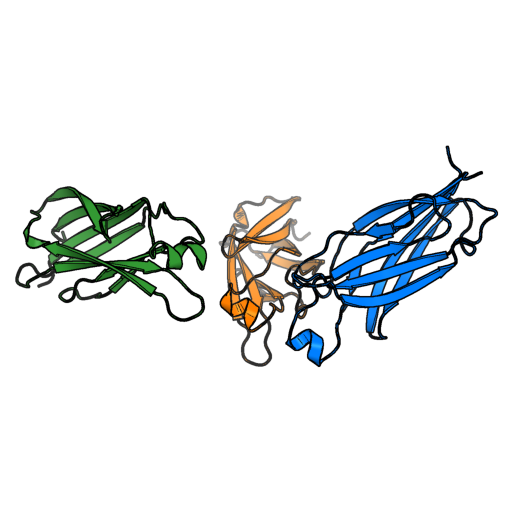VAL C N 1
ATOM 2575 C CA . VAL C 1 73 ? -80.280 -30.912 9.665 1.00 57.13 86 VAL C CA 1
ATOM 2576 C C . VAL C 1 73 ? -78.907 -30.323 9.952 1.00 54.72 86 VAL C C 1
ATOM 2577 O O . VAL C 1 73 ? -78.716 -29.639 10.957 1.00 57.32 86 VAL C O 1
ATOM 2581 N N . LEU C 1 74 ? -77.951 -30.600 9.068 1.00 55.97 87 LEU C N 1
ATOM 2582 C CA . LEU C 1 74 ? -76.595 -30.077 9.204 1.00 54.90 87 LEU C CA 1
ATOM 2583 C C . LEU C 1 74 ? -76.455 -28.689 8.580 1.00 56.40 87 LEU C C 1
ATOM 2584 O O . LEU C 1 74 ? -76.752 -28.495 7.402 1.00 56.58 87 LEU C O 1
ATOM 2589 N N . GLU C 1 75 ? -75.995 -27.727 9.371 1.00 53.56 88 GLU C N 1
ATOM 2590 C CA . GLU C 1 75 ? -75.733 -26.384 8.858 1.00 55.22 88 GLU C CA 1
ATOM 2591 C C . GLU C 1 75 ? -74.239 -26.154 8.739 1.00 47.66 88 GLU C C 1
ATOM 2592 O O . GLU C 1 75 ? -73.525 -26.163 9.739 1.00 47.06 88 GLU C O 1
ATOM 2598 N N . VAL C 1 76 ? -73.770 -25.963 7.511 1.00 49.85 89 VAL C N 1
ATOM 2599 C CA . VAL C 1 76 ? -72.351 -25.741 7.261 1.00 47.02 89 VAL C CA 1
ATOM 2600 C C . VAL C 1 76 ? -72.081 -24.271 6.964 1.00 47.66 89 VAL C C 1
ATOM 2601 O O . VAL C 1 76 ? -72.542 -23.739 5.954 1.00 49.42 89 VAL C O 1
ATOM 2605 N N . THR C 1 77 ? -71.336 -23.614 7.845 1.00 43.77 90 THR C N 1
ATOM 2606 C CA . THR C 1 77 ? -71.037 -22.201 7.657 1.00 46.67 90 THR C CA 1
ATOM 2607 C C . THR C 1 77 ? -69.576 -21.983 7.299 1.00 50.79 90 THR C C 1
ATOM 2608 O O . THR C 1 77 ? -68.676 -22.423 8.016 1.00 53.24 90 THR C O 1
ATOM 2612 N N . LEU C 1 78 ? -69.354 -21.307 6.177 1.00 46.86 91 LEU C N 1
ATOM 2613 C CA . LEU C 1 78 ? -68.015 -20.951 5.740 1.00 45.90 91 LEU C CA 1
ATOM 2614 C C . LEU C 1 78 ? -67.658 -19.581 6.298 1.00 50.50 91 LEU C C 1
ATOM 2615 O O . LEU C 1 78 ? -68.342 -18.596 6.025 1.00 50.82 91 LEU C O 1
ATOM 2620 N N . MET C 1 79 ? -66.585 -19.530 7.081 1.00 46.55 92 MET C N 1
ATOM 2621 C CA . MET C 1 79 ? -66.224 -18.330 7.826 1.00 50.14 92 MET C CA 1
ATOM 2622 C C . MET C 1 79 ? -64.879 -17.740 7.401 1.00 50.68 92 MET C C 1
ATOM 2623 O O . MET C 1 79 ? -63.995 -18.454 6.917 1.00 41.77 92 MET C O 1
ATOM 2628 N N . ASP C 1 80 ? -64.744 -16.429 7.585 1.00 48.81 93 ASP C N 1
ATOM 2629 C CA . ASP C 1 80 ? -63.464 -15.744 7.445 1.00 45.48 93 ASP C CA 1
ATOM 2630 C C . ASP C 1 80 ? -63.007 -15.245 8.809 1.00 48.31 93 ASP C C 1
ATOM 2631 O O . ASP C 1 80 ? -63.712 -14.482 9.461 1.00 51.81 93 ASP C O 1
ATOM 2636 N N . ALA C 1 81 ? -61.834 -15.691 9.248 1.00 43.92 94 ALA C N 1
ATOM 2637 C CA . ALA C 1 81 ? -61.349 -15.316 10.564 1.00 40.74 94 ALA C CA 1
ATOM 2638 C C . ALA C 1 81 ? -60.775 -13.913 10.533 1.00 49.55 94 ALA C C 1
ATOM 2639 O O . ALA C 1 81 ? -60.043 -13.554 9.601 1.00 50.96 94 ALA C O 1
ATOM 2641 N N . ASN C 1 82 ? -61.054 -13.145 11.591 1.00 48.33 95 ASN C N 1
ATOM 2642 C CA . ASN C 1 82 ? -60.458 -11.838 11.757 1.00 53.87 95 ASN C CA 1
ATOM 2643 C C . ASN C 1 82 ? -59.979 -11.645 13.185 1.00 59.17 95 ASN C C 1
ATOM 2644 O O . ASN C 1 82 ? -60.263 -12.454 14.035 1.00 64.64 95 ASN C O 1
ATOM 2649 N N . TYR C 1 83 ? -59.166 -10.604 13.389 1.00 61.98 96 TYR C N 1
ATOM 2650 C CA . TYR C 1 83 ? -58.880 -10.154 14.744 1.00 64.12 96 TYR C CA 1
ATOM 2651 C C . TYR C 1 83 ? -60.120 -9.555 15.383 1.00 65.96 96 TYR C C 1
ATOM 2652 O O . TYR C 1 83 ? -60.372 -9.776 16.575 1.00 71.02 96 TYR C O 1
ATOM 2661 N N . VAL C 1 84 ? -60.882 -8.778 14.612 1.00 69.49 97 VAL C N 1
ATOM 2662 C CA . VAL C 1 84 ? -62.124 -8.158 15.053 1.00 76.55 97 VAL C CA 1
ATOM 2663 C C . VAL C 1 84 ? -63.181 -9.236 15.256 1.00 80.28 97 VAL C C 1
ATOM 2664 O O . VAL C 1 84 ? -62.980 -10.179 16.027 1.00 80.65 97 VAL C O 1
ATOM 2668 N N . MET C 1 85 ? -64.314 -9.103 14.574 1.00 76.98 98 MET C N 1
ATOM 2669 C CA . MET C 1 85 ? -65.299 -10.170 14.491 1.00 73.90 98 MET C CA 1
ATOM 2670 C C . MET C 1 85 ? -65.143 -10.887 13.153 1.00 62.28 98 MET C C 1
ATOM 2671 O O . MET C 1 85 ? -64.892 -10.257 12.120 1.00 50.94 98 MET C O 1
ATOM 2676 N N . ASP C 1 86 ? -65.244 -12.212 13.193 1.00 57.24 99 ASP C N 1
ATOM 2677 C CA . ASP C 1 86 ? -65.172 -13.021 11.983 1.00 52.23 99 ASP C CA 1
ATOM 2678 C C . ASP C 1 86 ? -66.364 -12.752 11.075 1.00 52.17 99 ASP C C 1
ATOM 2679 O O . ASP C 1 86 ? -67.446 -12.403 11.545 1.00 58.26 99 ASP C O 1
ATOM 2684 N N . GLU C 1 87 ? -66.166 -12.931 9.775 1.00 49.36 100 GLU C N 1
ATOM 2685 C CA . GLU C 1 87 ? -67.219 -12.669 8.802 1.00 49.99 100 GLU C CA 1
ATOM 2686 C C . GLU C 1 87 ? -67.828 -13.954 8.248 1.00 55.84 100 GLU C C 1
ATOM 2687 O O . GLU C 1 87 ? -67.117 -14.911 7.936 1.00 48.21 100 GLU C O 1
ATOM 2693 N N . THR C 1 88 ? -69.151 -13.964 8.127 1.00 48.87 101 THR C N 1
ATOM 2694 C CA . THR C 1 88 ? -69.858 -15.093 7.547 1.00 49.10 101 THR C CA 1
ATOM 2695 C C . THR C 1 88 ? -69.895 -14.961 6.029 1.00 49.63 101 THR C C 1
ATOM 2696 O O . THR C 1 88 ? -70.465 -14.013 5.498 1.00 55.71 101 THR C O 1
ATOM 2700 N N . LEU C 1 89 ? -69.283 -15.913 5.334 1.00 45.77 102 LEU C N 1
ATOM 2701 C CA . LEU C 1 89 ? -69.207 -15.862 3.879 1.00 46.12 102 LEU C CA 1
ATOM 2702 C C . LEU C 1 89 ? -70.361 -16.598 3.204 1.00 46.50 102 LEU C C 1
ATOM 2703 O O . LEU C 1 89 ? -70.817 -16.205 2.128 1.00 50.38 102 LEU C O 1
ATOM 2708 N N . GLY C 1 90 ? -70.826 -17.674 3.827 1.00 52.47 103 GLY C N 1
ATOM 2709 C CA . GLY C 1 90 ? -71.873 -18.480 3.231 1.00 48.67 103 GLY C CA 1
ATOM 2710 C C . GLY C 1 90 ? -72.404 -19.556 4.151 1.00 55.38 103 GLY C C 1
ATOM 2711 O O . GLY C 1 90 ? -71.804 -19.867 5.179 1.00 59.86 103 GLY C O 1
ATOM 2712 N N . MET C 1 91 ? -73.553 -20.113 3.806 1.00 58.29 104 MET C N 1
ATOM 2713 C CA . MET C 1 91 ? -74.161 -21.186 4.574 1.00 62.00 104 MET C CA 1
ATOM 2714 C C . MET C 1 91 ? -74.823 -22.182 3.650 1.00 63.06 104 MET C C 1
ATOM 2715 O O . MET C 1 91 ? -75.378 -21.805 2.652 1.00 62.87 104 MET C O 1
ATOM 2720 N N . ALA C 1 92 ? -74.760 -23.455 3.996 1.00 59.21 105 ALA C N 1
ATOM 2721 C CA . ALA C 1 92 ? -75.397 -24.511 3.218 1.00 57.50 105 ALA C CA 1
ATOM 2722 C C . ALA C 1 92 ? -75.921 -25.604 4.138 1.00 61.24 105 ALA C C 1
ATOM 2723 O O . ALA C 1 92 ? -75.262 -25.967 5.114 1.00 59.56 105 ALA C O 1
ATOM 2725 N N . THR C 1 93 ? -77.109 -26.116 3.825 1.00 63.63 106 THR C N 1
ATOM 2726 C CA . THR C 1 93 ? -77.731 -27.171 4.618 1.00 69.36 106 THR C CA 1
ATOM 2727 C C . THR C 1 93 ? -77.586 -28.538 3.974 1.00 67.43 106 THR C C 1
ATOM 2728 O O . THR C 1 93 ? -77.490 -28.662 2.754 1.00 64.39 106 THR C O 1
ATOM 2732 N N . PHE C 1 94 ? -77.583 -29.563 4.815 1.00 74.11 107 PHE C N 1
ATOM 2733 C CA . PHE C 1 94 ? -77.639 -30.943 4.359 1.00 66.78 107 PHE C CA 1
ATOM 2734 C C . PHE C 1 94 ? -78.649 -31.711 5.199 1.00 65.52 107 PHE C C 1
ATOM 2735 O O . PHE C 1 94 ? -78.482 -31.831 6.411 1.00 59.05 107 PHE C O 1
ATOM 2743 N N . PRO C 1 95 ? -79.709 -32.226 4.559 1.00 72.07 108 PRO C N 1
ATOM 2744 C CA . PRO C 1 95 ? -80.651 -33.086 5.282 1.00 67.82 108 PRO C CA 1
ATOM 2745 C C . PRO C 1 95 ? -80.007 -34.423 5.627 1.00 64.95 108 PRO C C 1
ATOM 2746 O O . PRO C 1 95 ? -79.728 -35.218 4.731 1.00 70.23 108 PRO C O 1
ATOM 2750 N N . ILE C 1 96 ? -79.760 -34.657 6.910 1.00 60.85 109 ILE C N 1
ATOM 2751 C CA . ILE C 1 96 ? -79.119 -35.888 7.358 1.00 60.54 109 ILE C CA 1
ATOM 2752 C C . ILE C 1 96 ? -80.057 -37.083 7.165 1.00 63.86 109 ILE C C 1
ATOM 2753 O O . ILE C 1 96 ? -79.620 -38.234 7.114 1.00 60.75 109 ILE C O 1
ATOM 2758 N N . SER C 1 97 ? -81.348 -36.804 7.019 1.00 67.96 110 SER C N 1
ATOM 2759 C CA . SER C 1 97 ? -82.329 -37.861 6.782 1.00 73.52 110 SER C CA 1
ATOM 2760 C C . SER C 1 97 ? -82.207 -38.440 5.371 1.00 79.90 110 SER C C 1
ATOM 2761 O O . SER C 1 97 ? -82.900 -39.395 5.024 1.00 88.52 110 SER C O 1
ATOM 2764 N N . SER C 1 98 ? -81.329 -37.859 4.559 1.00 78.73 111 SER C N 1
ATOM 2765 C CA . SER C 1 98 ? -81.091 -38.366 3.212 1.00 79.66 111 SER C CA 1
ATOM 2766 C C . SER C 1 98 ? -80.054 -39.483 3.228 1.00 79.54 111 SER C C 1
ATOM 2767 O O . SER C 1 98 ? -79.872 -40.190 2.239 1.00 83.17 111 SER C O 1
ATOM 2770 N N . LEU C 1 99 ? -79.370 -39.632 4.358 1.00 76.18 112 LEU C N 1
ATOM 2771 C CA . LEU C 1 99 ? -78.381 -40.690 4.515 1.00 69.74 112 LEU C CA 1
ATOM 2772 C C . LEU C 1 99 ? -79.000 -41.908 5.181 1.00 72.08 112 LEU C C 1
ATOM 2773 O O . LEU C 1 99 ? -79.950 -41.791 5.956 1.00 75.07 112 LEU C O 1
ATOM 2778 N N . LYS C 1 100 ? -78.457 -43.079 4.875 1.00 68.34 113 LYS C N 1
ATOM 2779 C CA . LYS C 1 100 ? -78.912 -44.311 5.500 1.00 81.69 113 LYS C CA 1
ATOM 2780 C C . LYS C 1 100 ? -77.759 -44.945 6.271 1.00 78.73 113 LYS C C 1
ATOM 2781 O O . LYS C 1 100 ? -76.595 -44.623 6.027 1.00 75.60 113 LYS C O 1
ATOM 2787 N N . LEU C 1 101 ? -78.088 -45.829 7.208 1.00 65.20 114 LEU C N 1
ATOM 2788 C CA . LEU C 1 101 ? -77.088 -46.403 8.102 1.00 68.13 114 LEU C CA 1
ATOM 2789 C C . LEU C 1 101 ? -76.031 -47.202 7.352 1.00 69.25 114 LEU C C 1
ATOM 2790 O O . LEU C 1 101 ? -76.349 -47.981 6.455 1.00 72.66 114 LEU C O 1
ATOM 2795 N N . GLY C 1 102 ? -74.770 -47.000 7.723 1.00 65.77 115 GLY C N 1
ATOM 2796 C CA . GLY C 1 102 ? -73.676 -47.739 7.119 1.00 75.71 115 GLY C CA 1
ATOM 2797 C C . GLY C 1 102 ? -73.142 -47.076 5.864 1.00 80.13 115 GLY C C 1
ATOM 2798 O O . GLY C 1 102 ? -72.059 -47.414 5.383 1.00 83.71 115 GLY C O 1
ATOM 2799 N N . GLU C 1 103 ? -73.906 -46.130 5.333 1.00 73.13 116 GLU C N 1
ATOM 2800 C CA . GLU C 1 103 ? -73.505 -45.408 4.133 1.00 80.49 116 GLU C CA 1
ATOM 2801 C C . GLU C 1 103 ? -72.439 -44.354 4.427 1.00 76.86 116 GLU C C 1
ATOM 2802 O O . GLU C 1 103 ? -72.547 -43.598 5.392 1.00 73.10 116 GLU C O 1
ATOM 2808 N N . LYS C 1 104 ? -71.406 -44.324 3.590 1.00 77.03 117 LYS C N 1
ATOM 2809 C CA . LYS C 1 104 ? -70.400 -43.268 3.619 1.00 73.36 117 LYS C CA 1
ATOM 2810 C C . LYS C 1 104 ? -70.424 -42.546 2.276 1.00 70.25 117 LYS C C 1
ATOM 2811 O O . LYS C 1 104 ? -70.488 -43.187 1.230 1.00 73.00 117 LYS C O 1
ATOM 2817 N N . LYS C 1 105 ? -70.374 -41.218 2.298 1.00 68.01 118 LYS C N 1
ATOM 2818 C CA . LYS C 1 105 ? -70.635 -40.447 1.086 1.00 66.25 118 LYS C CA 1
ATOM 2819 C C . LYS C 1 105 ? -69.840 -39.144 1.002 1.00 70.69 118 LYS C C 1
ATOM 2820 O O . LYS C 1 105 ? -69.747 -38.399 1.978 1.00 67.24 118 LYS C O 1
ATOM 2826 N N . GLU C 1 106 ? -69.282 -38.870 -0.174 1.00 70.85 119 GLU C N 1
ATOM 2827 C CA . GLU C 1 106 ? -68.595 -37.607 -0.415 1.00 77.34 119 GLU C CA 1
ATOM 2828 C C . GLU C 1 106 ? -69.588 -36.578 -0.950 1.00 72.85 119 GLU C C 1
ATOM 2829 O O . GLU C 1 106 ? -70.274 -36.825 -1.945 1.00 76.50 119 GLU C O 1
ATOM 2835 N N . VAL C 1 107 ? -69.658 -35.429 -0.284 1.00 62.06 120 VAL C N 1
ATOM 2836 C CA . VAL C 1 107 ? -70.591 -34.367 -0.641 1.00 60.18 120 VAL C CA 1
ATOM 2837 C C . VAL C 1 107 ? -69.852 -33.078 -1.002 1.00 63.09 120 VAL C C 1
ATOM 2838 O O . VAL C 1 107 ? -68.925 -32.679 -0.304 1.00 63.83 120 VAL C O 1
ATOM 2842 N N . GLN C 1 108 ? -70.257 -32.436 -2.095 1.00 68.02 121 GLN C N 1
ATOM 2843 C CA . GLN C 1 108 ? -69.663 -31.163 -2.490 1.00 70.08 121 GLN C CA 1
ATOM 2844 C C . GLN C 1 108 ? -70.662 -30.014 -2.371 1.00 69.76 121 GLN C C 1
ATOM 2845 O O . GLN C 1 108 ? -71.671 -29.981 -3.075 1.00 74.96 121 GLN C O 1
ATOM 2851 N N . LEU C 1 109 ? -70.374 -29.071 -1.478 1.00 61.85 122 LEU C N 1
ATOM 2852 C CA . LEU C 1 109 ? -71.250 -27.923 -1.276 1.00 62.16 122 LEU C CA 1
ATOM 2853 C C . LEU C 1 109 ? -70.756 -26.714 -2.060 1.00 64.73 122 LEU C C 1
ATOM 2854 O O . LEU C 1 109 ? -69.586 -26.638 -2.431 1.00 65.18 122 LEU C O 1
ATOM 2859 N N . THR C 1 110 ? -71.654 -25.769 -2.312 1.00 64.71 123 THR C N 1
ATOM 2860 C CA . THR C 1 110 ? -71.302 -24.574 -3.065 1.00 66.96 123 THR C CA 1
ATOM 2861 C C . THR C 1 110 ? -71.732 -23.312 -2.325 1.00 67.62 123 THR C C 1
ATOM 2862 O O . THR C 1 110 ? -72.839 -23.239 -1.784 1.00 63.32 123 THR C O 1
ATOM 2866 N N . PHE C 1 111 ? -70.838 -22.328 -2.298 1.00 65.96 124 PHE C N 1
ATOM 2867 C CA . PHE C 1 111 ? -71.094 -21.048 -1.654 1.00 60.80 124 PHE C CA 1
ATOM 2868 C C . PHE C 1 111 ? -70.841 -19.910 -2.633 1.00 62.92 124 PHE C C 1
ATOM 2869 O O . PHE C 1 111 ? -69.831 -19.912 -3.338 1.00 60.33 124 PHE C O 1
ATOM 2877 N N . ASN C 1 112 ? -71.760 -18.946 -2.670 1.00 67.89 125 ASN C N 1
ATOM 2878 C CA . ASN C 1 112 ? -71.626 -17.759 -3.514 1.00 65.06 125 ASN C CA 1
ATOM 2879 C C . ASN C 1 112 ? -71.319 -18.095 -4.971 1.00 67.91 125 ASN C C 1
ATOM 2880 O O . ASN C 1 112 ? -70.493 -17.437 -5.604 1.00 66.73 125 ASN C O 1
ATOM 2885 N N . ASN C 1 113 ? -71.970 -19.146 -5.471 1.00 70.13 126 ASN C N 1
ATOM 2886 C CA . ASN C 1 113 ? -71.881 -19.583 -6.869 1.00 75.25 126 ASN C CA 1
ATOM 2887 C C . ASN C 1 113 ? -70.526 -20.140 -7.311 1.00 70.26 126 ASN C C 1
ATOM 2888 O O . ASN C 1 113 ? -70.470 -21.056 -8.135 1.00 68.45 126 ASN C O 1
ATOM 2893 N N . VAL C 1 114 ? -69.439 -19.598 -6.770 1.00 67.13 127 VAL C N 1
ATOM 2894 C CA . VAL C 1 114 ? -68.116 -19.888 -7.307 1.00 63.93 127 VAL C CA 1
ATOM 2895 C C . VAL C 1 114 ? -67.219 -20.651 -6.324 1.00 58.19 127 VAL C C 1
ATOM 2896 O O . VAL C 1 114 ? -66.193 -21.209 -6.715 1.00 59.20 127 VAL C O 1
ATOM 2900 N N . THR C 1 115 ? -67.612 -20.687 -5.054 1.00 54.14 128 THR C N 1
ATOM 2901 C CA . THR C 1 115 ? -66.839 -21.401 -4.045 1.00 52.44 128 THR C CA 1
ATOM 2902 C C . THR C 1 115 ? -67.389 -22.809 -3.820 1.00 57.69 128 THR C C 1
ATOM 2903 O O . THR C 1 115 ? -68.595 -23.001 -3.680 1.00 62.88 128 THR C O 1
ATOM 2907 N N . GLU C 1 116 ? -66.496 -23.792 -3.787 1.00 52.77 129 GLU C N 1
ATOM 2908 C CA . GLU C 1 116 ? -66.892 -25.174 -3.541 1.00 62.14 129 GLU C CA 1
ATOM 2909 C C . GLU C 1 116 ? -66.231 -25.725 -2.282 1.00 58.91 129 GLU C C 1
ATOM 2910 O O . GLU C 1 116 ? -65.151 -25.285 -1.897 1.00 58.17 129 GLU C O 1
ATOM 2916 N N . MET C 1 117 ? -66.902 -26.676 -1.640 1.00 49.15 130 MET C N 1
ATOM 2917 C CA . MET C 1 117 ? -66.380 -27.328 -0.448 1.00 42.38 130 MET C CA 1
ATOM 2918 C C . MET C 1 117 ? -66.663 -28.821 -0.489 1.00 52.83 130 MET C C 1
ATOM 2919 O O . MET C 1 117 ? -67.764 -29.242 -0.843 1.00 55.18 130 MET C O 1
ATOM 2924 N N . THR C 1 118 ? -65.666 -29.615 -0.113 1.00 54.66 131 THR C N 1
ATOM 2925 C CA . THR C 1 118 ? -65.786 -31.066 -0.125 1.00 48.90 131 THR C CA 1
ATOM 2926 C C . THR C 1 118 ? -65.925 -31.615 1.293 1.00 54.04 131 THR C C 1
ATOM 2927 O O . THR C 1 118 ? -65.101 -31.326 2.166 1.00 52.31 131 THR C O 1
ATOM 2931 N N . LEU C 1 119 ? -66.978 -32.400 1.510 1.00 52.26 132 LEU C N 1
ATOM 2932 C CA . LEU C 1 119 ? -67.248 -33.030 2.799 1.00 51.14 132 LEU C CA 1
ATOM 2933 C C . LEU C 1 119 ? -67.385 -34.543 2.640 1.00 58.35 132 LEU C C 1
ATOM 2934 O O . LEU C 1 119 ? -67.822 -35.019 1.598 1.00 54.55 132 LEU C O 1
ATOM 2939 N N . GLU C 1 120 ? -67.081 -35.304 3.669 1.00 59.12 133 GLU C N 1
ATOM 2940 C CA . GLU C 1 120 ? -67.284 -36.733 3.623 1.00 65.14 133 GLU C CA 1
ATOM 2941 C C . GLU C 1 120 ? -68.229 -37.015 4.801 1.00 66.46 133 GLU C C 1
ATOM 2942 O O . GLU C 1 120 ? -67.866 -36.779 5.926 1.00 68.10 133 GLU C O 1
ATOM 2948 N N . LEU C 1 121 ? -69.434 -37.513 4.526 1.00 59.78 134 LEU C N 1
ATOM 2949 C CA . LEU C 1 121 ? -70.462 -37.756 5.525 1.00 61.04 134 LEU C CA 1
ATOM 2950 C C . LEU C 1 121 ? -70.759 -39.242 5.650 1.00 64.52 134 LEU C C 1
ATOM 2951 O O . LEU C 1 121 ? -70.946 -39.934 4.653 1.00 66.20 134 LEU C O 1
ATOM 2956 N N . SER C 1 122 ? -70.798 -39.726 6.884 1.00 64.33 135 SER C N 1
ATOM 2957 C CA . SER C 1 122 ? -71.135 -41.116 7.140 1.00 62.99 135 SER C CA 1
ATOM 2958 C C . SER C 1 122 ? -72.061 -41.215 8.343 1.00 64.81 135 SER C C 1
ATOM 2959 O O . SER C 1 122 ? -72.091 -40.326 9.198 1.00 61.81 135 SER C O 1
ATOM 2962 N N . LEU C 1 123 ? -72.815 -42.304 8.397 1.00 62.00 136 LEU C N 1
ATOM 2963 C CA . LEU C 1 123 ? -73.815 -42.506 9.433 1.00 65.52 136 LEU C CA 1
ATOM 2964 C C . LEU C 1 123 ? -73.818 -43.963 9.889 1.00 62.73 136 LEU C C 1
ATOM 2965 O O . LEU C 1 123 ? -73.948 -44.869 9.072 1.00 66.55 136 LEU C O 1
ATOM 2970 N N . GLU C 1 124 ? -73.660 -44.178 11.193 1.00 62.54 137 GLU C N 1
ATOM 2971 C CA . GLU C 1 124 ? -73.660 -45.520 11.777 1.00 70.72 137 GLU C CA 1
ATOM 2972 C C . GLU C 1 124 ? -74.447 -45.528 13.083 1.00 71.29 137 GLU C C 1
ATOM 2973 O O . GLU C 1 124 ? -74.728 -44.469 13.648 1.00 54.80 137 GLU C O 1
ATOM 2979 N N . VAL C 1 125 ? -74.790 -46.719 13.566 1.00 57.21 138 VAL C N 1
ATOM 2980 C CA . VAL C 1 125 ? -75.416 -46.854 14.879 1.00 62.55 138 VAL C CA 1
ATOM 2981 C C . VAL C 1 125 ? -74.348 -46.850 15.976 1.00 63.05 138 VAL C C 1
ATOM 2982 O O . VAL C 1 125 ? -73.194 -47.195 15.725 1.00 66.13 138 VAL C O 1
ATOM 2986 N N . CYS C 1 126 ? -74.767 -46.518 17.201 1.00 67.99 139 CYS C N 1
ATOM 2987 C CA . CYS C 1 126 ? -73.830 -46.290 18.301 1.00 72.16 139 CYS C CA 1
ATOM 2988 C C . CYS C 1 126 ? -72.957 -47.508 18.590 1.00 79.54 139 CYS C C 1
ATOM 2989 O O . CYS C 1 126 ? -71.756 -47.372 18.847 1.00 91.58 139 CYS C O 1
ATOM 2992 N N . SER C 1 127 ? -73.548 -48.697 18.598 1.00 84.43 140 SER C N 1
ATOM 2993 C CA . SER C 1 127 ? -72.853 -49.924 19.009 1.00 96.60 140 SER C CA 1
ATOM 2994 C C . SER C 1 127 ? -72.476 -49.900 20.495 1.00 102.29 140 SER C C 1
ATOM 2995 O O . SER C 1 127 ? -72.615 -48.885 21.184 1.00 101.03 140 SER C O 1
#

Nearest PDB structures (foldseek):
  6iej-assembly2_C-2  TM=1.008E+00  e=6.563E-25  Gallus gallus
  1cjy-assembly2_B  TM=9.833E-01  e=9.594E-21  Homo sapiens
  1cjy-assembly1_A  TM=9.853E-01  e=5.086E-20  Homo sapiens
  1rlw-assembly1_A  TM=9.921E-01  e=4.783E-19  Homo sapiens
  1bci-assembly1_A  TM=9.002E-01  e=1.803E-15  Homo sapiens

Organism: Gallus gallus (NCBI:txid9031)

Foldseek 3Di:
DFWKKKKKWFFKKAQADLDDVRCVVAQFFKKKKKAKPQWPPGIDIFDTHGRDRIDGTRDMDITTGDPPDFTKMKMWIWGDDPPDIDTQAIDMDRPVVDDAPDKDWDWDDTPNPMITIMIIHMHTHD/DFWKKKKKWFFKKAQADLDDVRCVVAQFFKKKKKAKPQFPPGIDIFDTHGRDRIDTTRDMDITTHDPPDFTKIKMWIWGDDPPDIDTQAIDMDRPVVDDAPDKDWDWDDTPNPMITIMIIHMHTRD/DFWKKKKKWFFKKAQADLDDVRCVVAQFFKKKKKAKPQFPPGIDIFDTHGRDRIDTTRDMDITTGDPPDFTKIKMWIWGDDPPDIDTQFIDIDRPVVDDAPDKDWDWDDTPNPMITIMIIHMHTRD

Solvent-accessible surface area: 20019 Å² total; per-residue (Å²): 117,97,44,35,24,0,26,0,18,0,78,79,2,47,66,2,23,46,32,84,130,17,48,164,150,41,15,1,13,0,11,0,30,0,37,0,78,22,8,92,76,36,128,44,112,1,118,63,52,88,54,2,16,32,0,55,16,93,46,86,31,107,3,61,2,15,66,144,69,122,18,48,0,47,0,19,1,19,0,15,51,238,124,159,42,72,84,17,16,104,17,76,14,71,6,107,68,17,59,95,63,63,147,93,111,16,111,19,76,4,81,151,79,0,76,1,19,0,34,0,17,9,104,88,56,175,116,98,42,36,22,0,21,0,19,0,69,82,2,47,65,2,22,43,32,59,95,17,46,128,148,43,17,1,14,0,11,0,29,0,38,0,75,24,8,92,74,38,128,42,114,2,155,76,68,88,52,2,15,31,0,56,16,94,45,84,32,105,3,62,3,14,66,140,72,122,18,51,0,49,0,19,1,19,0,15,51,233,129,153,46,75,87,17,16,103,18,74,14,71,6,98,54,9,130,90,65,62,146,92,111,16,112,19,71,4,81,143,82,0,70,1,20,0,41,0,12,9,95,87,54,162,119,99,43,35,23,0,22,0,18,0,76,83,1,45,66,1,22,44,32,82,130,18,49,167,149,40,54,1,15,0,5,0,33,0,43,0,75,22,9,92,74,36,128,42,110,2,148,72,83,101,97,49,50,79,0,78,15,95,46,83,30,106,3,64,3,15,65,140,72,125,15,48,0,46,0,25,0,17,0,14,49,143,129,155,44,77,88,17,15,111,17,78,15,69,6,96,55,8,135,94,62,64,144,88,111,15,112,19,74,4,81,150,83,0,74,1,17,0,38,0,8,9,96,85,53,158